Protein AF-0000000071421846 (afdb_homodimer)

Nearest PDB structures (foldseek):
  1iol-assembly1_A-2  TM=9.332E-01  e=6.536E-23  Homo sapiens
  6dtp-assembly1_B  TM=9.231E-01  e=8.249E-23  Homo sapiens
  1qyv-assembly1_A  TM=9.366E-01  e=1.658E-22  Homo sapiens
  1fdu-assembly1_B  TM=9.411E-01  e=8.458E-22  Homo sapiens
  1fdv-assembly2_D  TM=9.377E-01  e=9.502E-22  Homo sapiens

Solvent-accessible surface area (backbone atoms only — not comparable to full-atom values): 28570 Å² total; per-residue (Å²): 73,77,62,64,83,58,39,55,63,53,51,62,70,42,49,84,35,52,79,69,85,36,81,88,58,69,35,40,60,78,34,68,64,40,44,48,54,46,45,64,70,36,76,89,53,66,64,62,64,46,76,48,67,68,66,67,80,54,62,48,59,69,58,58,51,54,68,67,59,51,51,50,42,34,38,40,41,32,47,14,50,49,49,52,45,58,66,46,46,62,60,22,45,73,67,46,37,31,34,41,34,37,58,55,25,46,37,27,79,40,44,38,76,40,24,26,67,39,12,9,32,26,9,19,42,47,18,29,50,51,6,42,41,44,58,32,49,75,30,48,25,47,55,30,37,37,20,41,55,53,50,62,44,72,66,50,51,50,47,49,54,51,48,72,68,52,71,55,81,64,44,56,69,65,60,43,44,45,46,63,70,43,47,50,54,50,51,52,49,46,41,72,58,68,34,37,50,60,65,58,56,50,51,53,50,51,52,45,70,70,38,93,76,53,54,36,34,42,64,74,43,70,83,52,47,61,62,57,48,41,48,55,73,29,80,33,44,48,56,49,45,51,50,50,38,40,38,70,74,69,24,63,66,52,38,53,50,50,49,48,50,48,35,52,48,48,52,48,58,61,54,61,79,104,72,77,62,64,84,56,40,56,62,51,50,61,70,42,49,83,35,52,80,70,83,36,78,88,59,69,36,38,60,79,33,68,66,41,44,50,53,46,45,64,70,37,76,90,53,66,65,63,65,46,76,49,68,68,66,67,80,53,63,49,60,68,60,57,52,53,68,66,59,51,49,50,42,33,38,40,40,30,47,14,51,50,49,52,46,58,65,45,45,62,59,22,45,72,67,45,36,31,36,42,35,37,58,56,26,46,37,27,79,40,44,39,75,40,23,27,66,39,13,9,32,26,10,19,42,48,18,28,50,52,7,42,42,44,58,32,50,74,30,47,25,47,53,29,38,35,21,40,56,54,48,63,43,71,67,50,52,51,47,49,54,51,48,71,66,51,72,54,82,65,44,55,70,66,60,43,44,44,45,62,69,43,47,50,55,50,52,52,50,46,42,72,58,66,33,38,49,62,64,58,53,51,52,52,50,52,51,45,68,70,39,93,76,54,53,36,34,42,65,73,44,71,83,52,49,62,62,56,48,41,49,56,72,29,80,34,42,49,57,47,44,52,51,50,37,40,40,71,72,68,23,60,66,54,38,54,50,49,48,49,50,48,36,51,48,47,53,48,57,61,54,61,79,103

InterPro domains:
  IPR002347 Short-chain dehydrogenase/reductase SDR [PF00106] (7-162)
  IPR002347 Short-chain dehydrogenase/reductase SDR [PR00080] (45-56)
  IPR002347 Short-chain dehydrogenase/reductase SDR [PR00080] (98-106)
  IPR002347 Short-chain dehydrogenase/reductase SDR [PR00080] (118-137)
  IPR002347 Short-chain dehydrogenase/reductase SDR [PR00081] (45-56)
  IPR002347 Short-chain dehydrogenase/reductase SDR [PR00081] (92-108)
  IPR002347 Short-chain dehydrogenase/reductase SDR [PR00081] (118-137)
  IPR002347 Short-chain dehydrogenase/reductase SDR [PR00081] (139-156)
  IPR020904 Short-chain dehydrogenase/reductase, conserved site [PS00061] (105-133)
  IPR036291 NAD(P)-binding domain superfamily [SSF51735] (2-224)

pLDDT: mean 88.19, std 12.03, range [30.23, 98.81]

Sequence (548 aa):
MRDLDRREALEKAAGESLNRSLEIRQLDATCEDSIRECVDSLSDRRVDVLVNNAGVGMIGPLECQSVSDMQDLFNTNFFGLVRLVKELLPDMKQRQSGHIVVMSSVMGIQGLLFNDVYAASKFAVEGFCESLAVQAMKFNVKMTLVEPGPVVTEFEKKVYEEAEKMDLSETDEETARIFRQIYLPYSRKIFNSIGQTPEDVAEQTLQLIGSKNPPFRHQTNRLYMPLTAMKHADPTGQLPIDAFYKMIFQHDRMFNATLSILRILHRRMGQGTAMRDLDRREALEKAAGESLNRSLEIRQLDATCEDSIRECVDSLSDRRVDVLVNNAGVGMIGPLECQSVSDMQDLFNTNFFGLVRLVKELLPDMKQRQSGHIVVMSSVMGIQGLLFNDVYAASKFAVEGFCESLAVQAMKFNVKMTLVEPGPVVTEFEKKVYEEAEKMDLSETDEETARIFRQIYLPYSRKIFNSIGQTPEDVAEQTLQLIGSKNPPFRHQTNRLYMPLTAMKHADPTGQLPIDAFYKMIFQHDRMFNATLSILRILHRRMGQGTA

Structure (mmCIF, N/CA/C/O backbone):
data_AF-0000000071421846-model_v1
#
loop_
_entity.id
_entity.type
_entity.pdbx_description
1 polymer 'Retinol dehydrogenase 8-like isoform X2'
#
loop_
_atom_site.group_PDB
_atom_site.id
_atom_site.type_symbol
_atom_site.label_atom_id
_atom_site.label_alt_id
_atom_site.label_comp_id
_atom_site.label_asym_id
_atom_site.label_entity_id
_atom_site.label_seq_id
_atom_site.pdbx_PDB_ins_code
_atom_site.Cartn_x
_atom_site.Cartn_y
_atom_site.Cartn_z
_atom_site.occupancy
_atom_site.B_iso_or_equiv
_atom_site.auth_seq_id
_atom_site.auth_comp_id
_atom_site.auth_asym_id
_atom_site.auth_atom_id
_atom_site.pdbx_PDB_model_num
ATOM 1 N N . MET A 1 1 ? -18.984 16.359 -2.678 1 60.25 1 MET A N 1
ATOM 2 C CA . MET A 1 1 ? -19.594 15.125 -3.17 1 60.25 1 MET A CA 1
ATOM 3 C C . MET A 1 1 ? -19.547 15.07 -4.691 1 60.25 1 MET A C 1
ATOM 5 O O . MET A 1 1 ? -19.812 16.062 -5.363 1 60.25 1 MET A O 1
ATOM 9 N N . ARG A 1 2 ? -19.141 13.938 -5.238 1 53.59 2 ARG A N 1
ATOM 10 C CA . ARG A 1 2 ? -19.047 13.812 -6.691 1 53.59 2 ARG A CA 1
ATOM 11 C C . ARG A 1 2 ? -20.422 13.773 -7.336 1 53.59 2 ARG A C 1
ATOM 13 O O . ARG A 1 2 ? -20.641 14.398 -8.375 1 53.59 2 ARG A O 1
ATOM 20 N N . ASP A 1 3 ? -21.344 12.875 -6.621 1 57.91 3 ASP A N 1
ATOM 21 C CA . ASP A 1 3 ? -22.688 12.695 -7.16 1 57.91 3 ASP A CA 1
ATOM 22 C C . ASP A 1 3 ? -23.703 13.508 -6.363 1 57.91 3 ASP A C 1
ATOM 24 O O . ASP A 1 3 ? -24.172 13.07 -5.309 1 57.91 3 ASP A O 1
ATOM 28 N N . LEU A 1 4 ? -24.047 14.586 -6.926 1 59.44 4 LEU A N 1
ATOM 29 C CA . LEU A 1 4 ? -24.953 15.508 -6.246 1 59.44 4 LEU A CA 1
ATOM 30 C C . LEU A 1 4 ? -26.359 14.945 -6.211 1 59.44 4 LEU A C 1
ATOM 32 O O . LEU A 1 4 ? -27.203 15.414 -5.43 1 59.44 4 LEU A O 1
ATOM 36 N N . ASP A 1 5 ? -26.531 13.898 -7.004 1 58.97 5 ASP A N 1
ATOM 37 C CA . ASP A 1 5 ? -27.875 13.32 -7.004 1 58.97 5 ASP A CA 1
ATOM 38 C C . ASP A 1 5 ? -28.188 12.688 -5.656 1 58.97 5 ASP A C 1
ATOM 40 O O . ASP A 1 5 ? -29.359 12.555 -5.289 1 58.97 5 ASP A O 1
ATOM 44 N N . ARG A 1 6 ? -27.141 12.414 -4.957 1 65.38 6 ARG A N 1
ATOM 45 C CA . ARG A 1 6 ? -27.344 11.805 -3.646 1 65.38 6 ARG A CA 1
ATOM 46 C C . ARG A 1 6 ? -27.453 12.875 -2.559 1 65.38 6 ARG A C 1
ATOM 48 O O . ARG A 1 6 ? -27.531 12.547 -1.373 1 65.38 6 ARG A O 1
ATOM 55 N N . ARG A 1 7 ? -27.5 14.031 -3.008 1 75.38 7 ARG A N 1
ATOM 56 C CA . ARG A 1 7 ? -27.469 15.148 -2.068 1 75.38 7 ARG A CA 1
ATOM 57 C C . ARG A 1 7 ? -28.766 15.227 -1.275 1 75.38 7 ARG A C 1
ATOM 59 O O . ARG A 1 7 ? -28.797 15.734 -0.151 1 75.38 7 ARG A O 1
ATOM 66 N N . GLU A 1 8 ? -29.703 14.727 -1.899 1 77.31 8 GLU A N 1
ATOM 67 C CA . GLU A 1 8 ? -31.031 14.875 -1.291 1 77.31 8 GLU A CA 1
ATOM 68 C C . GLU A 1 8 ? -31.078 14.18 0.067 1 77.31 8 GLU A C 1
ATOM 70 O O . GLU A 1 8 ? -31.609 14.742 1.034 1 77.31 8 GLU A O 1
ATOM 75 N N . ALA A 1 9 ? -30.531 13.023 0.014 1 80.5 9 ALA A N 1
ATOM 76 C CA . ALA A 1 9 ? -30.547 12.281 1.271 1 80.5 9 ALA A CA 1
ATOM 77 C C . ALA A 1 9 ? -29.781 13.023 2.359 1 80.5 9 ALA A C 1
ATOM 79 O O . ALA A 1 9 ? -30.219 13.07 3.514 1 80.5 9 ALA A O 1
ATOM 80 N N . LEU A 1 10 ? -28.719 13.586 1.984 1 83.25 10 LEU A N 1
ATOM 81 C CA . LEU A 1 10 ? -27.906 14.336 2.936 1 83.25 10 LEU A CA 1
ATOM 82 C C . LEU A 1 10 ? -28.609 15.617 3.363 1 83.25 10 LEU A C 1
ATOM 84 O O . LEU A 1 10 ? -28.562 16 4.531 1 83.25 10 LEU A O 1
ATOM 88 N N . GLU A 1 11 ? -29.219 16.203 2.432 1 85.88 11 GLU A N 1
ATOM 89 C CA . GLU A 1 11 ? -29.953 17.438 2.738 1 85.88 11 GLU A CA 1
ATOM 90 C C . GLU A 1 11 ? -31.078 17.172 3.721 1 85.88 11 GLU A C 1
ATOM 92 O O . GLU A 1 11 ? -31.312 17.953 4.641 1 85.88 11 GLU A O 1
ATOM 97 N N . LYS A 1 12 ? -31.734 16.078 3.449 1 86.31 12 LYS A N 1
ATOM 98 C CA . LYS A 1 12 ? -32.812 15.695 4.336 1 86.31 12 LYS A CA 1
ATOM 99 C C . LYS A 1 12 ? -32.312 15.398 5.742 1 86.31 12 LYS A C 1
ATOM 101 O O . LYS A 1 12 ? -32.938 15.797 6.73 1 86.31 12 LYS A O 1
ATOM 106 N N . ALA A 1 13 ? -31.203 14.719 5.766 1 84.31 13 ALA A N 1
ATOM 107 C CA . ALA A 1 13 ? -30.625 14.344 7.055 1 84.31 13 ALA A CA 1
ATOM 108 C C . ALA A 1 13 ? -30.094 15.578 7.797 1 84.31 13 ALA A C 1
ATOM 110 O O . ALA A 1 13 ? -30.172 15.641 9.023 1 84.31 13 ALA A O 1
ATOM 111 N N . ALA A 1 14 ? -29.594 16.5 7.074 1 86.06 14 ALA A N 1
ATOM 112 C CA . ALA A 1 14 ? -29.031 17.719 7.656 1 86.06 14 ALA A CA 1
ATOM 113 C C . ALA A 1 14 ? -30.125 18.594 8.258 1 86.06 14 ALA A C 1
ATOM 115 O O . ALA A 1 14 ? -29.922 19.234 9.297 1 86.06 14 ALA A O 1
ATOM 116 N N . GLY A 1 15 ? -31.234 18.625 7.602 1 88.69 15 GLY A N 1
ATOM 117 C CA . GLY A 1 15 ? -32.344 19.406 8.094 1 88.69 15 GLY A CA 1
ATOM 118 C C . GLY A 1 15 ? -32 20.859 8.32 1 88.69 15 GLY A C 1
ATOM 119 O O . GLY A 1 15 ? -31.516 21.531 7.414 1 88.69 15 GLY A O 1
ATOM 120 N N . GLU A 1 16 ? 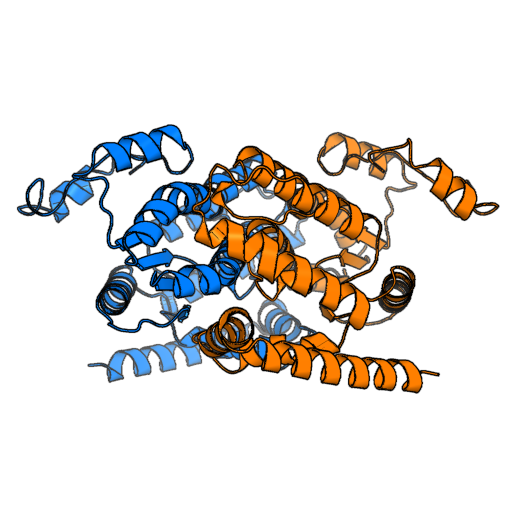-32.125 21.188 9.586 1 89.31 16 GLU A N 1
ATOM 121 C CA . GLU A 1 16 ? -32 22.594 9.945 1 89.31 16 GLU A CA 1
ATOM 122 C C . GLU A 1 16 ? -30.531 23.031 9.938 1 89.31 16 GLU A C 1
ATOM 124 O O . GLU A 1 16 ? -30.234 24.234 9.914 1 89.31 16 GLU A O 1
ATOM 129 N N . SER A 1 17 ? -29.719 22.062 9.867 1 89.44 17 SER A N 1
ATOM 130 C CA . SER A 1 17 ? -28.297 22.391 9.906 1 89.44 17 SER A CA 1
ATOM 131 C C . SER A 1 17 ? -27.781 22.828 8.539 1 89.44 17 SER A C 1
ATOM 133 O O . SER A 1 17 ? -26.703 23.406 8.43 1 89.44 17 SER A O 1
ATOM 135 N N . LEU A 1 18 ? -28.641 22.688 7.555 1 89.06 18 LEU A N 1
ATOM 136 C CA . LEU A 1 18 ? -28.219 23.031 6.199 1 89.06 18 LEU A CA 1
ATOM 137 C C . LEU A 1 18 ? -28.078 24.531 6.039 1 89.06 18 LEU A C 1
ATOM 139 O O . LEU A 1 18 ? -28.938 25.297 6.48 1 89.06 18 LEU A O 1
ATOM 143 N N . ASN A 1 19 ? -26.906 24.859 5.5 1 85.19 19 ASN A N 1
ATOM 144 C CA . ASN A 1 19 ? -26.562 26.25 5.238 1 85.19 19 ASN A CA 1
ATOM 145 C C . ASN A 1 19 ? -26.406 27.031 6.531 1 85.19 19 ASN A C 1
ATOM 147 O O . ASN A 1 19 ? -26.484 28.266 6.523 1 85.19 19 ASN A O 1
ATOM 151 N N . ARG A 1 20 ? -26.344 26.406 7.625 1 89.62 20 ARG A N 1
ATOM 152 C CA . ARG A 1 20 ? -25.984 27 8.914 1 89.62 20 ARG A CA 1
ATOM 153 C C . ARG A 1 20 ? -24.672 26.453 9.422 1 89.62 20 ARG A C 1
ATOM 155 O O . ARG A 1 20 ? -23.609 27.047 9.203 1 89.62 20 ARG A O 1
ATOM 162 N N . SER A 1 21 ? -24.812 25.172 9.844 1 88.88 21 SER A N 1
ATOM 163 C CA . SER A 1 21 ? -23.594 24.531 10.328 1 88.88 21 SER A CA 1
ATOM 164 C C . SER A 1 21 ? -23.078 23.5 9.336 1 88.88 21 SER A C 1
ATOM 166 O O . SER A 1 21 ? -21.984 22.938 9.516 1 88.88 21 SER A O 1
ATOM 168 N N . LEU A 1 22 ? -23.844 23.297 8.297 1 88.69 22 LEU A N 1
ATOM 169 C CA . LEU A 1 22 ? -23.469 22.344 7.266 1 88.69 22 LEU A CA 1
ATOM 170 C C . LEU A 1 22 ? -23.641 22.953 5.875 1 88.69 22 LEU A C 1
ATOM 172 O O . LEU A 1 22 ? -24.672 23.547 5.57 1 88.69 22 LEU A O 1
ATOM 176 N N . GLU A 1 23 ? -22.578 22.812 5.094 1 87.81 23 GLU A N 1
ATOM 177 C CA . GLU A 1 23 ? -22.625 23.234 3.693 1 87.81 23 GLU A CA 1
ATOM 178 C C . GLU A 1 23 ? -22.219 22.078 2.768 1 87.81 23 GLU A C 1
ATOM 180 O O . GLU A 1 23 ? -21.312 21.312 3.072 1 87.81 23 GLU A O 1
ATOM 185 N N . ILE A 1 24 ? -22.922 21.969 1.729 1 86.25 24 ILE A N 1
ATOM 186 C CA . ILE A 1 24 ? -22.625 20.969 0.717 1 86.25 24 ILE A CA 1
ATOM 187 C C . ILE A 1 24 ? -21.969 21.625 -0.495 1 86.25 24 ILE A C 1
ATOM 189 O O . ILE A 1 24 ? -22.5 22.594 -1.044 1 86.25 24 ILE A O 1
ATOM 193 N N . ARG A 1 25 ? -20.844 21.094 -0.843 1 86.44 25 ARG A N 1
ATOM 194 C CA . ARG A 1 25 ? -20.125 21.641 -1.987 1 86.44 25 ARG A CA 1
ATOM 195 C C . ARG A 1 25 ? -19.703 20.531 -2.941 1 86.44 25 ARG A C 1
ATOM 197 O O . ARG A 1 25 ? -19.453 19.391 -2.516 1 86.44 25 ARG A O 1
ATOM 204 N N . GLN A 1 26 ? -19.609 20.922 -4.125 1 85 26 GLN A N 1
ATOM 205 C CA . GLN A 1 26 ? -19.141 19.969 -5.129 1 85 26 GLN A CA 1
ATOM 206 C C . GLN A 1 26 ? -17.625 19.828 -5.086 1 85 26 GLN A C 1
ATOM 208 O O . GLN A 1 26 ? -16.906 20.812 -4.941 1 85 26 GLN A O 1
ATOM 213 N N . LEU A 1 27 ? -17.172 18.625 -5.02 1 89.44 27 LEU A N 1
ATOM 214 C CA . LEU A 1 27 ? -15.742 18.328 -5.027 1 89.44 27 LEU A CA 1
ATOM 215 C C . LEU A 1 27 ? -15.469 17 -5.695 1 89.44 27 LEU A C 1
ATOM 217 O O . LEU A 1 27 ? -16.078 15.984 -5.352 1 89.44 27 LEU A O 1
ATOM 221 N N . ASP A 1 28 ? -14.672 17.062 -6.742 1 89.31 28 ASP A N 1
ATOM 222 C CA . ASP A 1 28 ? -14.164 15.859 -7.383 1 89.31 28 ASP A CA 1
ATOM 223 C C . ASP A 1 28 ? -12.734 15.555 -6.934 1 89.31 28 ASP A C 1
ATOM 225 O O . ASP A 1 28 ? -11.797 16.234 -7.352 1 89.31 28 ASP A O 1
ATOM 229 N N . ALA A 1 29 ? -12.602 14.492 -6.145 1 88.81 29 ALA A N 1
ATOM 230 C CA . ALA A 1 29 ? -11.312 14.148 -5.547 1 88.81 29 ALA A CA 1
ATOM 231 C C . ALA A 1 29 ? -10.312 13.711 -6.613 1 88.81 29 ALA A C 1
ATOM 233 O O . ALA A 1 29 ? -9.109 13.633 -6.352 1 88.81 29 ALA A O 1
ATOM 234 N N . THR A 1 30 ? -10.75 13.469 -7.836 1 89.56 30 THR A N 1
ATOM 235 C CA . THR A 1 30 ? -9.859 13.047 -8.906 1 89.56 30 THR A CA 1
ATOM 236 C C . THR A 1 30 ? -9.383 14.242 -9.727 1 89.56 30 THR A C 1
ATOM 238 O O . THR A 1 30 ? -8.68 14.07 -10.727 1 89.56 30 THR A O 1
ATOM 241 N N . CYS A 1 31 ? -9.789 15.43 -9.289 1 91.94 31 CYS A N 1
ATOM 242 C CA . CYS A 1 31 ? -9.461 16.641 -10.039 1 91.94 31 CYS A CA 1
ATOM 243 C C . CYS A 1 31 ? -8.852 17.688 -9.125 1 91.94 31 CYS A C 1
ATOM 245 O O . CYS A 1 31 ? -9.547 18.266 -8.281 1 91.94 31 CYS A O 1
ATOM 247 N N . GLU A 1 32 ? -7.613 18.062 -9.352 1 94.81 32 GLU A N 1
ATOM 248 C CA . GLU A 1 32 ? -6.906 19.016 -8.508 1 94.81 32 GLU A CA 1
ATOM 249 C C . GLU A 1 32 ? -7.578 20.391 -8.555 1 94.81 32 GLU A C 1
ATOM 251 O O . GLU A 1 32 ? -7.684 21.062 -7.527 1 94.81 32 GLU A O 1
ATOM 256 N N . ASP A 1 33 ? -8.008 20.75 -9.742 1 95.56 33 ASP A N 1
ATOM 257 C CA . ASP A 1 33 ? -8.664 22.047 -9.891 1 95.56 33 ASP A CA 1
ATOM 258 C C . ASP A 1 33 ? -9.953 22.109 -9.078 1 95.56 33 ASP A C 1
ATOM 260 O O . ASP A 1 33 ? -10.25 23.125 -8.445 1 95.56 33 ASP A O 1
ATOM 264 N N . SER A 1 34 ? -10.695 21.031 -9.164 1 94.69 34 SER A N 1
ATOM 265 C CA . SER A 1 34 ? -11.93 20.953 -8.391 1 94.69 34 SER A CA 1
ATOM 266 C C . SER A 1 34 ? -11.656 21.094 -6.895 1 94.69 34 SER A C 1
ATOM 268 O O . SER A 1 34 ? -12.375 21.812 -6.191 1 94.69 34 SER A O 1
ATOM 270 N N . ILE A 1 35 ? -10.617 20.531 -6.387 1 95.12 35 ILE A N 1
ATOM 271 C CA . ILE A 1 35 ? -10.234 20.578 -4.98 1 95.12 35 ILE A CA 1
ATOM 272 C C . ILE A 1 35 ? -9.812 22 -4.617 1 95.12 35 ILE A C 1
ATOM 274 O O . ILE A 1 35 ? -10.281 22.562 -3.619 1 95.12 35 ILE A O 1
ATOM 278 N N . ARG A 1 36 ? -9.008 22.562 -5.449 1 95.5 36 ARG A N 1
ATOM 279 C CA . ARG A 1 36 ? -8.523 23.922 -5.207 1 95.5 36 ARG A CA 1
ATOM 280 C C . ARG A 1 36 ? -9.672 24.922 -5.168 1 95.5 36 ARG A C 1
ATOM 282 O O . ARG A 1 36 ? -9.734 25.781 -4.281 1 95.5 36 ARG A O 1
ATOM 289 N N . GLU A 1 37 ? -10.531 24.781 -6.121 1 95.31 37 GLU A N 1
ATOM 290 C CA . GLU A 1 37 ? -11.688 25.672 -6.176 1 95.31 37 GLU A CA 1
ATOM 291 C C . GLU A 1 37 ? -12.539 25.547 -4.918 1 95.31 37 GLU A C 1
ATOM 293 O O . GLU A 1 37 ? -13 26.547 -4.375 1 95.31 37 GLU A O 1
ATOM 298 N N . CYS A 1 38 ? -12.742 24.344 -4.488 1 94.44 38 CYS A N 1
ATOM 299 C CA . CYS A 1 38 ? -13.523 24.109 -3.281 1 94.44 38 CYS A CA 1
ATOM 300 C C . CYS A 1 38 ? -12.836 24.703 -2.059 1 94.44 38 CYS A C 1
ATOM 302 O O . CYS A 1 38 ? -13.469 25.422 -1.278 1 94.44 38 CYS A O 1
ATOM 304 N N . VAL A 1 39 ? -11.539 24.5 -1.889 1 94.81 39 VAL A N 1
ATOM 305 C CA . VAL A 1 39 ? -10.789 24.969 -0.73 1 94.81 39 VAL A CA 1
ATOM 306 C C . VAL A 1 39 ? -10.719 26.5 -0.751 1 94.81 39 VAL A C 1
ATOM 308 O O . VAL A 1 39 ? -10.852 27.141 0.289 1 94.81 39 VAL A O 1
ATOM 311 N N . ASP A 1 40 ? -10.57 27.047 -1.956 1 95.06 40 ASP A N 1
ATOM 312 C CA . ASP A 1 40 ? -10.484 28.484 -2.109 1 95.06 40 ASP A CA 1
ATOM 313 C C . ASP A 1 40 ? -11.82 29.156 -1.78 1 95.06 40 ASP A C 1
ATOM 315 O O . ASP A 1 40 ? -11.859 30.344 -1.46 1 95.06 40 ASP A O 1
ATOM 319 N N . SER A 1 41 ? -12.828 28.438 -1.925 1 92.81 41 SER A N 1
ATOM 320 C CA . SER A 1 41 ? -14.148 29 -1.666 1 92.81 41 SER A CA 1
ATOM 321 C C . SER A 1 41 ? -14.43 29.094 -0.169 1 92.81 41 SER A C 1
ATOM 323 O O . SER A 1 41 ? -15.367 29.766 0.253 1 92.81 41 SER A O 1
ATOM 325 N N . LEU A 1 42 ? -13.617 28.438 0.644 1 91.31 42 LEU A N 1
ATOM 326 C CA . LEU A 1 42 ? -13.781 28.484 2.092 1 91.31 42 LEU A CA 1
ATOM 327 C C . LEU A 1 42 ? -13.234 29.781 2.67 1 91.31 42 LEU A C 1
ATOM 329 O O . LEU A 1 42 ? -12.289 30.359 2.123 1 91.31 42 LEU A O 1
ATOM 333 N N . SER A 1 43 ? -13.82 30.234 3.742 1 87.94 43 SER A N 1
ATOM 334 C CA . SER A 1 43 ? -13.328 31.422 4.422 1 87.94 43 SER A CA 1
ATOM 335 C C . SER A 1 43 ? -11.883 31.234 4.883 1 87.94 43 SER A C 1
ATOM 337 O O . SER A 1 43 ? -11.586 30.328 5.664 1 87.94 43 SER A O 1
ATOM 339 N N . ASP A 1 44 ? -10.961 32.031 4.434 1 89.75 44 ASP A N 1
ATOM 340 C CA . ASP A 1 44 ? -9.547 32.031 4.789 1 89.75 44 ASP A CA 1
ATOM 341 C C . ASP A 1 44 ? -8.875 30.719 4.445 1 89.75 44 ASP A C 1
ATOM 343 O O . ASP A 1 44 ? -7.867 30.344 5.055 1 89.75 44 ASP A O 1
ATOM 347 N N . ARG A 1 45 ? -9.625 29.891 3.605 1 91 45 ARG A N 1
ATOM 348 C CA . ARG A 1 45 ? -9.109 28.578 3.232 1 91 45 ARG A CA 1
ATOM 349 C C . ARG A 1 45 ? -8.852 27.719 4.465 1 91 45 ARG A C 1
ATOM 351 O O . ARG A 1 45 ? -7.895 26.938 4.496 1 91 45 ARG A O 1
ATOM 358 N N . ARG A 1 46 ? -9.547 28 5.418 1 93.31 46 ARG A N 1
ATOM 359 C CA . ARG A 1 46 ? -9.219 27.328 6.68 1 93.31 46 ARG A CA 1
ATOM 360 C C . ARG A 1 46 ? -9.938 26 6.797 1 93.31 46 ARG A C 1
ATOM 362 O O . ARG A 1 46 ? -11.164 25.938 6.711 1 93.31 46 ARG A O 1
ATOM 369 N N . VAL A 1 47 ? -9.195 24.938 6.949 1 96.38 47 VAL A N 1
ATOM 370 C CA . VAL A 1 47 ? -9.672 23.594 7.242 1 96.38 47 VAL A CA 1
ATOM 371 C C . VAL A 1 47 ? -8.961 23.047 8.484 1 96.38 47 VAL A C 1
ATOM 373 O O . VAL A 1 47 ? -7.758 22.781 8.445 1 96.38 47 VAL A O 1
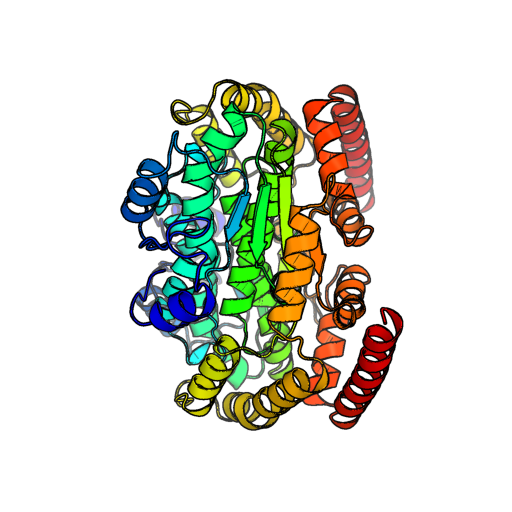ATOM 376 N N . ASP A 1 48 ? -9.68 22.891 9.531 1 97.06 48 ASP A N 1
ATOM 377 C CA . ASP A 1 48 ? -9.094 22.422 10.781 1 97.06 48 ASP A CA 1
ATOM 378 C C . ASP A 1 48 ? -9.008 20.891 10.812 1 97.06 48 ASP A C 1
ATOM 380 O O . ASP A 1 48 ? -8.117 20.328 11.453 1 97.06 48 ASP A O 1
ATOM 384 N N . VAL A 1 49 ? -10.039 20.281 10.18 1 98.12 49 VAL A N 1
ATOM 385 C CA . VAL A 1 49 ? -10.094 18.828 10.133 1 98.12 49 VAL A CA 1
ATOM 386 C C . VAL A 1 49 ? -10.445 18.359 8.727 1 98.12 49 VAL A C 1
ATOM 388 O O . VAL A 1 49 ? -11.438 18.812 8.148 1 98.12 49 VAL A O 1
ATOM 391 N N . LEU A 1 50 ? -9.641 17.562 8.156 1 98 50 LEU A N 1
ATOM 392 C CA . LEU A 1 50 ? -9.961 16.859 6.922 1 98 50 LEU A CA 1
ATOM 393 C C . LEU A 1 50 ? -10.32 15.398 7.203 1 98 50 LEU A C 1
ATOM 395 O O . LEU A 1 50 ? -9.539 14.672 7.82 1 98 50 LEU A O 1
ATOM 399 N N . VAL A 1 51 ? -11.492 15.008 6.891 1 97.88 51 VAL A N 1
ATOM 400 C CA . VAL A 1 51 ? -11.859 13.594 6.902 1 97.88 51 VAL A CA 1
ATOM 401 C C . VAL A 1 51 ? -11.953 13.07 5.469 1 97.88 51 VAL A C 1
ATOM 403 O O . VAL A 1 51 ? -12.906 13.383 4.754 1 97.88 51 VAL A O 1
ATOM 406 N N . ASN A 1 52 ? -10.945 12.383 5.074 1 96.5 52 ASN A N 1
ATOM 407 C CA . ASN A 1 52 ? -10.969 11.75 3.76 1 96.5 52 ASN A CA 1
ATOM 408 C C . ASN A 1 52 ? -11.648 10.391 3.801 1 96.5 52 ASN A C 1
ATOM 410 O O . ASN A 1 52 ? -11.094 9.43 4.344 1 96.5 52 ASN A O 1
ATOM 414 N N . ASN A 1 53 ? -12.766 10.289 3.197 1 92.5 53 ASN A N 1
ATOM 415 C CA . ASN A 1 53 ? -13.562 9.062 3.252 1 92.5 53 ASN A CA 1
ATOM 416 C C . ASN A 1 53 ? -13.867 8.531 1.854 1 92.5 53 ASN A C 1
ATOM 418 O O . ASN A 1 53 ? -14.523 7.504 1.709 1 92.5 53 ASN A O 1
ATOM 422 N N . ALA A 1 54 ? -13.383 9.195 0.839 1 88.06 54 ALA A N 1
ATOM 423 C CA . ALA A 1 54 ? -13.648 8.75 -0.527 1 88.06 54 ALA A CA 1
ATOM 424 C C . ALA A 1 54 ? -12.984 7.406 -0.802 1 88.06 54 ALA A C 1
ATOM 426 O O . ALA A 1 54 ? -11.859 7.156 -0.357 1 88.06 54 ALA A O 1
ATOM 427 N N . GLY A 1 55 ? -13.742 6.516 -1.431 1 90 55 GLY A N 1
ATOM 428 C CA . GLY A 1 55 ? -13.203 5.211 -1.781 1 90 55 GLY A CA 1
ATOM 429 C C . GLY A 1 55 ? -14.18 4.355 -2.562 1 90 55 GLY A C 1
ATOM 430 O O . GLY A 1 55 ? -15.391 4.566 -2.498 1 90 55 GLY A O 1
ATOM 431 N N . VAL A 1 56 ? -13.617 3.484 -3.309 1 92.56 56 VAL A N 1
ATOM 432 C CA . VAL A 1 56 ? -14.406 2.494 -4.039 1 92.56 56 VAL A CA 1
ATOM 433 C C . VAL A 1 56 ? -13.82 1.102 -3.812 1 92.56 56 VAL A C 1
ATOM 435 O O . VAL A 1 56 ? -12.641 0.963 -3.486 1 92.56 56 VAL A O 1
ATOM 438 N N . GLY A 1 57 ? -14.727 0.161 -3.881 1 93.38 57 GLY A N 1
ATOM 439 C CA . GLY A 1 57 ? -14.312 -1.222 -3.705 1 93.38 57 GLY A CA 1
ATOM 440 C C . GLY A 1 57 ? -14.109 -1.953 -5.016 1 93.38 57 GLY A C 1
ATOM 441 O O . GLY A 1 57 ? -14.477 -1.451 -6.078 1 93.38 57 GLY A O 1
ATOM 442 N N . MET A 1 58 ? -13.477 -3.053 -4.949 1 94.75 58 MET A N 1
ATOM 443 C CA . MET A 1 58 ? -13.266 -3.965 -6.07 1 94.75 58 MET A CA 1
ATOM 444 C C . MET A 1 58 ? -13.008 -5.383 -5.574 1 94.75 58 MET A C 1
ATOM 446 O O . MET A 1 58 ? -12.031 -5.629 -4.863 1 94.75 58 MET A O 1
ATOM 450 N N . ILE A 1 59 ? -13.906 -6.277 -5.891 1 95.94 59 ILE A N 1
ATOM 451 C CA . ILE A 1 59 ? -13.734 -7.668 -5.484 1 95.94 59 ILE A CA 1
ATOM 452 C C . ILE A 1 59 ? -13.812 -8.578 -6.707 1 95.94 59 ILE A C 1
ATOM 454 O O . ILE A 1 59 ? -14.57 -8.297 -7.645 1 95.94 59 ILE A O 1
ATOM 458 N N . GLY A 1 60 ? -13.039 -9.617 -6.727 1 96.56 60 GLY A N 1
ATOM 459 C CA . GLY A 1 60 ? -13.094 -10.609 -7.789 1 96.56 60 GLY A CA 1
ATOM 460 C C . GLY A 1 60 ? -11.719 -11.07 -8.242 1 96.56 60 GLY A C 1
ATOM 461 O O . GLY A 1 60 ? -10.703 -10.492 -7.848 1 96.56 60 GLY A O 1
ATOM 462 N N . PRO A 1 61 ? -11.727 -12.094 -9.016 1 97.5 61 PRO A N 1
ATOM 463 C CA . PRO A 1 61 ? -10.445 -12.586 -9.523 1 97.5 61 PRO A CA 1
ATOM 464 C C . PRO A 1 61 ? -9.664 -11.523 -10.289 1 97.5 61 PRO A C 1
ATOM 466 O O . PRO A 1 61 ? -10.25 -10.734 -11.031 1 97.5 61 PRO A O 1
ATOM 469 N N . LEU A 1 62 ? -8.414 -11.484 -10.062 1 97.69 62 LEU A N 1
ATOM 470 C CA . LEU A 1 62 ? -7.516 -10.523 -10.688 1 97.69 62 LEU A CA 1
ATOM 471 C C . LEU A 1 62 ? -7.66 -10.555 -12.203 1 97.69 62 LEU A C 1
ATOM 473 O O . LEU A 1 62 ? -7.676 -9.5 -12.852 1 97.69 62 LEU A O 1
ATOM 477 N N . GLU A 1 63 ? -7.855 -11.711 -12.742 1 96.88 63 GLU A N 1
ATOM 478 C CA . GLU A 1 63 ? -7.93 -11.93 -14.18 1 96.88 63 GLU A CA 1
ATOM 479 C C . GLU A 1 63 ? -9.141 -11.234 -14.781 1 96.88 63 GLU A C 1
ATOM 481 O O . GLU A 1 63 ? -9.148 -10.906 -15.969 1 96.88 63 GLU A O 1
ATOM 486 N N . CYS A 1 64 ? -10.102 -11.023 -13.992 1 96.81 64 CYS A N 1
ATOM 487 C CA . CYS A 1 64 ? -11.375 -10.508 -14.492 1 96.81 64 CYS A CA 1
ATOM 488 C C . CYS A 1 64 ? -11.445 -9 -14.336 1 96.81 64 CYS A C 1
ATOM 490 O O . CYS A 1 64 ? -12.461 -8.383 -14.664 1 96.81 64 CYS A O 1
ATOM 492 N N . GLN A 1 65 ? -10.414 -8.398 -13.82 1 96.12 65 GLN A N 1
ATOM 493 C CA . GLN A 1 65 ? -10.359 -6.953 -13.633 1 96.12 65 GLN A CA 1
ATOM 494 C C . GLN A 1 65 ? -9.43 -6.297 -14.648 1 96.12 65 GLN A C 1
ATOM 496 O O . GLN A 1 65 ? -8.336 -6.801 -14.914 1 96.12 65 GLN A O 1
ATOM 501 N N . SER A 1 66 ? -9.875 -5.262 -15.273 1 96.12 66 SER A N 1
ATOM 502 C CA . SER A 1 66 ? -9.008 -4.555 -16.203 1 96.12 66 SER A CA 1
ATOM 503 C C . SER A 1 66 ? -8.031 -3.641 -15.469 1 96.12 66 SER A C 1
ATOM 505 O O . SER A 1 66 ? -8.344 -3.127 -14.398 1 96.12 66 SER A O 1
ATOM 507 N N . VAL A 1 67 ? -6.93 -3.398 -16.094 1 97.19 67 VAL A N 1
ATOM 508 C CA . VAL A 1 67 ? -5.934 -2.514 -15.5 1 97.19 67 VAL A CA 1
ATOM 509 C C . VAL A 1 67 ? -6.492 -1.096 -15.406 1 97.19 67 VAL A C 1
ATOM 511 O O . VAL A 1 67 ? -6.23 -0.383 -14.43 1 97.19 67 VAL A O 1
ATOM 514 N N . SER A 1 68 ? -7.234 -0.747 -16.391 1 97.25 68 SER A N 1
ATOM 515 C CA . SER A 1 68 ? -7.859 0.571 -16.375 1 97.25 68 SER A CA 1
ATOM 516 C C . SER A 1 68 ? -8.781 0.731 -15.172 1 97.25 68 SER A C 1
ATOM 518 O O . SER A 1 68 ? -8.766 1.769 -14.5 1 97.25 68 SER A O 1
ATOM 520 N N . ASP A 1 69 ? -9.594 -0.276 -14.867 1 96.88 69 ASP A N 1
ATOM 521 C CA . ASP A 1 69 ? -10.461 -0.232 -13.695 1 96.88 69 ASP A CA 1
ATOM 522 C C . ASP A 1 69 ? -9.648 -0.143 -12.406 1 96.88 69 ASP A C 1
ATOM 524 O O . ASP A 1 69 ? -10.039 0.551 -11.469 1 96.88 69 ASP A O 1
ATOM 528 N N . MET A 1 70 ? -8.594 -0.843 -12.383 1 98.38 70 MET A N 1
ATOM 529 C CA . MET A 1 70 ? -7.707 -0.81 -11.219 1 98.38 70 MET A CA 1
ATOM 530 C C . MET A 1 70 ? -7.129 0.587 -11.016 1 98.38 70 MET A C 1
ATOM 532 O O . MET A 1 70 ? -7.066 1.078 -9.883 1 98.38 70 MET A O 1
ATOM 536 N N . GLN A 1 71 ? -6.684 1.145 -12.094 1 98.06 71 GLN A N 1
ATOM 537 C CA . GLN A 1 71 ? -6.129 2.492 -12.039 1 98.06 71 GLN A CA 1
ATOM 538 C C . GLN A 1 71 ? -7.184 3.502 -11.586 1 98.06 71 GLN A C 1
ATOM 540 O O . GLN A 1 71 ? -6.875 4.441 -10.852 1 98.06 71 GLN A O 1
ATOM 545 N N . ASP A 1 72 ? -8.383 3.289 -12.062 1 97.12 72 ASP A N 1
ATOM 546 C CA . ASP A 1 72 ? -9.477 4.152 -11.617 1 97.12 72 ASP A CA 1
ATOM 547 C C . ASP A 1 72 ? -9.695 4.035 -10.117 1 97.12 72 ASP A C 1
ATOM 549 O O . ASP A 1 72 ? -9.945 5.035 -9.438 1 97.12 72 ASP A O 1
ATOM 553 N N . LEU A 1 73 ? -9.688 2.859 -9.617 1 97.38 73 LEU A N 1
ATOM 554 C CA . LEU A 1 73 ? -9.812 2.643 -8.18 1 97.38 73 LEU A CA 1
ATOM 555 C C . LEU A 1 73 ? -8.719 3.387 -7.422 1 97.38 73 LEU A C 1
ATOM 557 O O . LEU A 1 73 ? -9 4.094 -6.457 1 97.38 73 LEU A O 1
ATOM 561 N N . PHE A 1 74 ? -7.457 3.312 -7.879 1 98.62 74 PHE A N 1
ATOM 562 C CA . PHE A 1 74 ? -6.344 3.992 -7.23 1 98.62 74 PHE A CA 1
ATOM 563 C C . PHE A 1 74 ? -6.5 5.504 -7.32 1 98.62 74 PHE A C 1
ATOM 565 O O . PHE A 1 74 ? -6.109 6.23 -6.406 1 98.62 74 PHE A O 1
ATOM 572 N N . ASN A 1 75 ? -7.02 5.914 -8.453 1 97.81 75 ASN A N 1
ATOM 573 C CA . ASN A 1 75 ? -7.223 7.348 -8.656 1 97.81 75 ASN A CA 1
ATOM 574 C C . ASN A 1 75 ? -8.156 7.934 -7.602 1 97.81 75 ASN A C 1
ATOM 576 O O . ASN A 1 75 ? -8.008 9.094 -7.211 1 97.81 75 ASN A O 1
ATOM 580 N N . THR A 1 76 ? -9.039 7.145 -7.156 1 96.38 76 THR A N 1
ATOM 581 C CA . THR A 1 76 ? -9.977 7.57 -6.129 1 96.38 76 THR A CA 1
ATOM 582 C C . THR A 1 76 ? -9.422 7.293 -4.738 1 96.38 76 THR A C 1
ATOM 584 O O . THR A 1 76 ? -9.273 8.211 -3.928 1 96.38 76 THR A O 1
ATOM 587 N N . ASN A 1 77 ? -9.078 6.039 -4.488 1 97.75 77 ASN A N 1
ATOM 588 C CA . ASN A 1 77 ? -8.75 5.582 -3.143 1 97.75 77 ASN A CA 1
ATOM 589 C C . ASN A 1 77 ? -7.438 6.188 -2.652 1 97.75 77 ASN A C 1
ATOM 591 O O . ASN A 1 77 ? -7.297 6.496 -1.467 1 97.75 77 ASN A O 1
ATOM 595 N N . PHE A 1 78 ? -6.484 6.309 -3.549 1 98.69 78 PHE A N 1
ATOM 596 C CA . PHE A 1 78 ? -5.156 6.723 -3.117 1 98.69 78 PHE A CA 1
ATOM 597 C C . PHE A 1 78 ? -4.844 8.133 -3.598 1 98.69 78 PHE A C 1
ATOM 599 O O . PHE A 1 78 ? -4.574 9.023 -2.789 1 98.69 78 PHE A O 1
ATOM 606 N N . PHE A 1 79 ? -4.949 8.375 -4.887 1 98.62 79 PHE A N 1
ATOM 607 C CA . PHE A 1 79 ? -4.539 9.664 -5.422 1 98.62 79 PHE A CA 1
ATOM 608 C C . PHE A 1 79 ? -5.523 10.758 -5.023 1 98.62 79 PHE A C 1
ATOM 610 O O . PHE A 1 79 ? -5.164 11.93 -4.969 1 98.62 79 PHE A O 1
ATOM 617 N N . GLY A 1 80 ? -6.781 10.367 -4.797 1 97.62 80 GLY A N 1
ATOM 618 C CA . GLY A 1 80 ? -7.703 11.328 -4.211 1 97.62 80 GLY A CA 1
ATOM 619 C C . GLY A 1 80 ? -7.219 11.883 -2.883 1 97.62 80 GLY A C 1
ATOM 620 O O . GLY A 1 80 ? -7.262 13.094 -2.658 1 97.62 80 GLY A O 1
ATOM 621 N N . LEU A 1 81 ? -6.742 10.992 -2.023 1 98.06 81 LEU A N 1
ATOM 622 C CA . LEU A 1 81 ? -6.168 11.398 -0.745 1 98.06 81 LEU A CA 1
ATOM 623 C C . LEU A 1 81 ? -4.945 12.281 -0.954 1 98.06 81 LEU A C 1
ATOM 625 O O . LEU A 1 81 ? -4.809 13.32 -0.302 1 98.06 81 LEU A O 1
ATOM 629 N N . VAL A 1 82 ? -4.094 11.883 -1.843 1 98.44 82 VAL A N 1
ATOM 630 C CA . VAL A 1 82 ? -2.852 12.602 -2.104 1 98.44 82 VAL A CA 1
ATOM 631 C C . VAL A 1 82 ? -3.16 14.039 -2.518 1 98.44 82 VAL A C 1
ATOM 633 O O . VAL A 1 82 ? -2.549 14.984 -2.012 1 98.44 82 VAL A O 1
ATOM 636 N N . ARG A 1 83 ? -4.074 14.172 -3.432 1 98 83 ARG A N 1
ATOM 637 C CA . ARG A 1 83 ? -4.434 15.492 -3.926 1 98 83 ARG A CA 1
ATOM 638 C C . ARG A 1 83 ? -4.961 16.375 -2.799 1 98 83 ARG A C 1
ATOM 640 O O . ARG A 1 83 ? -4.602 17.547 -2.701 1 98 83 ARG A O 1
ATOM 647 N N . LEU A 1 84 ? -5.793 15.828 -1.954 1 97.56 84 LEU A N 1
ATOM 648 C CA . LEU A 1 84 ? -6.379 16.578 -0.851 1 97.56 84 LEU A CA 1
ATOM 649 C C . LEU A 1 84 ? -5.305 17.016 0.142 1 97.56 84 LEU A C 1
ATOM 651 O O . LEU A 1 84 ? -5.277 18.172 0.567 1 97.56 84 LEU A O 1
ATOM 655 N N . VAL A 1 85 ? -4.434 16.109 0.482 1 98.06 85 VAL A N 1
ATOM 656 C CA . VAL A 1 85 ? -3.383 16.391 1.454 1 98.06 85 VAL A CA 1
ATOM 657 C C . VAL A 1 85 ? -2.416 17.422 0.88 1 98.06 85 VAL A C 1
ATOM 659 O O . VAL A 1 85 ? -2.012 18.359 1.576 1 98.06 85 VAL A O 1
ATOM 662 N N . LYS A 1 86 ? -2.059 17.25 -0.377 1 97.25 86 LYS A N 1
ATOM 663 C CA . LYS A 1 86 ? -1.17 18.203 -1.036 1 97.25 86 LYS A CA 1
ATOM 664 C C . LYS A 1 86 ? -1.744 19.609 -0.99 1 97.25 86 LYS A C 1
ATOM 666 O O . LYS A 1 86 ? -1.001 20.578 -0.851 1 97.25 86 LYS A O 1
ATOM 671 N N . GLU A 1 87 ? -3 19.688 -1.124 1 96.75 87 GLU A N 1
ATOM 672 C CA . GLU A 1 87 ? -3.668 20.984 -1.163 1 96.75 87 GLU A CA 1
ATOM 673 C C . GLU A 1 87 ? -3.734 21.609 0.226 1 96.75 87 GLU A C 1
ATOM 675 O O . GLU A 1 87 ? -3.561 22.828 0.373 1 96.75 87 GLU A O 1
ATOM 680 N N . LEU A 1 88 ? -3.934 20.828 1.276 1 97.44 88 LEU A N 1
ATOM 681 C CA . LEU A 1 88 ? -4.312 21.375 2.576 1 97.44 88 LEU A CA 1
ATOM 682 C C . LEU A 1 88 ? -3.111 21.422 3.516 1 97.44 88 LEU A C 1
ATOM 684 O O . LEU A 1 88 ? -3.062 22.266 4.418 1 97.44 88 LEU A O 1
ATOM 688 N N . LEU A 1 89 ? -2.145 20.547 3.295 1 97.38 89 LEU A N 1
ATOM 689 C CA . LEU A 1 89 ? -1.047 20.359 4.238 1 97.38 89 LEU A CA 1
ATOM 690 C C . LEU A 1 89 ? -0.248 21.656 4.398 1 97.38 89 LEU A C 1
ATOM 692 O O . LEU A 1 89 ? 0.081 22.047 5.52 1 97.38 89 LEU A O 1
ATOM 696 N N . PRO A 1 90 ? 0.042 22.391 3.295 1 96.94 90 PRO A N 1
ATOM 697 C CA . PRO A 1 90 ? 0.804 23.625 3.449 1 96.94 90 PRO A CA 1
ATOM 698 C C . PRO A 1 90 ? 0.119 24.625 4.375 1 96.94 90 PRO A C 1
ATOM 700 O O . PRO A 1 90 ? 0.778 25.25 5.219 1 96.94 90 PRO A O 1
ATOM 703 N N . ASP A 1 91 ? -1.168 24.781 4.242 1 97.25 91 ASP A N 1
ATOM 704 C CA . ASP A 1 91 ? -1.915 25.703 5.098 1 97.25 91 ASP A CA 1
ATOM 705 C C . ASP A 1 91 ? -1.891 25.234 6.551 1 97.25 91 ASP A C 1
ATOM 707 O O . A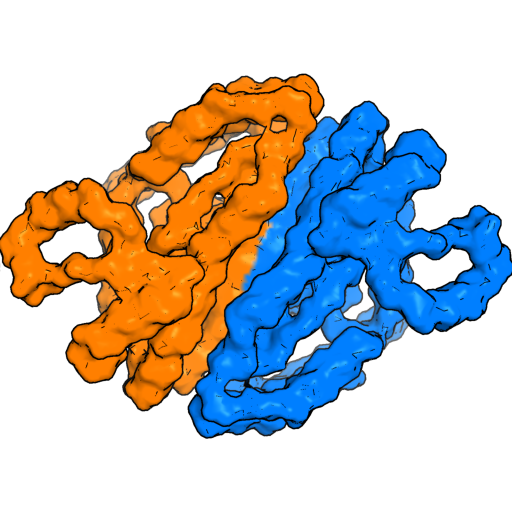SP A 1 91 ? -1.751 26.047 7.465 1 97.25 91 ASP A O 1
ATOM 711 N N . MET A 1 92 ? -2.018 23.953 6.758 1 97.94 92 MET A N 1
ATOM 712 C CA . MET A 1 92 ? -1.998 23.406 8.109 1 97.94 92 MET A CA 1
ATOM 713 C C . MET A 1 92 ? -0.625 23.578 8.75 1 97.94 92 MET A C 1
ATOM 715 O O . MET A 1 92 ? -0.525 23.906 9.93 1 97.94 92 MET A O 1
ATOM 719 N N . LYS A 1 93 ? 0.399 23.344 7.965 1 97.56 93 LYS A N 1
ATOM 720 C CA . LYS A 1 93 ? 1.758 23.547 8.461 1 97.56 93 LYS A CA 1
ATOM 721 C C . LYS A 1 93 ? 1.983 25 8.883 1 97.56 93 LYS A C 1
ATOM 723 O O . LYS A 1 93 ? 2.561 25.266 9.938 1 97.56 93 LYS A O 1
ATOM 728 N N . GLN A 1 94 ? 1.532 25.875 8.055 1 96.69 94 GLN A N 1
ATOM 729 C CA . GLN A 1 94 ? 1.698 27.297 8.328 1 96.69 94 GLN A CA 1
ATOM 730 C C . GLN A 1 94 ? 1.013 27.688 9.633 1 96.69 94 GLN A C 1
ATOM 732 O O . GLN A 1 94 ? 1.574 28.438 10.438 1 96.69 94 GLN A O 1
ATOM 737 N N . ARG A 1 95 ? -0.119 27.172 9.891 1 96.69 95 ARG A N 1
ATOM 738 C CA . ARG A 1 95 ? -0.897 27.516 11.07 1 96.69 95 ARG A CA 1
ATOM 739 C C . ARG A 1 95 ? -0.462 26.688 12.273 1 96.69 95 ARG A C 1
ATOM 741 O O . ARG A 1 95 ? -0.823 26.984 13.414 1 96.69 95 ARG A O 1
ATOM 748 N N . GLN A 1 96 ? 0.308 25.656 12.016 1 97.56 96 GLN A N 1
ATOM 749 C CA . GLN A 1 96 ? 0.745 24.719 13.055 1 97.56 96 GLN A CA 1
ATOM 750 C C . GLN A 1 96 ? -0.448 24.094 13.773 1 97.56 96 GLN A C 1
ATOM 752 O O . GLN A 1 96 ? -0.496 24.078 15 1 97.56 96 GLN A O 1
ATOM 757 N N . SER A 1 97 ? -1.387 23.766 12.969 1 97.5 97 SER A N 1
ATOM 758 C CA . SER A 1 97 ? -2.609 23.141 13.469 1 97.5 97 SER A CA 1
ATOM 759 C C . SER A 1 97 ? -3.371 22.438 12.352 1 97.5 97 SER A C 1
ATOM 761 O O . SER A 1 97 ? -3.4 22.922 11.219 1 97.5 97 SER A O 1
ATOM 763 N N . GLY A 1 98 ? -3.941 21.328 12.648 1 97.75 98 GLY A N 1
ATOM 764 C CA . GLY A 1 98 ? -4.727 20.547 11.703 1 97.75 98 GLY A CA 1
ATOM 765 C C . GLY A 1 98 ? -4.809 19.078 12.078 1 97.75 98 GLY A C 1
ATOM 766 O O . GLY A 1 98 ? -3.971 18.562 12.82 1 97.75 98 GLY A O 1
ATOM 767 N N . HIS A 1 99 ? -5.867 18.5 11.68 1 98.62 99 HIS A N 1
ATOM 768 C CA . HIS A 1 99 ? -6.066 17.062 11.891 1 98.62 99 HIS A CA 1
ATOM 769 C C . HIS A 1 99 ? -6.547 16.375 10.609 1 98.62 99 HIS A C 1
ATOM 771 O O . HIS A 1 99 ? -7.637 16.672 10.117 1 98.62 99 HIS A O 1
ATOM 777 N N . ILE A 1 100 ? -5.707 15.57 10.047 1 98.62 100 ILE A N 1
ATOM 778 C CA . ILE A 1 100 ? -6.059 14.789 8.867 1 98.62 100 ILE A CA 1
ATOM 779 C C . ILE A 1 100 ? -6.496 13.391 9.281 1 98.62 100 ILE A C 1
ATOM 781 O O . ILE A 1 100 ? -5.695 12.609 9.797 1 98.62 100 ILE A O 1
ATOM 785 N N . VAL A 1 101 ? -7.746 13.102 9.109 1 98.69 101 VAL A N 1
ATOM 786 C CA . VAL A 1 101 ? -8.328 11.789 9.391 1 98.69 101 VAL A CA 1
ATOM 787 C C . VAL A 1 101 ? -8.586 11.047 8.078 1 98.69 101 VAL A C 1
ATOM 789 O O . VAL A 1 101 ? -9.297 11.555 7.207 1 98.69 101 VAL A O 1
ATOM 792 N N . VAL A 1 102 ? -8.008 9.891 7.938 1 98.44 102 VAL A N 1
ATOM 793 C CA . VAL A 1 102 ? -8.109 9.133 6.695 1 98.44 102 VAL A CA 1
ATOM 794 C C . VAL A 1 102 ? -8.82 7.805 6.961 1 98.44 102 VAL A C 1
ATOM 796 O O . VAL A 1 102 ? -8.398 7.031 7.824 1 98.44 102 VAL A O 1
ATOM 799 N N . MET A 1 103 ? -9.852 7.539 6.195 1 97.19 103 MET A N 1
ATOM 800 C CA . MET A 1 103 ? -10.531 6.25 6.262 1 97.19 103 MET A CA 1
ATOM 801 C C . MET A 1 103 ? -9.773 5.195 5.465 1 97.19 103 MET A C 1
ATOM 803 O O . MET A 1 103 ? -9.906 5.125 4.238 1 97.19 103 MET A O 1
ATOM 807 N N . SER A 1 104 ? -9.023 4.445 6.113 1 96.75 104 SER A N 1
ATOM 808 C CA . SER A 1 104 ? -8.359 3.293 5.516 1 96.75 104 SER A CA 1
ATOM 809 C C . SER A 1 104 ? -9.234 2.047 5.594 1 96.75 104 SER A C 1
ATOM 811 O O . SER A 1 104 ? -10.398 2.074 5.191 1 96.75 104 SER A O 1
ATOM 813 N N . SER A 1 105 ? -8.734 0.935 6.055 1 94.31 105 SER A N 1
ATOM 814 C CA . SER A 1 105 ? -9.406 -0.354 6.184 1 94.31 105 SER A CA 1
ATOM 815 C C . SER A 1 105 ? -8.508 -1.375 6.879 1 94.31 105 SER A C 1
ATOM 817 O O . SER A 1 105 ? -7.289 -1.217 6.906 1 94.31 105 SER A O 1
ATOM 819 N N . VAL A 1 106 ? -9.148 -2.355 7.5 1 91.12 106 VAL A N 1
ATOM 820 C CA . VAL A 1 106 ? -8.359 -3.494 7.949 1 91.12 106 VAL A CA 1
ATOM 821 C C . VAL A 1 106 ? -7.621 -4.113 6.762 1 91.12 106 VAL A C 1
ATOM 823 O O . VAL A 1 106 ? -6.539 -4.684 6.922 1 91.12 106 VAL A O 1
ATOM 826 N N . MET A 1 107 ? -8.133 -3.828 5.598 1 93.25 107 MET A N 1
ATOM 827 C CA . MET A 1 107 ? -7.516 -4.352 4.383 1 93.25 107 MET A CA 1
ATOM 828 C C . MET A 1 107 ? -6.336 -3.482 3.959 1 93.25 107 MET A C 1
ATOM 830 O O . MET A 1 107 ? -5.668 -3.775 2.965 1 93.25 107 MET A O 1
ATOM 834 N N . GLY A 1 108 ? -6.078 -2.447 4.695 1 94.62 108 GLY A N 1
ATOM 835 C CA . GLY A 1 108 ? -4.855 -1.675 4.531 1 94.62 108 GLY A CA 1
ATOM 836 C C . GLY A 1 108 ? -3.682 -2.244 5.305 1 94.62 108 GLY A C 1
ATOM 837 O O . GLY A 1 108 ? -2.537 -1.84 5.094 1 94.62 108 GLY A O 1
ATOM 838 N N . ILE A 1 109 ? -3.988 -3.201 6.133 1 90.5 109 ILE A N 1
ATOM 839 C CA . ILE A 1 109 ? -2.934 -3.773 6.965 1 90.5 109 ILE A CA 1
ATOM 840 C C . ILE A 1 109 ? -2.912 -5.293 6.793 1 90.5 109 ILE A C 1
ATOM 842 O O . ILE A 1 109 ? -1.963 -5.957 7.219 1 90.5 109 ILE A O 1
ATOM 846 N N . GLN A 1 110 ? -3.982 -5.793 6.156 1 89.75 110 GLN A N 1
ATOM 847 C CA . GLN A 1 110 ? -4.07 -7.223 5.895 1 89.75 110 GLN A CA 1
ATOM 848 C C . GLN A 1 110 ? -4.664 -7.496 4.516 1 89.75 110 GLN A C 1
ATOM 850 O O . GLN A 1 110 ? -5.777 -7.062 4.219 1 89.75 110 GLN A O 1
ATOM 855 N N . GLY A 1 111 ? -3.924 -8.273 3.748 1 91.75 111 GLY A N 1
ATOM 856 C CA . GLY A 1 111 ? -4.465 -8.688 2.463 1 91.75 111 GLY A CA 1
ATOM 857 C C . GLY A 1 111 ? -5.57 -9.719 2.588 1 91.75 111 GLY A C 1
ATOM 858 O O . GLY A 1 111 ? -5.609 -10.484 3.557 1 91.75 111 GLY A O 1
ATOM 859 N N . LEU A 1 112 ? -6.449 -9.758 1.617 1 92.06 112 LEU A N 1
ATOM 860 C CA . LEU A 1 112 ? -7.551 -10.711 1.594 1 92.06 112 LEU A CA 1
ATOM 861 C C . LEU A 1 112 ? -7.793 -11.227 0.18 1 92.06 112 LEU A C 1
ATOM 863 O O . LEU A 1 112 ? -7.84 -10.445 -0.772 1 92.06 112 LEU A O 1
ATOM 867 N N . LEU A 1 113 ? -8.031 -12.508 0.127 1 93.69 113 LEU A N 1
ATOM 868 C CA . LEU A 1 113 ? -8.305 -13.18 -1.137 1 93.69 113 LEU A CA 1
ATOM 869 C C . LEU A 1 113 ? -9.414 -12.469 -1.902 1 93.69 113 LEU A C 1
ATOM 871 O O . LEU A 1 113 ? -10.461 -12.133 -1.33 1 93.69 113 LEU A O 1
ATOM 875 N N . PHE A 1 114 ? -9.203 -12.125 -3.244 1 96.56 114 PHE A N 1
ATOM 876 C CA . PHE A 1 114 ? -10.125 -11.539 -4.207 1 96.56 114 PHE A CA 1
ATOM 877 C C . PHE A 1 114 ? -10.328 -10.055 -3.934 1 96.56 114 PHE A C 1
ATOM 879 O O . PHE A 1 114 ? -11.227 -9.43 -4.5 1 96.56 114 PHE A O 1
ATOM 886 N N . ASN A 1 115 ? -9.555 -9.5 -2.992 1 96.56 115 ASN A N 1
ATOM 887 C CA . ASN A 1 115 ? -9.5 -8.062 -2.738 1 96.56 115 ASN A CA 1
ATOM 888 C C . ASN A 1 115 ? -8.125 -7.484 -3.047 1 96.56 115 ASN A C 1
ATOM 890 O O . ASN A 1 115 ? -7.668 -6.562 -2.369 1 96.56 115 ASN A O 1
ATOM 894 N N . ASP A 1 116 ? -7.488 -8.023 -4.016 1 97.88 116 ASP A N 1
ATOM 895 C CA . ASP A 1 116 ? -6.07 -7.781 -4.262 1 97.88 116 ASP A CA 1
ATOM 896 C C . ASP A 1 116 ? -5.805 -6.305 -4.535 1 97.88 116 ASP A C 1
ATOM 898 O O . ASP A 1 116 ? -4.953 -5.688 -3.891 1 97.88 116 ASP A O 1
ATOM 902 N N . VAL A 1 117 ? -6.602 -5.738 -5.453 1 98.31 117 VAL A N 1
ATOM 903 C CA . VAL A 1 117 ? -6.355 -4.367 -5.891 1 98.31 117 VAL A CA 1
ATOM 904 C C . VAL A 1 117 ? -6.879 -3.391 -4.84 1 98.31 117 VAL A C 1
ATOM 906 O O . VAL A 1 117 ? -6.246 -2.367 -4.566 1 98.31 117 VAL A O 1
ATOM 909 N N . TYR A 1 118 ? -8 -3.705 -4.266 1 97.81 118 TYR A N 1
ATOM 910 C CA . TYR A 1 118 ? -8.539 -2.863 -3.203 1 97.81 118 TYR A CA 1
ATOM 911 C C . TYR A 1 118 ? -7.578 -2.799 -2.021 1 97.81 118 TYR A C 1
ATOM 913 O O . TYR A 1 118 ? -7.238 -1.713 -1.547 1 97.81 118 TYR A O 1
ATOM 921 N N . ALA A 1 119 ? -7.156 -3.969 -1.552 1 97.81 119 ALA A N 1
ATOM 922 C CA . ALA A 1 119 ? -6.203 -4.02 -0.447 1 97.81 119 ALA A CA 1
ATOM 923 C C . ALA A 1 119 ? -4.938 -3.238 -0.78 1 97.81 119 ALA A C 1
ATOM 925 O O . ALA A 1 119 ? -4.434 -2.475 0.048 1 97.81 119 ALA A O 1
ATOM 926 N N . ALA A 1 120 ? -4.445 -3.441 -1.959 1 98.75 120 ALA A N 1
ATOM 927 C CA . ALA A 1 120 ? -3.254 -2.717 -2.391 1 98.75 120 ALA A CA 1
ATOM 928 C C . ALA A 1 120 ? -3.449 -1.209 -2.256 1 98.75 120 ALA A C 1
ATOM 930 O O . ALA A 1 120 ? -2.555 -0.499 -1.791 1 98.75 120 ALA A O 1
ATOM 931 N N . SER A 1 121 ? -4.574 -0.7 -2.67 1 98.81 121 SER A N 1
ATOM 932 C CA . SER A 1 121 ? -4.848 0.731 -2.598 1 98.81 121 SER A CA 1
ATOM 933 C C . SER A 1 121 ? -4.863 1.221 -1.154 1 98.81 121 SER A C 1
ATOM 935 O O . SER A 1 121 ? -4.387 2.318 -0.86 1 98.81 121 SER A O 1
ATOM 937 N N . LYS A 1 122 ? -5.422 0.433 -0.307 1 98.5 122 LYS A N 1
ATOM 938 C CA . LYS A 1 122 ? -5.492 0.823 1.099 1 98.5 122 LYS A CA 1
ATOM 939 C C . LYS A 1 122 ? -4.133 0.672 1.78 1 98.5 122 LYS A C 1
ATOM 941 O O . LYS A 1 122 ? -3.795 1.446 2.678 1 98.5 122 LYS A O 1
ATOM 946 N N . PHE A 1 123 ? -3.336 -0.318 1.332 1 98.38 123 PHE A N 1
ATOM 947 C CA . PHE A 1 123 ? -1.945 -0.376 1.765 1 98.38 123 PHE A CA 1
ATOM 948 C C . PHE A 1 123 ? -1.198 0.888 1.357 1 98.38 123 PHE A C 1
ATOM 950 O O . PHE A 1 123 ? -0.407 1.426 2.135 1 98.38 123 PHE A O 1
ATOM 957 N N . ALA A 1 124 ? -1.439 1.296 0.164 1 98.81 124 ALA A N 1
ATOM 958 C CA . ALA A 1 124 ? -0.801 2.52 -0.314 1 98.81 124 ALA A CA 1
ATOM 959 C C . ALA A 1 124 ? -1.155 3.707 0.575 1 98.81 124 ALA A C 1
ATOM 961 O O . ALA A 1 124 ? -0.29 4.52 0.913 1 98.81 124 ALA A O 1
ATOM 962 N N . VAL A 1 125 ? -2.404 3.793 0.971 1 98.75 125 VAL A N 1
ATOM 963 C CA . VAL A 1 125 ? -2.879 4.844 1.863 1 98.75 125 VAL A CA 1
ATOM 964 C C . VAL A 1 125 ? -2.121 4.785 3.188 1 98.75 125 VAL A C 1
ATOM 966 O O . VAL A 1 125 ? -1.657 5.809 3.693 1 98.75 125 VAL A O 1
ATOM 969 N N . GLU A 1 126 ? -1.971 3.607 3.719 1 97.56 126 GLU A N 1
ATOM 970 C CA . GLU A 1 126 ? -1.26 3.402 4.977 1 97.56 126 GLU A CA 1
ATOM 971 C C . GLU A 1 126 ? 0.194 3.854 4.871 1 97.56 126 GLU A C 1
ATOM 973 O O . GLU A 1 126 ? 0.693 4.57 5.742 1 97.56 126 GLU A O 1
ATOM 978 N N . GLY A 1 127 ? 0.865 3.393 3.818 1 97.75 127 GLY A N 1
ATOM 979 C CA . GLY A 1 127 ? 2.258 3.762 3.623 1 97.75 127 GLY A CA 1
ATOM 980 C C . GLY A 1 127 ? 2.461 5.254 3.445 1 97.75 127 GLY A C 1
ATOM 981 O O . GLY A 1 127 ? 3.406 5.828 3.99 1 97.75 127 GLY A O 1
ATOM 982 N N . PHE A 1 128 ? 1.547 5.895 2.742 1 98.69 128 PHE A N 1
ATOM 983 C CA . PHE A 1 128 ? 1.582 7.328 2.486 1 98.69 128 PHE A CA 1
ATOM 984 C C . PHE A 1 128 ? 1.467 8.109 3.789 1 98.69 128 PHE A C 1
ATOM 986 O O . PHE A 1 128 ? 2.295 8.984 4.07 1 98.69 128 PHE A O 1
ATOM 993 N N . CYS A 1 129 ? 0.502 7.766 4.582 1 98.31 129 CYS A N 1
ATOM 994 C CA . CYS A 1 129 ? 0.237 8.484 5.824 1 98.31 129 CYS A CA 1
ATOM 995 C C . CYS A 1 129 ? 1.342 8.234 6.844 1 98.31 129 CYS A C 1
ATOM 997 O O . CYS A 1 129 ? 1.768 9.156 7.543 1 98.31 129 CYS A O 1
ATOM 999 N N . GLU A 1 130 ? 1.802 7 6.906 1 95.88 130 GLU A N 1
ATOM 1000 C CA . GLU A 1 130 ? 2.887 6.68 7.828 1 95.88 130 GLU A CA 1
ATOM 1001 C C . GLU A 1 130 ? 4.145 7.477 7.5 1 95.88 130 GLU A C 1
ATOM 1003 O O . GLU A 1 130 ? 4.855 7.922 8.406 1 95.88 130 GLU A O 1
ATOM 1008 N N . SER A 1 131 ? 4.418 7.66 6.238 1 96.69 131 SER A N 1
ATOM 1009 C CA . SER A 1 131 ? 5.602 8.398 5.809 1 96.69 131 SER A CA 1
ATOM 1010 C C . SER A 1 131 ? 5.473 9.883 6.113 1 96.69 131 SER A C 1
ATOM 1012 O O . SER A 1 131 ? 6.469 10.555 6.398 1 96.69 131 SER A O 1
ATOM 1014 N N . LEU A 1 132 ? 4.266 10.359 6.117 1 97.5 132 LEU A N 1
ATOM 1015 C CA . LEU A 1 132 ? 4.027 11.789 6.309 1 97.5 132 LEU A CA 1
ATOM 1016 C C . LEU A 1 132 ? 3.896 12.125 7.793 1 97.5 132 LEU A C 1
ATOM 1018 O O . LEU A 1 132 ? 3.977 13.289 8.18 1 97.5 132 LEU A O 1
ATOM 1022 N N . ALA A 1 133 ? 3.674 11.109 8.609 1 96.38 133 ALA A N 1
ATOM 1023 C CA . ALA A 1 133 ? 3.279 11.289 10 1 96.38 133 ALA A CA 1
ATOM 1024 C C . ALA A 1 133 ? 4.328 12.094 10.766 1 96.38 133 ALA A C 1
ATOM 1026 O O . ALA A 1 133 ? 3.99 12.992 11.539 1 96.38 133 ALA A O 1
ATOM 1027 N N . VAL A 1 134 ? 5.586 11.805 10.516 1 93.25 134 VAL A N 1
ATOM 1028 C CA . VAL A 1 134 ? 6.668 12.445 11.258 1 93.25 134 VAL A CA 1
ATOM 1029 C C . VAL A 1 134 ? 6.734 13.93 10.891 1 93.25 134 VAL A C 1
ATOM 1031 O O . VAL A 1 134 ? 6.902 14.781 11.766 1 93.25 134 VAL A O 1
ATOM 1034 N N . GLN A 1 135 ? 6.648 14.211 9.648 1 94.75 135 GLN A N 1
ATOM 1035 C CA . GLN A 1 135 ? 6.621 15.602 9.211 1 94.75 135 GLN A CA 1
ATOM 1036 C C . GLN A 1 135 ? 5.402 16.328 9.773 1 94.75 135 GLN A C 1
ATOM 1038 O O . GLN A 1 135 ? 5.512 17.469 10.227 1 94.75 135 GLN A O 1
ATOM 1043 N N . ALA A 1 136 ? 4.246 15.68 9.672 1 96.56 136 ALA A N 1
ATOM 1044 C CA . ALA A 1 136 ? 3.033 16.281 10.211 1 96.56 136 ALA A CA 1
ATOM 1045 C C . ALA A 1 136 ? 3.203 16.641 11.68 1 96.56 136 ALA A C 1
ATOM 1047 O O . ALA A 1 136 ? 2.842 17.75 12.109 1 96.56 136 ALA A O 1
ATOM 1048 N N . MET A 1 137 ? 3.779 15.758 12.367 1 95.25 137 MET A N 1
ATOM 1049 C CA . MET A 1 137 ? 4.02 15.961 13.789 1 95.25 137 MET A CA 1
ATOM 1050 C C . MET A 1 137 ? 4.922 17.172 14.023 1 95.25 137 MET A C 1
ATOM 1052 O O . MET A 1 137 ? 4.699 17.953 14.953 1 95.25 137 MET A O 1
ATOM 1056 N N . LYS A 1 138 ? 5.922 17.312 13.227 1 95.38 138 LYS A N 1
ATOM 1057 C CA . LYS A 1 138 ? 6.852 18.438 13.32 1 95.38 138 LYS A CA 1
ATOM 1058 C C . LYS A 1 138 ? 6.117 19.781 13.211 1 95.38 138 LYS A C 1
ATOM 1060 O O . LYS A 1 138 ? 6.508 20.766 13.844 1 95.38 138 LYS A O 1
ATOM 1065 N N . PHE A 1 139 ? 5.059 19.781 12.492 1 97.44 139 PHE A N 1
ATOM 1066 C CA . PHE A 1 139 ? 4.34 21.031 12.242 1 97.44 139 PHE A CA 1
ATOM 1067 C C . PHE A 1 139 ? 3.029 21.062 13.016 1 97.44 139 PHE A C 1
ATOM 1069 O O . PHE A 1 139 ? 2.111 21.812 12.664 1 97.44 139 PHE A O 1
ATOM 1076 N N . ASN A 1 140 ? 2.912 20.188 13.992 1 97.12 140 ASN A N 1
ATOM 1077 C CA . ASN A 1 140 ? 1.758 20.141 14.883 1 97.12 140 ASN A CA 1
ATOM 1078 C C . ASN A 1 140 ? 0.469 19.859 14.117 1 97.12 140 ASN A C 1
ATOM 1080 O O . ASN A 1 140 ? -0.568 20.469 14.391 1 97.12 140 ASN A O 1
ATOM 1084 N N . VAL A 1 141 ? 0.594 19.094 13.086 1 97.88 141 VAL A N 1
ATOM 1085 C CA . VAL A 1 141 ? -0.55 18.547 12.352 1 97.88 141 VAL A CA 1
ATOM 1086 C C . VAL A 1 141 ? -0.77 17.094 12.742 1 97.88 141 VAL A C 1
ATOM 1088 O O . VAL A 1 141 ? 0.169 16.297 12.734 1 97.88 141 VAL A O 1
ATOM 1091 N N . LYS A 1 142 ? -1.967 16.75 13.148 1 97.56 142 LYS A N 1
ATOM 1092 C CA . LYS A 1 142 ? -2.299 15.375 13.539 1 97.56 142 LYS A CA 1
ATOM 1093 C C . LYS A 1 142 ? -2.721 14.547 12.328 1 97.56 142 LYS A C 1
ATOM 1095 O O . LYS A 1 142 ? -3.316 15.07 11.383 1 97.56 142 LYS A O 1
ATOM 1100 N N . MET A 1 143 ? -2.357 13.328 12.367 1 97.56 143 MET A N 1
ATOM 1101 C CA . MET A 1 143 ? -2.771 12.367 11.352 1 97.56 143 MET A CA 1
ATOM 1102 C C . MET A 1 143 ? -3.316 11.094 12 1 97.56 143 MET A C 1
ATOM 1104 O O . MET A 1 143 ? -2.68 10.523 12.883 1 97.56 143 MET A O 1
ATOM 1108 N N . THR A 1 144 ? -4.527 10.711 11.602 1 98.12 144 THR A N 1
ATOM 1109 C CA . THR A 1 144 ? -5.156 9.516 12.148 1 98.12 144 THR A CA 1
ATOM 1110 C C . THR A 1 144 ? -5.68 8.625 11.031 1 98.12 144 THR A C 1
ATOM 1112 O O . THR A 1 144 ? -6.402 9.086 10.148 1 98.12 144 THR A O 1
ATOM 1115 N N . LEU A 1 145 ? -5.234 7.41 11.078 1 97.88 145 LEU A N 1
ATOM 1116 C CA . LEU A 1 145 ? -5.785 6.375 10.203 1 97.88 145 LEU A CA 1
ATOM 1117 C C . LEU A 1 145 ? -6.902 5.613 10.906 1 97.88 145 LEU A C 1
ATOM 1119 O O . LEU A 1 145 ? -6.684 5.004 11.953 1 97.88 145 LEU A O 1
ATOM 1123 N N . VAL A 1 146 ? -8.078 5.684 10.359 1 97.25 146 VAL A N 1
ATOM 1124 C CA . VAL A 1 146 ? -9.188 4.852 10.82 1 97.25 146 VAL A CA 1
ATOM 1125 C C . VAL A 1 146 ? -9.258 3.574 9.992 1 97.25 146 VAL A C 1
ATOM 1127 O O . VAL A 1 146 ? -9.305 3.631 8.758 1 97.25 146 VAL A O 1
ATOM 1130 N N . GLU A 1 147 ? -9.242 2.479 10.617 1 95.12 147 GLU A N 1
ATOM 1131 C CA . GLU A 1 147 ? -9.18 1.184 9.945 1 95.12 147 GLU A CA 1
ATOM 1132 C C . GLU A 1 147 ? -10.414 0.336 10.266 1 95.12 147 GLU A C 1
ATOM 1134 O O . GLU A 1 147 ? -10.344 -0.575 11.094 1 95.12 147 GLU A O 1
ATOM 1139 N N . PRO A 1 148 ? -11.438 0.581 9.523 1 93.19 148 PRO A N 1
ATOM 1140 C CA . PRO A 1 148 ? -12.656 -0.197 9.766 1 93.19 148 PRO A CA 1
ATOM 1141 C C . PRO A 1 148 ? -12.555 -1.628 9.242 1 93.19 148 PRO A C 1
ATOM 1143 O O . PRO A 1 148 ? -11.883 -1.877 8.242 1 93.19 148 PRO A O 1
ATOM 1146 N N . GLY A 1 149 ? -13.172 -2.555 9.945 1 88.75 149 GLY A N 1
ATOM 1147 C CA . GLY A 1 149 ? -13.484 -3.85 9.367 1 88.75 149 GLY A CA 1
ATOM 1148 C C . GLY A 1 149 ? -14.734 -3.828 8.5 1 88.75 149 GLY A C 1
ATOM 1149 O O . GLY A 1 149 ? -15.047 -2.807 7.883 1 88.75 149 GLY A O 1
ATOM 1150 N N . PRO A 1 150 ? -15.414 -4.926 8.406 1 86.31 150 PRO A N 1
ATOM 1151 C CA . PRO A 1 150 ? -16.656 -4.941 7.633 1 86.31 150 PRO A CA 1
ATOM 1152 C C . PRO A 1 150 ? -17.703 -3.973 8.18 1 86.31 150 PRO A C 1
ATOM 1154 O O . PRO A 1 150 ? -18 -3.984 9.383 1 86.31 150 PRO A O 1
ATOM 1157 N N . VAL A 1 151 ? -18.109 -3.125 7.324 1 89 151 VAL A N 1
ATOM 1158 C CA . VAL A 1 151 ? -19.156 -2.178 7.668 1 89 151 VAL A CA 1
ATOM 1159 C C . VAL A 1 151 ? -20.359 -2.383 6.746 1 89 151 VAL A C 1
ATOM 1161 O O . VAL A 1 151 ? -20.203 -2.426 5.52 1 89 151 VAL A O 1
ATOM 1164 N N . VAL A 1 152 ? -21.5 -2.564 7.379 1 84.75 152 VAL A N 1
ATOM 1165 C CA . VAL A 1 152 ? -22.719 -2.76 6.598 1 84.75 152 VAL A CA 1
ATOM 1166 C C . VAL A 1 152 ? -23.188 -1.424 6.027 1 84.75 152 VAL A C 1
ATOM 1168 O O . VAL A 1 152 ? -23.797 -0.624 6.734 1 84.75 152 VAL A O 1
ATOM 1171 N N . THR A 1 153 ? -22.875 -1.224 4.777 1 83.19 153 THR A N 1
ATOM 1172 C CA . THR A 1 153 ? -23.188 0.026 4.094 1 83.19 153 THR A CA 1
ATOM 1173 C C . THR A 1 153 ? -23.672 -0.243 2.674 1 83.19 153 THR A C 1
ATOM 1175 O O . THR A 1 153 ? -23.672 -1.388 2.217 1 83.19 153 THR A O 1
ATOM 1178 N N . GLU A 1 154 ? -24.156 0.808 2.088 1 77 154 GLU A N 1
ATOM 1179 C CA . GLU A 1 154 ? -24.484 0.735 0.667 1 77 154 GLU A CA 1
ATOM 1180 C C . GLU A 1 154 ? -23.25 0.427 -0.167 1 77 154 GLU A C 1
ATOM 1182 O O . GLU A 1 154 ? -23.344 -0.176 -1.237 1 77 154 GLU A O 1
ATOM 1187 N N . PHE A 1 155 ? -22.156 0.822 0.333 1 74.94 155 PHE A N 1
ATOM 1188 C CA . PHE A 1 155 ? -20.875 0.527 -0.307 1 74.94 155 PHE A CA 1
ATOM 1189 C C . PHE A 1 155 ? -20.688 -0.975 -0.485 1 74.94 155 PHE A C 1
ATOM 1191 O O . PHE A 1 155 ? -20.422 -1.446 -1.591 1 74.94 155 PHE A O 1
ATOM 1198 N N . GLU A 1 156 ? -20.812 -1.643 0.549 1 78.81 156 GLU A N 1
ATOM 1199 C CA . GLU A 1 156 ? -20.641 -3.094 0.542 1 78.81 156 GLU A CA 1
ATOM 1200 C C . GLU A 1 156 ? -21.688 -3.764 -0.346 1 78.81 156 GLU A C 1
ATOM 1202 O O . GLU A 1 156 ? -21.359 -4.684 -1.104 1 78.81 156 GLU A O 1
ATOM 1207 N N . LYS A 1 157 ? -22.906 -3.283 -0.189 1 79.5 157 LYS A N 1
ATOM 1208 C CA . LYS A 1 157 ? -23.984 -3.857 -0.983 1 79.5 157 LYS A CA 1
ATOM 1209 C C . LYS A 1 157 ? -23.703 -3.723 -2.477 1 79.5 157 LYS A C 1
ATOM 1211 O O . LYS A 1 157 ? -23.875 -4.68 -3.236 1 79.5 157 LYS A O 1
ATOM 1216 N N . LYS A 1 158 ? -23.203 -2.615 -2.846 1 82.56 158 LYS A N 1
ATOM 1217 C CA . LYS A 1 158 ? -22.906 -2.35 -4.25 1 82.56 158 LYS A CA 1
ATOM 1218 C C . LYS A 1 158 ? -21.797 -3.25 -4.758 1 82.56 158 LYS A C 1
ATOM 1220 O O . LYS A 1 158 ? -21.875 -3.803 -5.855 1 82.56 158 LYS A O 1
ATOM 1225 N N . VAL A 1 159 ? -20.797 -3.424 -4 1 85.19 159 VAL A N 1
ATOM 1226 C CA . VAL A 1 159 ? -19.641 -4.215 -4.391 1 85.19 159 VAL A CA 1
ATOM 1227 C C . VAL A 1 159 ? -20.047 -5.68 -4.562 1 85.19 159 VAL A C 1
ATOM 1229 O O . VAL A 1 159 ? -19.609 -6.344 -5.504 1 85.19 159 VAL A O 1
ATOM 1232 N N . TYR A 1 160 ? -20.953 -6.137 -3.748 1 85.88 160 TYR A N 1
ATOM 1233 C CA . TYR A 1 160 ? -21.344 -7.539 -3.793 1 85.88 160 TYR A CA 1
ATOM 1234 C C . TYR A 1 160 ? -22.328 -7.789 -4.926 1 85.88 160 TYR A C 1
ATOM 1236 O O . TYR A 1 160 ? -22.312 -8.859 -5.543 1 85.88 160 TYR A O 1
ATOM 1244 N N . GLU A 1 161 ? -23.156 -6.773 -5.145 1 86.44 161 GLU A N 1
ATOM 1245 C CA . GLU A 1 161 ? -24.047 -6.895 -6.293 1 86.44 161 GLU A CA 1
ATOM 1246 C C . GLU A 1 161 ? -23.25 -6.992 -7.598 1 86.44 161 GLU A C 1
ATOM 1248 O O . GLU A 1 161 ? -23.594 -7.793 -8.469 1 86.44 161 GLU A O 1
ATOM 1253 N N . GLU A 1 162 ? -22.281 -6.195 -7.664 1 87.94 162 GLU A N 1
ATOM 1254 C CA . GLU A 1 162 ? -21.422 -6.23 -8.836 1 87.94 162 GLU A CA 1
ATOM 1255 C C . GLU A 1 162 ? -20.672 -7.559 -8.938 1 87.94 162 GLU A C 1
ATOM 1257 O O . GLU A 1 162 ? -20.516 -8.117 -10.023 1 87.94 162 GLU A O 1
ATOM 1262 N N . ALA A 1 163 ? -20.25 -8.023 -7.809 1 89.44 163 ALA A N 1
ATOM 1263 C CA . ALA A 1 163 ? -19.516 -9.281 -7.754 1 89.44 163 ALA A CA 1
ATOM 1264 C C . ALA A 1 163 ? -20.391 -10.453 -8.188 1 89.44 163 ALA A C 1
ATOM 1266 O O . ALA A 1 163 ? -19.922 -11.367 -8.867 1 89.44 163 ALA A O 1
ATOM 1267 N N . GLU A 1 164 ? -21.594 -10.398 -7.812 1 90.06 164 GLU A N 1
ATOM 1268 C CA . GLU A 1 164 ? -22.516 -11.477 -8.141 1 90.06 164 GLU A CA 1
ATOM 1269 C C . GLU A 1 164 ? -22.781 -11.539 -9.648 1 90.06 164 GLU A C 1
ATOM 1271 O O . GLU A 1 164 ? -23.016 -12.617 -10.195 1 90.06 164 GLU A O 1
ATOM 1276 N N . LYS A 1 165 ? -22.703 -10.43 -10.281 1 92.69 165 LYS A N 1
ATOM 1277 C CA . LYS A 1 165 ? -23.016 -10.344 -11.703 1 92.69 165 LYS A CA 1
ATOM 1278 C C . LYS A 1 165 ? -21.734 -10.375 -12.547 1 92.69 165 LYS A C 1
ATOM 1280 O O . LYS A 1 165 ? -21.797 -10.266 -13.773 1 92.69 165 LYS A O 1
ATOM 1285 N N . MET A 1 166 ? -20.688 -10.602 -11.922 1 94.12 166 MET A N 1
ATOM 1286 C CA . MET A 1 166 ? -19.391 -10.492 -12.602 1 94.12 166 MET A CA 1
ATOM 1287 C C . MET A 1 166 ? -19.219 -11.617 -13.617 1 94.12 166 MET A C 1
ATOM 1289 O O . MET A 1 166 ? -19.578 -12.766 -13.344 1 94.12 166 MET A O 1
ATOM 1293 N N . ASP A 1 167 ? -18.75 -11.188 -14.805 1 95.56 167 ASP A N 1
ATOM 1294 C CA . ASP A 1 167 ? -18.359 -12.172 -15.805 1 95.56 167 ASP A CA 1
ATOM 1295 C C . ASP A 1 167 ? -17.031 -12.828 -15.43 1 95.56 167 ASP A C 1
ATOM 1297 O O . ASP A 1 167 ? -15.992 -12.164 -15.391 1 95.56 167 ASP A O 1
ATOM 1301 N N . LEU A 1 168 ? -17.016 -14.117 -15.172 1 96.62 168 LEU A N 1
ATOM 1302 C CA . LEU A 1 168 ? -15.82 -14.82 -14.703 1 96.62 168 LEU A CA 1
ATOM 1303 C C . LEU A 1 168 ? -15.188 -15.625 -15.836 1 96.62 168 LEU A C 1
ATOM 1305 O O . LEU A 1 168 ? -14.414 -16.547 -15.578 1 96.62 168 LEU A O 1
ATOM 1309 N N . SER A 1 169 ? -15.461 -15.273 -17.094 1 95.69 169 SER A N 1
ATOM 1310 C CA . SER A 1 169 ? -15.016 -16.047 -18.234 1 95.69 169 SER A CA 1
ATOM 1311 C C . SER A 1 169 ? -13.508 -15.945 -18.422 1 95.69 169 SER A C 1
ATOM 1313 O O . SER A 1 169 ? -12.898 -16.766 -19.109 1 95.69 169 SER A O 1
ATOM 1315 N N . GLU A 1 170 ? -12.906 -14.969 -17.781 1 95.19 170 GLU A N 1
ATOM 1316 C CA . GLU A 1 170 ? -11.484 -14.727 -18 1 95.19 170 GLU A CA 1
ATOM 1317 C C . GLU A 1 170 ? -10.633 -15.477 -16.984 1 95.19 170 GLU A C 1
ATOM 1319 O O . GLU A 1 170 ? -9.406 -15.477 -17.062 1 95.19 170 GLU A O 1
ATOM 1324 N N . THR A 1 171 ? -11.266 -16.062 -16 1 97 171 THR A N 1
ATOM 1325 C CA . THR A 1 171 ? -10.508 -16.844 -15.016 1 97 171 THR A CA 1
ATOM 1326 C C . THR A 1 171 ? -10.789 -18.344 -15.18 1 97 171 THR A C 1
ATOM 1328 O O . THR A 1 171 ? -11.711 -18.719 -15.906 1 97 171 THR A O 1
ATOM 1331 N N . ASP A 1 172 ? -9.938 -19.172 -14.656 1 97.19 172 ASP A N 1
ATOM 1332 C CA . ASP A 1 172 ? -10.133 -20.609 -14.734 1 97.19 172 ASP A CA 1
ATOM 1333 C C . ASP A 1 172 ? -11.32 -21.062 -13.875 1 97.19 172 ASP A C 1
ATOM 1335 O O . ASP A 1 172 ? -11.719 -20.344 -12.953 1 97.19 172 ASP A O 1
ATOM 1339 N N . GLU A 1 173 ? -11.828 -22.203 -14.094 1 96.94 173 GLU A N 1
ATOM 1340 C CA . GLU A 1 173 ? -13.039 -22.734 -13.469 1 96.94 173 GLU A CA 1
ATOM 1341 C C . GLU A 1 173 ? -12.875 -22.844 -11.961 1 96.94 173 GLU A C 1
ATOM 1343 O O . GLU A 1 173 ? -13.805 -22.578 -11.203 1 96.94 173 GLU A O 1
ATOM 1348 N N . GLU A 1 174 ? -11.742 -23.266 -11.562 1 96.25 174 GLU A N 1
ATOM 1349 C CA . GLU A 1 174 ? -11.508 -23.438 -10.133 1 96.25 174 GLU A CA 1
ATOM 1350 C C . GLU A 1 174 ? -11.531 -22.109 -9.398 1 96.25 174 GLU A C 1
ATOM 1352 O O . GLU A 1 174 ? -12.117 -22 -8.32 1 96.25 174 GLU A O 1
ATOM 1357 N N . THR A 1 175 ? -10.883 -21.125 -9.93 1 97.19 175 THR A N 1
ATOM 1358 C CA . THR A 1 175 ? -10.898 -19.781 -9.344 1 97.19 175 THR A CA 1
ATOM 1359 C C . THR A 1 175 ? -12.32 -19.234 -9.305 1 97.19 175 THR A C 1
ATOM 1361 O O . THR A 1 175 ? -12.734 -18.641 -8.305 1 97.19 175 THR A O 1
ATOM 1364 N N . ALA A 1 176 ? -13.023 -19.438 -10.398 1 97.31 176 ALA A N 1
ATOM 1365 C CA . ALA A 1 176 ? -14.414 -19 -10.445 1 97.31 176 ALA A CA 1
ATOM 1366 C C . ALA A 1 176 ? -15.242 -19.688 -9.367 1 97.31 176 ALA A C 1
ATOM 1368 O O . ALA A 1 176 ? -16.078 -19.062 -8.719 1 97.31 176 ALA A O 1
ATOM 1369 N N . ARG A 1 177 ? -15.016 -20.938 -9.18 1 95.62 177 ARG A N 1
ATOM 1370 C CA . ARG A 1 177 ? -15.727 -21.703 -8.164 1 95.62 177 ARG A CA 1
ATOM 1371 C C . ARG A 1 177 ? -15.398 -21.188 -6.766 1 95.62 177 ARG A C 1
ATOM 1373 O O . ARG A 1 177 ? -16.297 -20.984 -5.945 1 95.62 177 ARG A O 1
ATOM 1380 N N . ILE A 1 178 ? -14.133 -20.984 -6.508 1 94.25 178 ILE A N 1
ATOM 1381 C CA . ILE A 1 178 ? -13.711 -20.5 -5.199 1 94.25 178 ILE A CA 1
ATOM 1382 C C . ILE A 1 178 ? -14.359 -19.141 -4.922 1 94.25 178 ILE A C 1
ATOM 1384 O O . ILE A 1 178 ? -14.836 -18.891 -3.812 1 94.25 178 ILE A O 1
ATOM 1388 N N . PHE A 1 179 ? -14.406 -18.344 -5.965 1 95.75 179 PHE A N 1
ATOM 1389 C CA . PHE A 1 179 ? -14.969 -17 -5.816 1 95.75 179 PHE A CA 1
ATOM 1390 C C . PHE A 1 179 ? -16.453 -17.062 -5.508 1 95.75 179 PHE A C 1
ATOM 1392 O O . PHE A 1 179 ? -16.922 -16.453 -4.547 1 95.75 179 PHE A O 1
ATOM 1399 N N . ARG A 1 180 ? -17.172 -17.844 -6.219 1 94.69 180 ARG A N 1
ATOM 1400 C CA . ARG A 1 180 ? -18.641 -17.875 -6.152 1 94.69 180 ARG A CA 1
ATOM 1401 C C . ARG A 1 180 ? -19.109 -18.719 -4.977 1 94.69 180 ARG A C 1
ATOM 1403 O O . ARG A 1 180 ? -20.078 -18.375 -4.305 1 94.69 180 ARG A O 1
ATOM 1410 N N . GLN A 1 181 ? -18.422 -19.766 -4.723 1 92 181 GLN A N 1
ATOM 1411 C CA . GLN A 1 181 ? -18.984 -20.75 -3.805 1 92 181 GLN A CA 1
ATOM 1412 C C . GLN A 1 181 ? -18.328 -20.656 -2.43 1 92 181 GLN A C 1
ATOM 1414 O O . GLN A 1 181 ? -18.844 -21.188 -1.447 1 92 181 GLN A O 1
ATOM 1419 N N . ILE A 1 182 ? -17.25 -20.031 -2.408 1 90.5 182 ILE A N 1
ATOM 1420 C CA . ILE A 1 182 ? -16.547 -19.984 -1.126 1 90.5 182 ILE A CA 1
ATOM 1421 C C . ILE A 1 182 ? -16.438 -18.531 -0.653 1 90.5 182 ILE A C 1
ATOM 1423 O O . ILE A 1 182 ? -17.031 -18.156 0.361 1 90.5 182 ILE A O 1
ATOM 1427 N N . TYR A 1 183 ? -15.82 -17.719 -1.449 1 92.25 183 TYR A N 1
ATOM 1428 C CA . TYR A 1 183 ? -15.523 -16.359 -1.013 1 92.25 183 TYR A CA 1
ATOM 1429 C C . TYR A 1 183 ? -16.812 -15.578 -0.771 1 92.25 183 TYR A C 1
ATOM 1431 O O . TYR A 1 183 ? -16.984 -14.969 0.287 1 92.25 183 TYR A O 1
ATOM 1439 N N . LEU A 1 184 ? -17.688 -15.555 -1.753 1 91.69 184 LEU A N 1
ATOM 1440 C CA . LEU A 1 184 ? -18.875 -14.703 -1.677 1 91.69 184 LEU A CA 1
ATOM 1441 C C . LEU A 1 184 ? -19.766 -15.109 -0.507 1 91.69 184 LEU A C 1
ATOM 1443 O O . LEU A 1 184 ? -20.156 -14.266 0.303 1 91.69 184 LEU A O 1
ATOM 1447 N N . PRO A 1 185 ? -20.016 -16.422 -0.325 1 87.69 185 PRO A N 1
ATOM 1448 C CA . PRO A 1 185 ? -20.812 -16.812 0.834 1 87.69 185 PRO A CA 1
ATOM 1449 C C . PRO A 1 185 ? -20.125 -16.5 2.162 1 87.69 185 PRO A C 1
ATOM 1451 O O . PRO A 1 185 ? -20.797 -16.062 3.111 1 87.69 185 PRO A O 1
ATOM 1454 N N . TYR A 1 186 ? -18.844 -16.719 2.193 1 83.44 186 TYR A N 1
ATOM 1455 C CA . TYR A 1 186 ? -18.094 -16.422 3.408 1 83.44 186 TYR A CA 1
ATOM 1456 C C . TYR A 1 186 ? -18.141 -14.945 3.742 1 83.44 186 TYR A C 1
ATOM 1458 O O . TYR A 1 186 ? -18.297 -14.562 4.906 1 83.44 186 TYR A O 1
ATOM 1466 N N . SER A 1 187 ? -17.906 -14.164 2.781 1 85.38 187 SER A N 1
ATOM 1467 C CA . SER A 1 187 ? -17.891 -12.719 2.971 1 85.38 187 SER A CA 1
ATOM 1468 C C . SER A 1 187 ? -19.25 -12.219 3.467 1 85.38 187 SER A C 1
ATOM 1470 O O . SER A 1 187 ? -19.312 -11.352 4.336 1 85.38 187 SER A O 1
ATOM 1472 N N . ARG A 1 188 ? -20.266 -12.758 2.918 1 84.25 188 ARG A N 1
ATOM 1473 C CA . ARG A 1 188 ? -21.609 -12.391 3.352 1 84.25 188 ARG A CA 1
ATOM 1474 C C . ARG A 1 188 ? -21.828 -12.758 4.816 1 84.25 188 ARG A C 1
ATOM 1476 O O . ARG A 1 188 ? -22.438 -11.984 5.566 1 84.25 188 ARG A O 1
ATOM 1483 N N . LYS A 1 189 ? -21.344 -13.883 5.172 1 83.25 189 LYS A N 1
ATOM 1484 C CA . LYS A 1 189 ? -21.484 -14.336 6.555 1 83.25 189 LYS A CA 1
ATOM 1485 C C . LYS A 1 189 ? -20.719 -13.422 7.508 1 83.25 189 LYS A C 1
ATOM 1487 O O . LYS A 1 189 ? -21.188 -13.117 8.602 1 83.25 189 LYS A O 1
ATOM 1492 N N . ILE A 1 190 ? -19.562 -13.031 7.074 1 81.75 190 ILE A N 1
ATOM 1493 C CA . ILE A 1 190 ? -18.719 -12.164 7.891 1 81.75 190 ILE A CA 1
ATOM 1494 C C . ILE A 1 190 ? -19.422 -10.828 8.109 1 81.75 190 ILE A C 1
ATOM 1496 O O . ILE A 1 190 ? -19.516 -10.336 9.234 1 81.75 190 ILE A O 1
ATOM 1500 N N . PHE A 1 191 ? -19.922 -10.266 7.113 1 82.38 191 PHE A N 1
ATOM 1501 C CA . PHE A 1 191 ? -20.594 -8.969 7.207 1 82.38 191 PHE A CA 1
ATOM 1502 C C . PHE A 1 191 ? -21.844 -9.07 8.07 1 82.38 191 PHE A C 1
ATOM 1504 O O . PHE A 1 191 ? -22.141 -8.156 8.852 1 82.38 191 PHE A O 1
ATOM 1511 N N . ASN A 1 192 ? -22.5 -10.172 7.941 1 80.25 192 ASN A N 1
ATOM 1512 C CA . ASN A 1 192 ? -23.719 -10.352 8.711 1 80.25 192 ASN A CA 1
ATOM 1513 C C . ASN A 1 192 ? -23.422 -10.609 10.188 1 80.25 192 ASN A C 1
ATOM 1515 O O . ASN A 1 192 ? -24.203 -10.219 11.055 1 80.25 192 ASN A O 1
ATOM 1519 N N . SER A 1 193 ? -22.312 -11.211 10.422 1 78.62 193 SER A N 1
ATOM 1520 C CA . SER A 1 193 ? -22.016 -11.648 11.781 1 78.62 193 SER A CA 1
ATOM 1521 C C . SER A 1 193 ? -21.25 -10.57 12.555 1 78.62 193 SER A C 1
ATOM 1523 O O . SER A 1 193 ? -21.578 -10.289 13.711 1 78.62 193 SER A O 1
ATOM 1525 N N . ILE A 1 194 ? -20.266 -10.008 11.922 1 78.56 194 ILE A N 1
ATOM 1526 C CA . ILE A 1 194 ? -19.375 -9.156 12.711 1 78.56 194 ILE A CA 1
ATOM 1527 C C . ILE A 1 194 ? -19.25 -7.789 12.039 1 78.56 194 ILE A C 1
ATOM 1529 O O . ILE A 1 194 ? -18.359 -7.004 12.383 1 78.56 194 ILE A O 1
ATOM 1533 N N . GLY A 1 195 ? -20.109 -7.512 11.156 1 84.06 195 GLY A N 1
ATOM 1534 C CA . GLY A 1 195 ? -20.109 -6.203 10.516 1 84.06 195 GLY A CA 1
ATOM 1535 C C . GLY A 1 195 ? -20.562 -5.09 11.445 1 84.06 195 GLY A C 1
ATOM 1536 O O . GLY A 1 195 ? -21.484 -5.281 12.25 1 84.06 195 GLY A O 1
ATOM 1537 N N . GLN A 1 196 ? -19.844 -3.949 11.312 1 88.25 196 GLN A N 1
ATOM 1538 C CA . GLN A 1 196 ? -20.234 -2.76 12.062 1 88.25 196 GLN A CA 1
ATOM 1539 C C . GLN A 1 196 ? -21.203 -1.9 11.266 1 88.25 196 GLN A C 1
ATOM 1541 O O . GLN A 1 196 ? -21.328 -2.043 10.047 1 88.25 196 GLN A O 1
ATOM 1546 N N . THR A 1 197 ? -21.922 -1.065 12.016 1 89.56 197 THR A N 1
ATOM 1547 C CA . THR A 1 197 ? -22.781 -0.103 11.328 1 89.56 197 THR A CA 1
ATOM 1548 C C . THR A 1 197 ? -22 1.155 10.969 1 89.56 197 THR A C 1
ATOM 1550 O O . THR A 1 197 ? -20.969 1.453 11.578 1 89.56 197 THR A O 1
ATOM 1553 N N . PRO A 1 198 ? -22.453 1.875 9.961 1 90.94 198 PRO A N 1
ATOM 1554 C CA . PRO A 1 198 ? -21.797 3.148 9.648 1 90.94 198 PRO A CA 1
ATOM 1555 C C . PRO A 1 198 ? -21.844 4.129 10.82 1 90.94 198 PRO A C 1
ATOM 1557 O O . PRO A 1 198 ? -20.906 4.918 11 1 90.94 198 PRO A O 1
ATOM 1560 N N . GLU A 1 199 ? -22.844 4.07 11.617 1 92.31 199 GLU A N 1
ATOM 1561 C CA . GLU A 1 199 ? -22.969 4.941 12.773 1 92.31 199 GLU A CA 1
ATOM 1562 C C . GLU A 1 199 ? -21.891 4.648 13.812 1 92.31 199 GLU A C 1
ATOM 1564 O O . GLU A 1 199 ? -21.344 5.57 14.414 1 92.31 199 GLU A O 1
ATOM 1569 N N . ASP A 1 200 ? -21.625 3.373 13.922 1 91.44 200 ASP A N 1
ATOM 1570 C CA . ASP A 1 200 ? -20.562 2.982 14.852 1 91.44 200 ASP A CA 1
ATOM 1571 C C . ASP A 1 200 ? -19.219 3.574 14.43 1 91.44 200 ASP A C 1
ATOM 1573 O O . ASP A 1 200 ? -18.484 4.105 15.266 1 91.44 200 ASP A O 1
ATOM 1577 N N . VAL A 1 201 ? -18.938 3.486 13.219 1 93.75 201 VAL A N 1
ATOM 1578 C CA . VAL A 1 201 ? -17.672 3.992 12.688 1 93.75 201 VAL A CA 1
ATOM 1579 C C . VAL A 1 201 ? -17.641 5.516 12.789 1 93.75 201 VAL A C 1
ATOM 1581 O O . VAL A 1 201 ? -16.625 6.098 13.156 1 93.75 201 VAL A O 1
ATOM 1584 N N . ALA A 1 202 ? -18.781 6.172 12.516 1 94.62 202 ALA A N 1
ATOM 1585 C CA . ALA A 1 202 ? -18.875 7.625 12.586 1 94.62 202 ALA A CA 1
ATOM 1586 C C . ALA A 1 202 ? -18.656 8.117 14.016 1 94.62 202 ALA A C 1
ATOM 1588 O O . ALA A 1 202 ? -17.969 9.125 14.234 1 94.62 202 ALA A O 1
ATOM 1589 N N . GLU A 1 203 ? -19.188 7.441 14.945 1 96.31 203 GLU A N 1
ATOM 1590 C CA . GLU A 1 203 ? -19.062 7.82 16.344 1 96.31 203 GLU A CA 1
ATOM 1591 C C . GLU A 1 203 ? -17.609 7.711 16.812 1 96.31 203 GLU A C 1
ATOM 1593 O O . GLU A 1 203 ? -17.109 8.602 17.5 1 96.31 203 GLU A O 1
ATOM 1598 N N . GLN A 1 204 ? -17.016 6.625 16.453 1 96 204 GLN A N 1
ATOM 1599 C CA . GLN A 1 204 ? -15.625 6.465 16.828 1 96 204 GLN A CA 1
ATOM 1600 C C . GLN A 1 204 ? -14.75 7.527 16.156 1 96 204 GLN A C 1
ATOM 1602 O O . GLN A 1 204 ? -13.828 8.062 16.781 1 96 204 GLN A O 1
ATOM 1607 N N . THR A 1 205 ? -15.031 7.824 14.961 1 97.31 205 THR A N 1
ATOM 1608 C CA . THR A 1 205 ? -14.289 8.852 14.242 1 97.31 205 THR A CA 1
ATOM 1609 C C . THR A 1 205 ? -14.461 10.211 14.906 1 97.31 205 THR A C 1
ATOM 1611 O O . THR A 1 205 ? -13.5 10.977 15.023 1 97.31 205 THR A O 1
ATOM 1614 N N . LEU A 1 206 ? -15.695 10.531 15.359 1 97.56 206 LEU A N 1
ATOM 1615 C CA . LEU A 1 206 ? -15.961 11.773 16.062 1 97.56 206 LEU A CA 1
ATOM 1616 C C . LEU A 1 206 ? -15.141 11.859 17.344 1 97.56 206 LEU A C 1
ATOM 1618 O O . LEU A 1 206 ? -14.602 12.914 17.688 1 97.56 206 LEU A O 1
ATOM 1622 N N . GLN A 1 207 ? -15.039 10.734 18 1 97.88 207 GLN A N 1
ATOM 1623 C CA . GLN A 1 207 ? -14.258 10.695 19.234 1 97.88 207 GLN A CA 1
ATOM 1624 C C . GLN A 1 207 ? -12.781 10.977 18.953 1 97.88 207 GLN A C 1
ATOM 1626 O O . GLN A 1 207 ? -12.125 11.672 19.719 1 97.88 207 GLN A O 1
ATOM 1631 N N . LEU A 1 208 ? -12.312 10.445 17.875 1 97.31 208 LEU A N 1
ATOM 1632 C CA . LEU A 1 208 ? -10.922 10.664 17.484 1 97.31 208 LEU A CA 1
ATOM 1633 C C . LEU A 1 208 ? -10.68 12.133 17.141 1 97.31 208 LEU A C 1
ATOM 1635 O O . LEU A 1 208 ? -9.656 12.703 17.531 1 97.31 208 LEU A O 1
ATOM 1639 N N . ILE A 1 209 ? -11.609 12.719 16.484 1 97.5 209 ILE A N 1
ATOM 1640 C CA . ILE A 1 209 ? -11.508 14.125 16.094 1 97.5 209 ILE A CA 1
ATOM 1641 C C . ILE A 1 209 ? -11.484 15.008 17.328 1 97.5 209 ILE A C 1
ATOM 1643 O O . ILE A 1 209 ? -10.742 15.992 17.391 1 97.5 209 ILE A O 1
ATOM 1647 N N . GLY A 1 210 ? -12.211 14.641 18.328 1 96.88 210 GLY A N 1
ATOM 1648 C CA . GLY A 1 210 ? -12.312 15.43 19.531 1 96.88 210 GLY A CA 1
ATOM 1649 C C . GLY A 1 210 ? -11.195 15.156 20.531 1 96.88 210 GLY A C 1
ATOM 1650 O O . GLY A 1 210 ? -11.039 15.883 21.516 1 96.88 210 GLY A O 1
ATOM 1651 N N . SER A 1 211 ? -10.484 14.172 20.266 1 96.19 211 SER A N 1
ATOM 1652 C CA . SER A 1 211 ? -9.406 13.781 21.172 1 96.19 211 SER A CA 1
ATOM 1653 C C . SER A 1 211 ? -8.242 14.758 21.094 1 96.19 211 SER A C 1
ATOM 1655 O O . SER A 1 211 ? -7.887 15.234 20.016 1 96.19 211 SER A O 1
ATOM 1657 N N . LYS A 1 212 ? -7.637 15.094 22.219 1 94.62 212 LYS A N 1
ATOM 1658 C CA . LYS A 1 212 ? -6.469 15.969 22.281 1 94.62 212 LYS A CA 1
ATOM 1659 C C . LYS A 1 212 ? -5.242 15.297 21.672 1 94.62 212 LYS A C 1
ATOM 1661 O O . LYS A 1 212 ? -4.434 15.945 21 1 94.62 212 LYS A O 1
ATOM 1666 N N . ASN A 1 213 ? -5.16 14.023 21.906 1 94.25 213 ASN A N 1
ATOM 1667 C CA . ASN A 1 213 ? -4.039 13.242 21.406 1 94.25 213 ASN A CA 1
ATOM 1668 C C . ASN A 1 213 ? -4.512 11.945 20.75 1 94.25 213 ASN A C 1
ATOM 1670 O O . ASN A 1 213 ? -4.305 10.859 21.312 1 94.25 213 ASN A O 1
ATOM 1674 N N . PRO A 1 214 ? -5.066 12.047 19.578 1 96.25 214 PRO A N 1
ATOM 1675 C CA . PRO A 1 214 ? -5.547 10.836 18.906 1 96.25 214 PRO A CA 1
ATOM 1676 C C . PRO A 1 214 ? -4.414 9.906 18.484 1 96.25 214 PRO A C 1
ATOM 1678 O O . PRO A 1 214 ? -3.299 10.359 18.219 1 96.25 214 PRO A O 1
ATOM 1681 N N . PRO A 1 215 ? -4.719 8.625 18.5 1 95.31 215 PRO A N 1
ATOM 1682 C CA . PRO A 1 215 ? -3.723 7.688 17.969 1 95.31 215 PRO A CA 1
ATOM 1683 C C . PRO A 1 215 ? -3.508 7.836 16.469 1 95.31 215 PRO A C 1
ATOM 1685 O O . PRO A 1 215 ? -4.352 8.414 15.773 1 95.31 215 PRO A O 1
ATOM 1688 N N . PHE A 1 216 ? -2.385 7.383 16.016 1 96.38 216 PHE A N 1
ATOM 1689 C CA . PHE A 1 216 ? -2.125 7.395 14.578 1 96.38 216 PHE A CA 1
ATOM 1690 C C . PHE A 1 216 ? -3.006 6.379 13.859 1 96.38 216 PHE A C 1
ATOM 1692 O O . PHE A 1 216 ? -3.535 6.66 12.781 1 96.38 216 PHE A O 1
ATOM 1699 N N . ARG A 1 217 ? -3.139 5.203 14.438 1 94.81 217 ARG A N 1
ATOM 1700 C CA . ARG A 1 217 ? -3.986 4.148 13.891 1 94.81 217 ARG A CA 1
ATOM 1701 C C . ARG A 1 217 ? -5.086 3.768 14.875 1 94.81 217 ARG A C 1
ATOM 1703 O O . ARG A 1 217 ? -4.848 3.689 16.078 1 94.81 217 ARG A O 1
ATOM 1710 N N . HIS A 1 218 ? -6.262 3.562 14.297 1 94.25 218 HIS A N 1
ATOM 1711 C CA . HIS A 1 218 ? -7.41 3.148 15.094 1 94.25 218 HIS A CA 1
ATOM 1712 C C . HIS A 1 218 ? -8.258 2.125 14.352 1 94.25 218 HIS A C 1
ATOM 1714 O O . HIS A 1 218 ? -8.93 2.463 13.375 1 94.25 218 HIS A O 1
ATOM 1720 N N . GLN A 1 219 ? -8.211 0.883 14.805 1 91.75 219 GLN A N 1
ATOM 1721 C CA . GLN A 1 219 ? -9.109 -0.142 14.281 1 91.75 219 GLN A CA 1
ATOM 1722 C C . GLN A 1 219 ? -10.477 -0.068 14.953 1 91.75 219 GLN A C 1
ATOM 1724 O O . GLN A 1 219 ? -10.578 -0.134 16.172 1 91.75 219 GLN A O 1
ATOM 1729 N N . THR A 1 220 ? -11.477 0.029 14.148 1 91.5 220 THR A N 1
ATOM 1730 C CA . THR A 1 220 ? -12.797 0.258 14.727 1 91.5 220 THR A CA 1
ATOM 1731 C C . THR A 1 220 ? -13.43 -1.058 15.164 1 91.5 220 THR A C 1
ATOM 1733 O O . THR A 1 220 ? -14.414 -1.061 15.906 1 91.5 220 THR A O 1
ATOM 1736 N N . ASN A 1 221 ? -12.953 -2.154 14.594 1 85.69 221 ASN A N 1
ATOM 1737 C CA . ASN A 1 221 ? -13.383 -3.492 14.977 1 85.69 221 ASN A CA 1
ATOM 1738 C C . ASN A 1 221 ? -12.258 -4.281 15.633 1 85.69 221 ASN A C 1
ATOM 1740 O O . ASN A 1 221 ? -11.328 -4.734 14.961 1 85.69 221 ASN A O 1
ATOM 1744 N N . ARG A 1 222 ? -12.305 -4.574 16.844 1 78.19 222 ARG A N 1
ATOM 1745 C CA . ARG A 1 222 ? -11.242 -5.195 17.641 1 78.19 222 ARG A CA 1
ATOM 1746 C C . ARG A 1 222 ? -11.086 -6.668 17.281 1 78.19 222 ARG A C 1
ATOM 1748 O O . ARG A 1 222 ? -10.07 -7.289 17.609 1 78.19 222 ARG A O 1
ATOM 1755 N N . LEU A 1 223 ? -12.086 -7.203 16.594 1 74.31 223 LEU A N 1
ATOM 1756 C CA . LEU A 1 223 ? -12.078 -8.625 16.297 1 74.31 223 LEU A CA 1
ATOM 1757 C C . LEU A 1 223 ? -10.969 -8.961 15.297 1 74.31 223 LEU A C 1
ATOM 1759 O O . LEU A 1 223 ? -10.57 -10.125 15.164 1 74.31 223 LEU A O 1
ATOM 1763 N N . TYR A 1 224 ? -10.422 -7.969 14.727 1 74.5 224 TYR A N 1
ATOM 1764 C CA . TYR A 1 224 ? -9.414 -8.219 13.703 1 74.5 224 TYR A CA 1
ATOM 1765 C C . TYR A 1 224 ? -8.008 -8.07 14.273 1 74.5 224 TYR A C 1
ATOM 1767 O O . TYR A 1 224 ? -7.023 -8.367 13.594 1 74.5 224 TYR A O 1
ATOM 1775 N N . MET A 1 225 ? -7.922 -7.793 15.531 1 73.19 225 MET A N 1
ATOM 1776 C CA . MET A 1 225 ? -6.629 -7.527 16.141 1 73.19 225 MET A CA 1
ATOM 1777 C C . MET A 1 225 ? -5.773 -8.789 16.188 1 73.19 225 MET A C 1
ATOM 1779 O O . MET A 1 225 ? -4.566 -8.734 15.945 1 73.19 225 MET A O 1
ATOM 1783 N N . PRO A 1 226 ? -6.41 -9.93 16.344 1 69.44 226 PRO A N 1
ATOM 1784 C CA . PRO A 1 226 ? -5.574 -11.133 16.359 1 69.44 226 PRO A CA 1
ATOM 1785 C C . PRO A 1 226 ? -4.938 -11.422 15.008 1 69.44 226 PRO A C 1
ATOM 1787 O O . PRO A 1 226 ? -3.814 -11.93 14.945 1 69.44 226 PRO A O 1
ATOM 1790 N N . LEU A 1 227 ? -5.66 -11.102 14.016 1 69.38 227 LEU A N 1
ATOM 1791 C CA . LEU A 1 227 ? -5.117 -11.32 12.68 1 69.38 227 LEU A CA 1
ATOM 1792 C C . LEU A 1 227 ? -3.912 -10.422 12.438 1 69.38 227 LEU A C 1
ATOM 1794 O O . LEU A 1 227 ? -2.9 -10.867 11.891 1 69.38 227 LEU A O 1
ATOM 1798 N N . THR A 1 228 ? -4.004 -9.25 12.938 1 71.56 228 THR A N 1
ATOM 1799 C CA . THR A 1 228 ? -2.898 -8.312 12.789 1 71.56 228 THR A CA 1
ATOM 1800 C C . THR A 1 228 ? -1.725 -8.711 13.68 1 71.56 228 THR A C 1
ATOM 1802 O O . THR A 1 228 ? -0.565 -8.578 13.281 1 71.56 228 THR A O 1
ATOM 1805 N N . ALA A 1 229 ? -2.096 -9.32 14.773 1 70.12 229 ALA A N 1
ATOM 1806 C CA . ALA A 1 229 ? -1.057 -9.781 15.695 1 70.12 229 ALA A CA 1
ATOM 1807 C C . ALA A 1 229 ? -0.284 -10.953 15.109 1 70.12 229 ALA A C 1
ATOM 1809 O O . ALA A 1 229 ? 0.928 -11.07 15.305 1 70.12 229 ALA A O 1
ATOM 1810 N N . MET A 1 230 ? -0.945 -11.781 14.367 1 73.5 230 MET A N 1
ATOM 1811 C CA . MET A 1 230 ? -0.307 -12.938 13.742 1 73.5 230 MET A CA 1
ATOM 1812 C C . MET A 1 230 ? 0.733 -12.5 12.719 1 73.5 230 MET A C 1
ATOM 1814 O O . MET A 1 230 ? 1.786 -13.125 12.586 1 73.5 230 MET A O 1
ATOM 1818 N N . LYS A 1 231 ? 0.465 -11.469 12.016 1 75.62 231 LYS A N 1
ATOM 1819 C CA . LYS A 1 231 ? 1.409 -10.93 11.039 1 75.62 231 LYS A CA 1
ATOM 1820 C C . LYS A 1 231 ? 2.695 -10.461 11.719 1 75.62 231 LYS A C 1
ATOM 1822 O O . LYS A 1 231 ? 3.787 -10.625 11.172 1 75.62 231 LYS A O 1
ATOM 1827 N N . HIS A 1 232 ? 2.486 -10.125 12.914 1 69.06 232 HIS A N 1
ATOM 1828 C CA . HIS A 1 232 ? 3.617 -9.609 13.68 1 69.06 232 HIS A CA 1
ATOM 1829 C C . HIS A 1 232 ? 4.441 -10.742 14.281 1 69.06 232 HIS A C 1
ATOM 1831 O O . HIS A 1 232 ? 5.648 -10.602 14.484 1 69.06 232 HIS A O 1
ATOM 1837 N N . ALA A 1 233 ? 3.793 -11.789 14.477 1 71.94 233 ALA A N 1
ATOM 1838 C CA . ALA A 1 233 ? 4.434 -12.906 15.164 1 71.94 233 ALA A CA 1
ATOM 1839 C C . ALA A 1 233 ? 5.379 -13.656 14.234 1 71.94 233 ALA A C 1
ATOM 1841 O O . ALA A 1 233 ? 6.316 -14.312 14.688 1 71.94 233 ALA A O 1
ATOM 1842 N N . ASP A 1 234 ? 5.191 -13.578 12.961 1 77.69 234 ASP A N 1
ATOM 1843 C CA . ASP A 1 234 ? 6.016 -14.281 11.984 1 77.69 234 ASP A CA 1
ATOM 1844 C C . ASP A 1 234 ? 6.484 -13.344 10.875 1 77.69 234 ASP A C 1
ATOM 1846 O O . ASP A 1 234 ? 5.781 -13.148 9.883 1 77.69 234 ASP A O 1
ATOM 1850 N N . PRO A 1 235 ? 7.734 -12.898 11.023 1 75.69 235 PRO A N 1
ATOM 1851 C CA . PRO A 1 235 ? 8.234 -11.945 10.039 1 75.69 235 PRO A CA 1
ATOM 1852 C C . PRO A 1 235 ? 8.312 -12.539 8.633 1 75.69 235 PRO A C 1
ATOM 1854 O O . PRO A 1 235 ? 8.398 -11.797 7.648 1 75.69 235 PRO A O 1
ATOM 1857 N N . THR A 1 236 ? 8.242 -13.812 8.516 1 82.88 236 THR A N 1
ATOM 1858 C CA . THR A 1 236 ? 8.297 -14.445 7.199 1 82.88 236 THR A CA 1
ATOM 1859 C C . THR A 1 236 ? 6.941 -14.375 6.508 1 82.88 236 THR A C 1
ATOM 1861 O O . THR A 1 236 ? 6.844 -14.594 5.297 1 82.88 236 THR A O 1
ATOM 1864 N N . GLY A 1 237 ? 5.906 -14.117 7.312 1 83.69 237 GLY A N 1
ATOM 1865 C CA . GLY A 1 237 ? 4.57 -13.984 6.762 1 83.69 237 GLY A CA 1
ATOM 1866 C C . GLY A 1 237 ? 3.906 -15.32 6.469 1 83.69 237 GLY A C 1
ATOM 1867 O O . GLY A 1 237 ? 2.756 -15.359 6.031 1 83.69 237 GLY A O 1
ATOM 1868 N N . GLN A 1 238 ? 4.547 -16.406 6.781 1 87.25 238 GLN A N 1
ATOM 1869 C CA . GLN A 1 238 ? 4.023 -17.719 6.43 1 87.25 238 GLN A CA 1
ATOM 1870 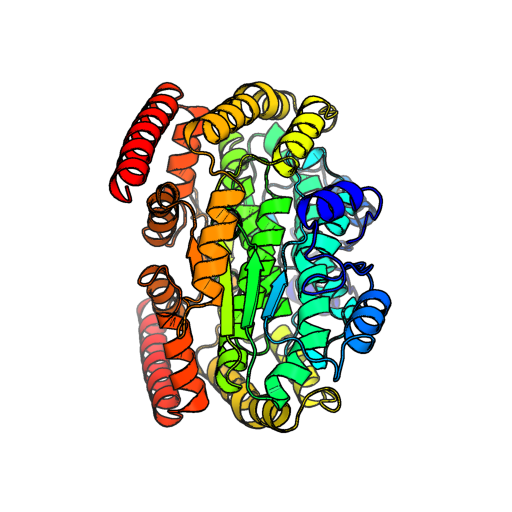C C . GLN A 1 238 ? 2.859 -18.109 7.336 1 87.25 238 GLN A C 1
ATOM 1872 O O . GLN A 1 238 ? 1.886 -18.703 6.879 1 87.25 238 GLN A O 1
ATOM 1877 N N . LEU A 1 239 ? 2.928 -17.688 8.516 1 84.06 239 LEU A N 1
ATOM 1878 C CA . LEU A 1 239 ? 1.94 -18.109 9.5 1 84.06 239 LEU A CA 1
ATOM 1879 C C . LEU A 1 239 ? 0.552 -17.594 9.141 1 84.06 239 LEU A C 1
ATOM 1881 O O . LEU A 1 239 ? -0.394 -18.375 9.023 1 84.06 239 LEU A O 1
ATOM 1885 N N . PRO A 1 240 ? 0.414 -16.359 8.906 1 83.62 240 PRO A N 1
ATOM 1886 C CA . PRO A 1 240 ? -0.925 -15.891 8.539 1 83.62 240 PRO A CA 1
ATOM 1887 C C . PRO A 1 240 ? -1.411 -16.469 7.211 1 83.62 240 PRO A C 1
ATOM 1889 O O . PRO A 1 240 ? -2.594 -16.797 7.074 1 83.62 240 PRO A O 1
ATOM 1892 N N . ILE A 1 241 ? -0.551 -16.625 6.277 1 87.06 241 ILE A N 1
ATOM 1893 C CA . ILE A 1 241 ? -0.934 -17.156 4.973 1 87.06 241 ILE A CA 1
ATOM 1894 C C . ILE A 1 241 ? -1.408 -18.594 5.121 1 87.06 241 ILE A C 1
ATOM 1896 O O . ILE A 1 241 ? -2.443 -18.969 4.57 1 87.06 241 ILE A O 1
ATOM 1900 N N . ASP A 1 242 ? -0.666 -19.344 5.895 1 87.12 242 ASP A N 1
ATOM 1901 C CA . ASP A 1 242 ? -1.036 -20.734 6.145 1 87.12 242 ASP A CA 1
ATOM 1902 C C . ASP A 1 242 ? -2.367 -20.828 6.891 1 87.12 242 ASP A C 1
ATOM 1904 O O . ASP A 1 242 ? -3.199 -21.672 6.586 1 87.12 242 ASP A O 1
ATOM 1908 N N . ALA A 1 243 ? -2.504 -19.953 7.844 1 83.06 243 ALA A N 1
ATOM 1909 C CA . ALA A 1 243 ? -3.736 -19.938 8.625 1 83.06 243 ALA A CA 1
ATOM 1910 C C . ALA A 1 243 ? -4.941 -19.625 7.742 1 83.06 243 ALA A C 1
ATOM 1912 O O . ALA A 1 243 ? -5.969 -20.297 7.816 1 83.06 243 ALA A O 1
ATOM 1913 N N . PHE A 1 244 ? -4.789 -18.703 6.922 1 83.5 244 PHE A N 1
ATOM 1914 C CA . PHE A 1 244 ? -5.883 -18.312 6.047 1 83.5 244 PHE A CA 1
ATOM 1915 C C . PHE A 1 244 ? -6.164 -19.391 5.008 1 83.5 244 PHE A C 1
ATOM 1917 O O . PHE A 1 244 ? -7.32 -19.641 4.668 1 83.5 244 PHE A O 1
ATOM 1924 N N . TYR A 1 245 ? -5.121 -19.953 4.527 1 87.69 245 TYR A N 1
ATOM 1925 C CA . TYR A 1 245 ? -5.281 -21.047 3.578 1 87.69 245 TYR A CA 1
ATOM 1926 C C . TYR A 1 245 ? -6.094 -22.188 4.188 1 87.69 245 TYR A C 1
ATOM 1928 O O . TYR A 1 245 ? -7.043 -22.688 3.574 1 87.69 245 TYR A O 1
ATOM 1936 N N . LYS A 1 246 ? -5.734 -22.531 5.363 1 84.44 246 LYS A N 1
ATOM 1937 C CA . LYS A 1 246 ? -6.422 -23.625 6.055 1 84.44 246 LYS A CA 1
ATOM 1938 C C . LYS A 1 246 ? -7.875 -23.25 6.344 1 84.44 246 LYS A C 1
ATOM 1940 O O . LYS A 1 246 ? -8.773 -24.078 6.176 1 84.44 246 LYS A O 1
ATOM 1945 N N . MET A 1 247 ? -8.094 -22.062 6.711 1 79 247 MET A N 1
ATOM 1946 C CA . MET A 1 247 ? -9.43 -21.578 7.035 1 79 247 MET A CA 1
ATOM 1947 C C . MET A 1 247 ? -10.328 -21.594 5.797 1 79 247 MET A C 1
ATOM 1949 O O . MET A 1 247 ? -11.5 -21.938 5.879 1 79 247 MET A O 1
ATOM 1953 N N . ILE A 1 248 ? -9.766 -21.312 4.707 1 81.12 248 ILE A N 1
ATOM 1954 C CA . ILE A 1 248 ? -10.555 -21.125 3.492 1 81.12 248 ILE A CA 1
ATOM 1955 C C . ILE A 1 248 ? -10.727 -22.453 2.773 1 81.12 248 ILE A C 1
ATOM 1957 O O . ILE A 1 248 ? -11.812 -22.766 2.281 1 81.12 248 ILE A O 1
ATOM 1961 N N . PHE A 1 249 ? -9.695 -23.266 2.736 1 84.38 249 PHE A N 1
ATOM 1962 C CA . PHE A 1 249 ? -9.734 -24.391 1.81 1 84.38 249 PHE A CA 1
ATOM 1963 C C . PHE A 1 249 ? -9.789 -25.719 2.564 1 84.38 249 PHE A C 1
ATOM 1965 O O . PHE A 1 249 ? -10.094 -26.766 1.979 1 84.38 249 PHE A O 1
ATOM 1972 N N . GLN A 1 250 ? -9.5 -25.781 3.727 1 77.75 250 GLN A N 1
ATOM 1973 C CA . GLN A 1 250 ? -9.438 -27.078 4.383 1 77.75 250 GLN A CA 1
ATOM 1974 C C . GLN A 1 250 ? -10.516 -27.203 5.457 1 77.75 250 GLN A C 1
ATOM 1976 O O . GLN A 1 250 ? -10.984 -28.312 5.754 1 77.75 250 GLN A O 1
ATOM 1981 N N . HIS A 1 251 ? -10.781 -26.219 6.004 1 66.94 251 HIS A N 1
ATOM 1982 C CA . HIS A 1 251 ? -11.586 -26.406 7.207 1 66.94 251 HIS A CA 1
ATOM 1983 C C . HIS A 1 251 ? -12.789 -25.469 7.223 1 66.94 251 HIS A C 1
ATOM 1985 O O . HIS A 1 251 ? -12.805 -24.484 7.961 1 66.94 251 HIS A O 1
ATOM 1991 N N . ASP A 1 252 ? -13.672 -25.844 6.504 1 66.19 252 ASP A N 1
ATOM 1992 C CA . ASP A 1 252 ? -14.922 -25.078 6.539 1 66.19 252 ASP A CA 1
ATOM 1993 C C . ASP A 1 252 ? -15.477 -25 7.957 1 66.19 252 ASP A C 1
ATOM 1995 O O . ASP A 1 252 ? -15.969 -23.953 8.383 1 66.19 252 ASP A O 1
ATOM 1999 N N . ARG A 1 253 ? -15.328 -26.125 8.562 1 63.94 253 ARG A N 1
ATOM 2000 C CA . ARG A 1 253 ? -15.828 -26.203 9.93 1 63.94 253 ARG A CA 1
ATOM 2001 C C . ARG A 1 253 ? -15.086 -25.25 10.852 1 63.94 253 ARG A C 1
ATOM 2003 O O . ARG A 1 253 ? -15.695 -24.594 11.703 1 63.94 253 ARG A O 1
ATOM 2010 N N . MET A 1 254 ? -13.875 -25.156 10.586 1 63.62 254 MET A N 1
ATOM 2011 C CA . MET A 1 254 ? -13.062 -24.266 11.398 1 63.62 254 MET A CA 1
ATOM 2012 C C . MET A 1 254 ? -13.445 -22.797 11.164 1 63.62 254 MET A C 1
ATOM 2014 O O . MET A 1 254 ? -13.516 -22.016 12.109 1 63.62 254 MET A O 1
ATOM 2018 N N . PHE A 1 255 ? -13.727 -22.5 10.016 1 68 255 PHE A N 1
ATOM 2019 C CA . PHE A 1 255 ? -14.148 -21.141 9.703 1 68 255 PHE A CA 1
ATOM 2020 C C . PHE A 1 255 ? -15.445 -20.781 10.43 1 68 255 PHE A C 1
ATOM 2022 O O . PHE A 1 255 ? -15.547 -19.734 11.055 1 68 255 PHE A O 1
ATOM 2029 N N . ASN A 1 256 ? -16.312 -21.719 10.359 1 72.06 256 ASN A N 1
ATOM 2030 C CA . ASN A 1 256 ? -17.594 -21.469 11 1 72.06 256 ASN A CA 1
ATOM 2031 C C . ASN A 1 256 ? -17.453 -21.391 12.516 1 72.06 256 ASN A C 1
ATOM 2033 O O . ASN A 1 256 ? -18.141 -20.594 13.164 1 72.06 256 ASN A O 1
ATOM 2037 N N . ALA A 1 257 ? -16.531 -22.203 12.961 1 70.25 257 ALA A N 1
ATOM 2038 C CA . ALA A 1 257 ? -16.281 -22.156 14.398 1 70.25 257 ALA A CA 1
ATOM 2039 C C . ALA A 1 257 ? -15.672 -20.812 14.805 1 70.25 257 ALA A C 1
ATOM 2041 O O . ALA A 1 257 ? -16.078 -20.219 15.805 1 70.25 257 ALA A O 1
ATOM 2042 N N . THR A 1 258 ? -14.773 -20.375 13.961 1 69.5 258 THR A N 1
ATOM 2043 C CA . THR A 1 258 ? -14.117 -19.094 14.227 1 69.5 258 THR A CA 1
ATOM 2044 C C . THR A 1 258 ? -15.117 -17.953 14.141 1 69.5 258 THR A C 1
ATOM 2046 O O . THR A 1 258 ? -15.133 -17.062 15 1 69.5 258 THR A O 1
ATOM 2049 N N . LEU A 1 259 ? -15.938 -18.062 13.258 1 71.69 259 LEU A N 1
ATOM 2050 C CA . LEU A 1 259 ? -16.953 -17.031 13.094 1 71.69 259 LEU A CA 1
ATOM 2051 C C . LEU A 1 259 ? -17.906 -17 14.289 1 71.69 259 LEU A C 1
ATOM 2053 O O . LEU A 1 259 ? -18.312 -15.938 14.742 1 71.69 259 LEU A O 1
ATOM 2057 N N . SER A 1 260 ? -18.156 -18.188 14.719 1 72.31 260 SER A N 1
ATOM 2058 C CA . SER A 1 260 ? -19.031 -18.297 15.875 1 72.31 260 SER A CA 1
ATOM 2059 C C . SER A 1 260 ? -18.406 -17.672 17.109 1 72.31 260 SER A C 1
ATOM 2061 O O . SER A 1 260 ? -19.062 -16.938 17.859 1 72.31 260 SER A O 1
ATOM 2063 N N . ILE A 1 261 ? -17.172 -17.938 17.234 1 69.44 261 ILE A N 1
ATOM 2064 C CA . ILE A 1 261 ? -16.438 -17.375 18.375 1 69.44 261 ILE A CA 1
ATOM 2065 C C . ILE A 1 261 ? -16.375 -15.859 18.25 1 69.44 261 ILE A C 1
ATOM 2067 O O . ILE A 1 261 ? -16.609 -15.141 19.234 1 69.44 261 ILE A O 1
ATOM 2071 N N . LEU A 1 262 ? -16.156 -15.445 17.062 1 70.44 262 LEU A N 1
ATOM 2072 C CA . LEU A 1 262 ? -16.062 -14.008 16.828 1 70.44 262 LEU A CA 1
ATOM 2073 C C . LEU A 1 262 ? -17.406 -13.328 17.078 1 70.44 262 LEU A C 1
ATOM 2075 O O . LEU A 1 262 ? -17.453 -12.234 17.625 1 70.44 262 LEU A O 1
ATOM 2079 N N . ARG A 1 263 ? -18.438 -14 16.766 1 72.44 263 ARG A N 1
ATOM 2080 C CA . ARG A 1 263 ? -19.781 -13.484 17 1 72.44 263 ARG A CA 1
ATOM 2081 C C . ARG A 1 263 ? -20.047 -13.352 18.5 1 72.44 263 ARG A C 1
ATOM 2083 O O . ARG A 1 263 ? -20.625 -12.352 18.938 1 72.44 263 ARG A O 1
ATOM 2090 N N . ILE A 1 264 ? -19.562 -14.312 19.141 1 73.06 264 ILE A N 1
ATOM 2091 C CA . ILE A 1 264 ? -19.766 -14.312 20.594 1 73.06 264 ILE A CA 1
ATOM 2092 C C . ILE A 1 264 ? -18.969 -13.188 21.219 1 73.06 264 ILE A C 1
ATOM 2094 O O . ILE A 1 264 ? -19.469 -12.453 22.078 1 73.06 264 ILE A O 1
ATOM 2098 N N . LEU A 1 265 ? -17.781 -13.094 20.734 1 67 265 LEU A N 1
ATOM 2099 C CA . LEU A 1 265 ? -16.922 -12.039 21.266 1 67 265 LEU A CA 1
ATOM 2100 C C . LEU A 1 265 ? -17.469 -10.664 20.906 1 67 265 LEU A C 1
ATOM 2102 O O . LEU A 1 265 ? -17.438 -9.742 21.734 1 67 265 LEU A O 1
ATOM 2106 N N . HIS A 1 266 ? -17.875 -10.586 19.781 1 69.56 266 HIS A N 1
ATOM 2107 C CA . HIS A 1 266 ? -18.453 -9.328 19.312 1 69.56 266 HIS A CA 1
ATOM 2108 C C . HIS A 1 266 ? -19.641 -8.914 20.156 1 69.56 266 HIS A C 1
ATOM 2110 O O . HIS A 1 266 ? -19.797 -7.742 20.5 1 69.56 266 HIS A O 1
ATOM 2116 N N . ARG A 1 267 ? -20.453 -9.828 20.406 1 67.19 267 ARG A N 1
ATOM 2117 C CA . ARG A 1 267 ? -21.641 -9.578 21.219 1 67.19 267 ARG A CA 1
ATOM 2118 C C . ARG A 1 267 ? -21.266 -9.172 22.641 1 67.19 267 ARG A C 1
ATOM 2120 O O . ARG A 1 267 ? -21.891 -8.289 23.234 1 67.19 267 ARG A O 1
ATOM 2127 N N . ARG A 1 268 ? -20.203 -9.734 23.047 1 61.62 268 ARG A N 1
ATOM 2128 C CA . ARG A 1 268 ? -19.766 -9.453 24.406 1 61.62 268 ARG A CA 1
ATOM 2129 C C . ARG A 1 268 ? -19.109 -8.078 24.484 1 61.62 268 ARG A C 1
ATOM 2131 O O . ARG A 1 268 ? -19.281 -7.367 25.484 1 61.62 268 ARG A O 1
ATOM 2138 N N . MET A 1 269 ? -18.281 -7.887 23.5 1 59.31 269 MET A N 1
ATOM 2139 C CA . MET A 1 269 ? -17.609 -6.59 23.484 1 59.31 269 MET A CA 1
ATOM 2140 C C . MET A 1 269 ? -18.609 -5.465 23.234 1 59.31 269 MET A C 1
ATOM 2142 O O . MET A 1 269 ? -18.422 -4.344 23.719 1 59.31 269 MET A O 1
ATOM 2146 N N . GLY A 1 270 ? -19.516 -5.664 22.406 1 55.62 270 GLY A N 1
ATOM 2147 C CA . GLY A 1 270 ? -20.594 -4.699 22.234 1 55.62 270 GLY A CA 1
ATOM 2148 C C . GLY A 1 270 ? -21.406 -4.484 23.484 1 55.62 270 GLY A C 1
ATOM 2149 O O . GLY A 1 270 ? -21.906 -3.385 23.734 1 55.62 270 GLY A O 1
ATOM 2150 N N . GLN A 1 271 ? -21.703 -5.555 24.25 1 49.16 271 GLN A N 1
ATOM 2151 C CA . GLN A 1 271 ? -22.469 -5.43 25.484 1 49.16 271 GLN A CA 1
ATOM 2152 C C . GLN A 1 271 ? -21.641 -4.762 26.578 1 49.16 271 GLN A C 1
ATOM 2154 O O . GLN A 1 271 ? -22.188 -4.219 27.531 1 49.16 271 GLN A O 1
ATOM 2159 N N . GLY A 1 272 ? -20.438 -4.809 26.594 1 37.56 272 GLY A N 1
ATOM 2160 C CA . GLY A 1 272 ? -19.703 -4.207 27.688 1 37.56 272 GLY A CA 1
ATOM 2161 C C . GLY A 1 272 ? -19.688 -2.691 27.641 1 37.56 272 GLY A C 1
ATOM 2162 O O . GLY A 1 272 ? -19.172 -2.037 28.547 1 37.56 272 GLY A O 1
ATOM 2163 N N . THR A 1 273 ? -19.562 -2.111 26.578 1 36.56 273 THR A N 1
ATOM 2164 C CA . THR A 1 273 ? -19.578 -0.654 26.641 1 36.56 273 THR A CA 1
ATOM 2165 C C . THR A 1 273 ? -21 -0.131 26.859 1 36.56 273 THR A C 1
ATOM 2167 O O . THR A 1 273 ? -21.234 1.076 26.781 1 36.56 273 THR A O 1
ATOM 2170 N N . ALA A 1 274 ? -22.078 -0.926 27.031 1 30.52 274 ALA A N 1
ATOM 2171 C CA . ALA A 1 274 ? -23.297 -0.358 27.609 1 30.52 274 ALA A CA 1
ATOM 2172 C C . ALA A 1 274 ? -23.203 -0.301 29.141 1 30.52 274 ALA A C 1
ATOM 2174 O O . ALA A 1 274 ? -22.719 -1.243 29.766 1 30.52 274 ALA A O 1
ATOM 2175 N N . MET B 1 1 ? 13.805 -5.359 -20.938 1 60.12 1 MET B N 1
ATOM 2176 C CA . MET B 1 1 ? 14.383 -4.082 -20.516 1 60.12 1 MET B CA 1
ATOM 2177 C C . MET B 1 1 ? 13.781 -2.932 -21.328 1 60.12 1 MET B C 1
ATOM 2179 O O . MET B 1 1 ? 13.609 -3.037 -22.531 1 60.12 1 MET B O 1
ATOM 2183 N N . ARG B 1 2 ? 13.422 -1.875 -20.656 1 53.97 2 ARG B N 1
ATOM 2184 C CA . ARG B 1 2 ? 12.805 -0.745 -21.344 1 53.97 2 ARG B CA 1
ATOM 2185 C C . ARG B 1 2 ? 13.82 -0.002 -22.188 1 53.97 2 ARG B C 1
ATOM 2187 O O . ARG B 1 2 ? 13.516 0.388 -23.328 1 53.97 2 ARG B O 1
ATOM 2194 N N . ASP B 1 3 ? 15.086 0.227 -21.469 1 57.94 3 ASP B N 1
ATOM 2195 C CA . ASP B 1 3 ? 16.141 0.978 -22.141 1 57.94 3 ASP B CA 1
ATOM 2196 C C . ASP B 1 3 ? 17.219 0.044 -22.672 1 57.94 3 ASP B C 1
ATOM 2198 O O . ASP B 1 3 ? 18.109 -0.374 -21.938 1 57.94 3 ASP B O 1
ATOM 2202 N N . LEU B 1 4 ? 17.125 -0.181 -23.922 1 59.81 4 LEU B N 1
ATOM 2203 C CA . LEU B 1 4 ? 18.047 -1.121 -24.562 1 59.81 4 LEU B CA 1
ATOM 2204 C C . LEU B 1 4 ? 19.453 -0.536 -24.641 1 59.81 4 LEU B C 1
ATOM 2206 O O . LEU B 1 4 ? 20.422 -1.268 -24.859 1 59.81 4 LEU B O 1
ATOM 2210 N N . ASP B 1 5 ? 19.5 0.767 -24.375 1 59.34 5 ASP B N 1
ATOM 2211 C CA . ASP B 1 5 ? 20.812 1.379 -24.438 1 59.34 5 ASP B CA 1
ATOM 2212 C C . ASP B 1 5 ? 21.719 0.838 -23.328 1 59.34 5 ASP B C 1
ATOM 2214 O O . ASP B 1 5 ? 22.953 0.854 -23.453 1 59.34 5 ASP B O 1
ATOM 2218 N N . ARG B 1 6 ? 21.078 0.308 -22.344 1 65.5 6 ARG B N 1
ATOM 2219 C CA . ARG B 1 6 ? 21.859 -0.246 -21.25 1 65.5 6 ARG B CA 1
ATOM 2220 C C . ARG B 1 6 ? 22.172 -1.717 -21.484 1 65.5 6 ARG B C 1
ATOM 2222 O O . ARG B 1 6 ? 22.766 -2.381 -20.625 1 65.5 6 ARG B O 1
ATOM 2229 N N . ARG B 1 7 ? 21.844 -2.121 -22.609 1 75.69 7 ARG B N 1
ATOM 2230 C CA . ARG B 1 7 ? 21.984 -3.537 -22.938 1 75.69 7 ARG B CA 1
ATOM 2231 C C . ARG B 1 7 ? 23.453 -3.939 -23.031 1 75.69 7 ARG B C 1
ATOM 2233 O O . ARG B 1 7 ? 23.797 -5.094 -22.797 1 75.69 7 ARG B O 1
ATOM 2240 N N . GLU B 1 8 ? 24.156 -2.977 -23.359 1 77.56 8 GLU B N 1
ATOM 2241 C CA . GLU B 1 8 ? 25.562 -3.281 -23.609 1 77.56 8 GLU B CA 1
ATOM 2242 C C . GLU B 1 8 ? 26.234 -3.818 -22.359 1 77.56 8 GLU B C 1
ATOM 2244 O O . GLU B 1 8 ? 26.984 -4.801 -22.422 1 77.56 8 GLU B O 1
ATOM 2249 N N . ALA B 1 9 ? 25.922 -3.123 -21.328 1 80.75 9 ALA B N 1
ATOM 2250 C CA . ALA B 1 9 ? 26.531 -3.561 -20.078 1 80.75 9 ALA B CA 1
ATOM 2251 C C . ALA B 1 9 ? 26.125 -4.984 -19.719 1 80.75 9 ALA B C 1
ATOM 2253 O O . ALA B 1 9 ? 26.938 -5.785 -19.266 1 80.75 9 ALA B O 1
ATOM 2254 N N . LEU B 1 10 ? 24.922 -5.262 -19.953 1 83.31 10 LEU B N 1
ATOM 2255 C CA . LEU B 1 10 ? 24.406 -6.594 -19.656 1 83.31 10 LEU B CA 1
ATOM 2256 C C . LEU B 1 10 ? 24.984 -7.621 -20.625 1 83.31 10 LEU B C 1
ATOM 2258 O O . LEU B 1 10 ? 25.312 -8.742 -20.234 1 83.31 10 LEU B O 1
ATOM 2262 N N . GLU B 1 11 ? 25.094 -7.215 -21.797 1 86.12 11 GLU B N 1
ATOM 2263 C CA . GLU B 1 11 ? 25.656 -8.117 -22.812 1 86.12 11 GLU B CA 1
ATOM 2264 C C . GLU B 1 11 ? 27.109 -8.461 -22.484 1 86.12 11 GLU B C 1
ATOM 2266 O O . GLU B 1 11 ? 27.516 -9.609 -22.625 1 86.12 11 GLU B O 1
ATOM 2271 N N . LYS B 1 12 ? 27.781 -7.434 -22.078 1 86.5 12 LYS B N 1
ATOM 2272 C CA . LYS B 1 12 ? 29.172 -7.641 -21.703 1 86.5 12 LYS B CA 1
ATOM 2273 C C . LYS B 1 12 ? 29.281 -8.57 -20.5 1 86.5 12 LYS B C 1
ATOM 2275 O O . LYS B 1 12 ? 30.156 -9.453 -20.469 1 86.5 12 LYS B O 1
ATOM 2280 N N . ALA B 1 13 ? 28.391 -8.336 -19.562 1 84.31 13 ALA B N 1
ATOM 2281 C CA . ALA B 1 13 ? 28.422 -9.148 -18.344 1 84.31 13 ALA B CA 1
ATOM 2282 C C . ALA B 1 13 ? 28.016 -10.594 -18.641 1 84.31 13 ALA B C 1
ATOM 2284 O O . ALA B 1 13 ? 28.531 -11.523 -18.031 1 84.31 13 ALA B O 1
ATOM 2285 N N . ALA B 1 14 ? 27.125 -10.758 -19.547 1 86.19 14 ALA B N 1
ATOM 2286 C CA . ALA B 1 14 ? 26.625 -12.086 -19.906 1 86.19 14 ALA B CA 1
ATOM 2287 C C . ALA B 1 14 ? 27.688 -12.898 -20.625 1 86.19 14 ALA B C 1
ATOM 2289 O O . ALA B 1 14 ? 27.781 -14.109 -20.438 1 86.19 14 ALA B O 1
ATOM 2290 N N . GLY B 1 15 ? 28.438 -12.227 -21.438 1 89 15 GLY B N 1
ATOM 2291 C CA . GLY B 1 15 ? 29.516 -12.898 -22.156 1 89 15 GLY B CA 1
ATOM 2292 C C . GLY B 1 15 ? 29.031 -14.07 -22.984 1 89 15 GLY B C 1
ATOM 2293 O O . GLY B 1 15 ? 28.109 -13.93 -23.797 1 89 15 GLY B O 1
ATOM 2294 N N . GLU B 1 16 ? 29.562 -15.203 -22.562 1 89.44 16 GLU B N 1
ATOM 2295 C CA . GLU B 1 16 ? 29.344 -16.406 -23.359 1 89.44 16 GLU B CA 1
ATOM 2296 C C . GLU B 1 16 ? 27.938 -16.953 -23.141 1 89.44 16 GLU B C 1
ATOM 2298 O O . GLU B 1 16 ? 27.453 -17.766 -23.922 1 89.44 16 GLU B O 1
ATOM 2303 N N . SER B 1 17 ? 27.328 -16.422 -22.141 1 89.44 17 SER B N 1
ATOM 2304 C CA . SER B 1 17 ? 26 -16.922 -21.828 1 89.44 17 SER B CA 1
ATOM 2305 C C . SER B 1 17 ? 24.938 -16.297 -22.734 1 89.44 17 SER B C 1
ATOM 2307 O O . SER B 1 17 ? 23.812 -16.797 -22.812 1 89.44 17 SER B O 1
ATOM 2309 N N . LEU B 1 18 ? 25.375 -15.312 -23.484 1 89.06 18 LEU B N 1
ATOM 2310 C CA . LEU B 1 18 ? 24.422 -14.617 -24.344 1 89.06 18 LEU B CA 1
ATOM 2311 C C . LEU B 1 18 ? 23.969 -15.508 -25.5 1 89.06 18 LEU B C 1
ATOM 2313 O O . LEU B 1 18 ? 24.781 -16.172 -26.141 1 89.06 18 LEU B O 1
ATOM 2317 N N . ASN B 1 19 ? 22.641 -15.523 -25.594 1 85.38 19 ASN B N 1
ATOM 2318 C CA . ASN B 1 19 ? 21.984 -16.297 -26.641 1 85.38 19 ASN B CA 1
ATOM 2319 C C . ASN B 1 19 ? 22.188 -17.797 -26.453 1 85.38 19 ASN B C 1
ATOM 2321 O O . ASN B 1 19 ? 22.031 -18.578 -27.391 1 85.38 19 ASN B O 1
ATOM 2325 N N . ARG B 1 20 ? 22.656 -18.219 -25.344 1 89.75 20 ARG B N 1
ATOM 2326 C CA . ARG B 1 20 ? 22.703 -19.609 -24.922 1 89.75 20 ARG B CA 1
ATOM 2327 C C . ARG B 1 20 ? 21.797 -19.859 -23.734 1 89.75 20 ARG B C 1
ATOM 2329 O O . ARG B 1 20 ? 20.641 -20.266 -23.906 1 89.75 20 ARG B O 1
ATOM 2336 N N . SER B 1 21 ? 22.312 -19.312 -22.609 1 88.75 21 SER B N 1
ATOM 2337 C CA . SER B 1 21 ? 21.5 -19.484 -21.406 1 88.75 21 SER B CA 1
ATOM 2338 C C . SER B 1 21 ? 20.828 -18.172 -21 1 88.75 21 SER B C 1
ATOM 2340 O O . SER B 1 21 ? 20.016 -18.125 -20.094 1 88.75 21 SER B O 1
ATOM 2342 N N . LEU B 1 22 ? 21.203 -17.141 -21.734 1 88.69 22 LEU B N 1
ATOM 2343 C CA . LEU B 1 22 ? 20.641 -15.812 -21.469 1 88.69 22 LEU B CA 1
ATOM 2344 C C . LEU B 1 22 ? 20.156 -15.156 -22.75 1 88.69 22 LEU B C 1
ATOM 2346 O O . LEU B 1 22 ? 20.875 -15.133 -23.75 1 88.69 22 LEU B O 1
ATOM 2350 N N . GLU B 1 23 ? 18.922 -14.672 -22.688 1 87.81 23 GLU B N 1
ATOM 2351 C CA . GLU B 1 23 ? 18.359 -13.898 -23.781 1 87.81 23 GLU B CA 1
ATOM 2352 C C . GLU B 1 23 ? 17.844 -12.539 -23.312 1 87.81 23 GLU B C 1
ATOM 2354 O O . GLU B 1 23 ? 17.266 -12.438 -22.234 1 87.81 23 GLU B O 1
ATOM 2359 N N . ILE B 1 24 ? 18.094 -11.586 -24.078 1 86.19 24 ILE B N 1
ATOM 2360 C CA . ILE B 1 24 ? 17.625 -10.234 -23.797 1 86.19 24 ILE B CA 1
ATOM 2361 C C . ILE B 1 24 ? 16.438 -9.891 -24.703 1 86.19 24 ILE B C 1
ATOM 2363 O O . ILE B 1 24 ? 16.531 -10.047 -25.938 1 86.19 24 ILE B O 1
ATOM 2367 N N . ARG B 1 25 ? 15.383 -9.484 -24.094 1 86.38 25 ARG B N 1
ATOM 2368 C CA . ARG B 1 25 ? 14.195 -9.125 -24.859 1 86.38 25 ARG B CA 1
ATOM 2369 C C . ARG B 1 25 ? 13.648 -7.773 -24.422 1 86.38 25 ARG B C 1
ATOM 2371 O O . ARG B 1 25 ? 13.797 -7.383 -23.25 1 86.38 25 ARG B O 1
ATOM 2378 N N . GLN B 1 26 ? 13.047 -7.164 -25.328 1 84.88 26 GLN B N 1
ATOM 2379 C CA . GLN B 1 26 ? 12.406 -5.891 -25.016 1 84.88 26 GLN B CA 1
ATOM 2380 C C . GLN B 1 26 ? 11.07 -6.102 -24.312 1 84.88 26 GLN B C 1
ATOM 2382 O O . GLN B 1 26 ? 10.297 -6.988 -24.688 1 84.88 26 GLN B O 1
ATOM 2387 N N . LEU B 1 27 ? 10.898 -5.457 -23.219 1 89.5 27 LEU B N 1
ATOM 2388 C CA . LEU B 1 27 ? 9.648 -5.52 -22.453 1 89.5 27 LEU B CA 1
ATOM 2389 C C . LEU B 1 27 ? 9.391 -4.199 -21.734 1 89.5 27 LEU B C 1
ATOM 2391 O O . LEU B 1 27 ? 10.258 -3.689 -21.031 1 89.5 27 LEU B O 1
ATOM 2395 N N . ASP B 1 28 ? 8.266 -3.604 -22.078 1 89.5 28 ASP B N 1
ATOM 2396 C CA . ASP B 1 28 ? 7.777 -2.436 -21.344 1 89.5 28 ASP B CA 1
ATOM 2397 C C . ASP B 1 28 ? 6.707 -2.828 -20.344 1 89.5 28 ASP B C 1
ATOM 2399 O O . ASP B 1 28 ? 5.57 -3.129 -20.719 1 89.5 28 ASP B O 1
ATOM 2403 N N . ALA B 1 29 ? 7.074 -2.746 -19.062 1 89.19 29 ALA B N 1
ATOM 2404 C CA . ALA B 1 29 ? 6.191 -3.197 -17.984 1 89.19 29 ALA B CA 1
ATOM 2405 C C . ALA B 1 29 ? 4.961 -2.305 -17.875 1 89.19 29 ALA B C 1
ATOM 2407 O O . ALA B 1 29 ? 3.982 -2.664 -17.219 1 89.19 29 ALA B O 1
ATOM 2408 N N . THR B 1 30 ? 4.941 -1.166 -18.547 1 89.88 30 THR B N 1
ATOM 2409 C CA . THR B 1 30 ? 3.799 -0.259 -18.484 1 89.88 30 THR B CA 1
ATOM 2410 C C . THR B 1 30 ? 2.846 -0.513 -19.656 1 89.88 30 THR B C 1
ATOM 2412 O O . THR B 1 30 ? 1.862 0.211 -19.828 1 89.88 30 THR B O 1
ATOM 2415 N N . CYS B 1 31 ? 3.168 -1.533 -20.438 1 92.25 31 CYS B N 1
ATOM 2416 C CA . CYS B 1 31 ? 2.369 -1.828 -21.625 1 92.25 31 CYS B CA 1
ATOM 2417 C C . CYS B 1 31 ? 1.973 -3.299 -21.672 1 92.25 31 CYS B C 1
ATOM 2419 O O . CYS B 1 31 ? 2.818 -4.168 -21.875 1 92.25 31 CYS B O 1
ATOM 2421 N N . GLU B 1 32 ? 0.688 -3.59 -21.594 1 95 32 GLU B N 1
ATOM 2422 C CA . GLU B 1 32 ? 0.193 -4.961 -21.562 1 95 32 GLU B CA 1
ATOM 2423 C C . GLU B 1 32 ? 0.539 -5.699 -22.859 1 95 32 GLU B C 1
ATOM 2425 O O . GLU B 1 32 ? 0.902 -6.879 -22.828 1 95 32 GLU B O 1
ATOM 2430 N N . ASP B 1 33 ? 0.415 -4.984 -23.953 1 95.75 33 ASP B N 1
ATOM 2431 C CA . ASP B 1 33 ? 0.722 -5.605 -25.234 1 95.75 33 ASP B CA 1
ATOM 2432 C C . ASP B 1 33 ? 2.191 -6.016 -25.312 1 95.75 33 ASP B C 1
ATOM 2434 O O . ASP B 1 33 ? 2.518 -7.09 -25.812 1 95.75 33 ASP B O 1
ATOM 2438 N N . SER B 1 34 ? 3.027 -5.113 -24.859 1 94.88 34 SER B N 1
ATOM 2439 C CA . SER B 1 34 ? 4.457 -5.41 -24.828 1 94.88 34 SER B CA 1
ATOM 2440 C C . SER B 1 34 ? 4.746 -6.656 -24 1 94.88 34 SER B C 1
ATOM 2442 O O . SER B 1 34 ? 5.535 -7.512 -24.406 1 94.88 34 SER B O 1
ATOM 2444 N N . ILE B 1 35 ? 4.102 -6.84 -22.891 1 95.31 35 ILE B N 1
ATOM 2445 C CA . ILE B 1 35 ? 4.273 -7.98 -22 1 95.31 35 ILE B CA 1
ATOM 2446 C C . ILE B 1 35 ? 3.773 -9.25 -22.688 1 95.31 35 ILE B C 1
ATOM 2448 O O . ILE B 1 35 ? 4.473 -10.266 -22.719 1 95.31 35 ILE B O 1
ATOM 2452 N N . ARG B 1 36 ? 2.621 -9.156 -23.266 1 95.62 36 ARG B N 1
ATOM 2453 C CA . ARG B 1 36 ? 2.031 -10.305 -23.938 1 95.62 36 ARG B CA 1
ATOM 2454 C C . ARG B 1 36 ? 2.916 -10.773 -25.094 1 95.62 36 ARG B C 1
ATOM 2456 O O . ARG B 1 36 ? 3.15 -11.977 -25.25 1 95.62 36 ARG B O 1
ATOM 2463 N N . GLU B 1 37 ? 3.355 -9.82 -25.859 1 95.38 37 GLU B N 1
ATOM 2464 C CA . GLU B 1 37 ? 4.219 -10.156 -26.984 1 95.38 37 GLU B CA 1
ATOM 2465 C C . GLU B 1 37 ? 5.496 -10.852 -26.516 1 95.38 37 GLU B C 1
ATOM 2467 O O . GLU B 1 37 ? 5.938 -11.828 -27.125 1 95.38 37 GLU B O 1
ATOM 2472 N N . CYS B 1 38 ? 6.059 -10.352 -25.453 1 94.5 38 CYS B N 1
ATOM 2473 C CA . CYS B 1 38 ? 7.27 -10.945 -24.906 1 94.5 38 CYS B CA 1
ATOM 2474 C C . CYS B 1 38 ? 7.004 -12.359 -24.406 1 94.5 38 CYS B C 1
ATOM 2476 O O . CYS B 1 38 ? 7.742 -13.289 -24.734 1 94.5 38 CYS B O 1
ATOM 2478 N N . VAL B 1 39 ? 5.93 -12.594 -23.672 1 94.94 39 VAL B N 1
ATOM 2479 C CA . VAL B 1 39 ? 5.602 -13.891 -23.094 1 94.94 39 VAL B CA 1
ATOM 2480 C C . VAL B 1 39 ? 5.254 -14.875 -24.188 1 94.94 39 VAL B C 1
ATOM 2482 O O . VAL B 1 39 ? 5.656 -16.047 -24.141 1 94.94 39 VAL B O 1
ATOM 2485 N N . ASP B 1 40 ? 4.562 -14.359 -25.203 1 95.12 40 ASP B N 1
ATOM 2486 C CA . ASP B 1 40 ? 4.164 -15.211 -26.328 1 95.12 40 ASP B CA 1
ATOM 2487 C C . ASP B 1 40 ? 5.379 -15.648 -27.141 1 95.12 40 ASP B C 1
ATOM 2489 O O . ASP B 1 40 ? 5.32 -16.641 -27.859 1 95.12 40 ASP B O 1
ATOM 2493 N N . SER B 1 41 ? 6.367 -14.891 -27.078 1 92.81 41 SER B N 1
ATOM 2494 C CA . SER B 1 41 ? 7.566 -15.211 -27.844 1 92.81 41 SER B CA 1
ATOM 2495 C C . SER B 1 41 ? 8.367 -16.328 -27.188 1 92.81 41 SER B C 1
ATOM 2497 O O . SER B 1 41 ? 9.258 -16.906 -27.812 1 92.81 41 SER B O 1
ATOM 2499 N N . LEU B 1 42 ? 8.07 -16.656 -25.938 1 91.25 42 LEU B N 1
ATOM 2500 C CA . LEU B 1 42 ? 8.758 -17.719 -25.219 1 91.25 42 LEU B CA 1
ATOM 2501 C C . LEU B 1 42 ? 8.242 -19.094 -25.656 1 91.25 42 LEU B C 1
ATOM 2503 O O . LEU B 1 42 ? 7.074 -19.219 -26.031 1 91.25 42 LEU B O 1
ATOM 2507 N N . SER B 1 43 ? 9.094 -20.062 -25.609 1 88.06 43 SER B N 1
ATOM 2508 C CA . SER B 1 43 ? 8.68 -21.422 -25.922 1 88.06 43 SER B CA 1
ATOM 2509 C C . SER B 1 43 ? 7.578 -21.891 -24.969 1 88.06 43 SER B C 1
ATOM 2511 O O . SER B 1 43 ? 7.77 -21.938 -23.75 1 88.06 43 SER B O 1
ATOM 2513 N N . ASP B 1 44 ? 6.422 -22.25 -25.453 1 89.94 44 ASP B N 1
ATOM 2514 C CA . ASP B 1 44 ? 5.266 -22.766 -24.734 1 89.94 44 ASP B CA 1
ATOM 2515 C C . ASP B 1 44 ? 4.77 -21.766 -23.688 1 89.94 44 ASP B C 1
ATOM 2517 O O . ASP B 1 44 ? 4.16 -22.156 -22.703 1 89.94 44 ASP B O 1
ATOM 2521 N N . ARG B 1 45 ? 5.281 -20.469 -23.844 1 91.12 45 ARG B N 1
ATOM 2522 C CA . ARG B 1 45 ? 4.91 -19.438 -22.891 1 91.12 45 ARG B CA 1
ATOM 2523 C C . ARG B 1 45 ? 5.309 -19.828 -21.469 1 91.12 45 ARG B C 1
ATOM 2525 O O . ARG B 1 45 ? 4.605 -19.5 -20.516 1 91.12 45 ARG B O 1
ATOM 2532 N N . ARG B 1 46 ? 6.254 -20.594 -21.406 1 93.31 46 ARG B N 1
ATOM 2533 C CA . ARG B 1 46 ? 6.559 -21.141 -20.094 1 93.31 46 ARG B CA 1
ATOM 2534 C C . ARG B 1 46 ? 7.492 -20.234 -19.312 1 93.31 46 ARG B C 1
ATOM 2536 O O . ARG B 1 46 ? 8.586 -19.906 -19.781 1 93.31 46 ARG B O 1
ATOM 2543 N N . VAL B 1 47 ? 7.066 -19.781 -18.172 1 96.31 47 VAL B N 1
ATOM 2544 C CA . VAL B 1 47 ? 7.848 -19.031 -17.203 1 96.31 47 VAL B CA 1
ATOM 2545 C C . VAL B 1 47 ? 7.766 -19.719 -15.836 1 96.31 47 VAL B C 1
ATOM 2547 O O . VAL B 1 47 ? 6.707 -19.734 -15.203 1 96.31 47 VAL B O 1
ATOM 2550 N N . ASP B 1 48 ? 8.852 -20.281 -15.398 1 97.06 48 ASP B N 1
ATOM 2551 C CA . ASP B 1 48 ? 8.867 -21 -14.125 1 97.06 48 ASP B CA 1
ATOM 2552 C C . ASP B 1 48 ? 9.078 -20.047 -12.953 1 97.06 48 ASP B C 1
ATOM 2554 O O . ASP B 1 48 ? 8.609 -20.297 -11.844 1 97.06 48 ASP B O 1
ATOM 2558 N N . VAL B 1 49 ? 9.883 -18.984 -13.242 1 98.12 49 VAL B N 1
ATOM 2559 C CA . VAL B 1 49 ? 10.172 -18 -12.219 1 98.12 49 VAL B CA 1
ATOM 2560 C C . VAL B 1 49 ? 10.047 -16.594 -12.797 1 98.12 49 VAL B C 1
ATOM 2562 O O . VAL B 1 49 ? 10.641 -16.281 -13.828 1 98.12 49 VAL B O 1
ATOM 2565 N N . LEU B 1 50 ? 9.242 -15.797 -12.219 1 98 50 LEU B N 1
ATOM 2566 C CA . LEU B 1 50 ? 9.188 -14.367 -12.516 1 98 50 LEU B CA 1
ATOM 2567 C C . LEU B 1 50 ? 9.875 -13.562 -11.414 1 98 50 LEU B C 1
ATOM 2569 O O . LEU B 1 50 ? 9.531 -13.68 -10.242 1 98 50 LEU B O 1
ATOM 2573 N N . VAL B 1 51 ? 10.898 -12.867 -11.742 1 97.88 51 VAL B N 1
ATOM 2574 C CA . VAL B 1 51 ? 11.492 -11.898 -10.828 1 97.88 51 VAL B CA 1
ATOM 2575 C C . VAL B 1 51 ? 11.125 -10.484 -11.281 1 97.88 51 VAL B C 1
ATOM 2577 O O . VAL B 1 51 ? 11.672 -9.977 -12.266 1 97.88 51 VAL B O 1
ATOM 2580 N N . ASN B 1 52 ? 10.172 -9.922 -10.609 1 96.56 52 ASN B N 1
ATOM 2581 C CA . ASN B 1 52 ? 9.812 -8.539 -10.891 1 96.56 52 ASN B CA 1
ATOM 2582 C C . ASN B 1 52 ? 10.695 -7.559 -10.117 1 96.56 52 ASN B C 1
ATOM 2584 O O . ASN B 1 52 ? 10.562 -7.43 -8.898 1 96.56 52 ASN B O 1
ATOM 2588 N N . ASN B 1 53 ? 11.5 -6.852 -10.805 1 92.56 53 ASN B N 1
ATOM 2589 C CA . ASN B 1 53 ? 12.469 -5.957 -10.172 1 92.56 53 ASN B CA 1
ATOM 2590 C C . ASN B 1 53 ? 12.32 -4.523 -10.68 1 92.56 53 ASN B C 1
ATOM 2592 O O . ASN B 1 53 ? 13.055 -3.631 -10.258 1 92.56 53 ASN B O 1
ATOM 2596 N N . ALA B 1 54 ? 11.375 -4.289 -11.562 1 88.12 54 ALA B N 1
ATOM 2597 C CA . ALA B 1 54 ? 11.18 -2.945 -12.094 1 88.12 54 ALA B CA 1
ATOM 2598 C C . ALA B 1 54 ? 10.719 -1.983 -11 1 88.12 54 ALA B C 1
ATOM 2600 O O . ALA B 1 54 ? 9.906 -2.35 -10.148 1 88.12 54 ALA B O 1
ATOM 2601 N N . GLY B 1 55 ? 11.32 -0.811 -10.977 1 90.12 55 GLY B N 1
ATOM 2602 C CA . GLY B 1 55 ? 10.93 0.201 -10.008 1 90.12 55 GLY B CA 1
ATOM 2603 C C . GLY B 1 55 ? 11.68 1.512 -10.18 1 90.12 55 GLY B C 1
ATOM 2604 O O . GLY B 1 55 ? 12.766 1.541 -10.758 1 90.12 55 GLY B O 1
ATOM 2605 N N . VAL B 1 56 ? 11.039 2.535 -9.758 1 92.62 56 VAL B N 1
ATOM 2606 C CA . VAL B 1 56 ? 11.656 3.857 -9.734 1 92.62 56 VAL B CA 1
ATOM 2607 C C . VAL B 1 56 ? 11.461 4.492 -8.359 1 92.62 56 VAL B C 1
ATOM 2609 O O . VAL B 1 56 ? 10.539 4.137 -7.625 1 92.62 56 VAL B O 1
ATOM 2612 N N . GLY B 1 57 ? 12.43 5.312 -8.047 1 93.38 57 GLY B N 1
ATOM 2613 C CA . GLY B 1 57 ? 12.375 6.008 -6.77 1 93.38 57 GLY B CA 1
ATOM 2614 C C . GLY B 1 57 ? 11.812 7.414 -6.879 1 93.38 57 GLY B C 1
ATOM 2615 O O . GLY B 1 57 ? 11.641 7.934 -7.984 1 93.38 57 GLY B O 1
ATOM 2616 N N . MET B 1 58 ? 11.477 7.969 -5.785 1 94.75 58 MET B N 1
ATOM 2617 C CA . MET B 1 58 ? 11.016 9.352 -5.656 1 94.75 58 MET B CA 1
ATOM 2618 C C . MET B 1 58 ? 11.219 9.859 -4.234 1 94.75 58 MET B C 1
ATOM 2620 O O . MET B 1 58 ? 10.648 9.312 -3.287 1 94.75 58 MET B O 1
ATOM 2624 N N . ILE B 1 59 ? 12.07 10.836 -4.102 1 96 59 ILE B N 1
ATOM 2625 C CA . ILE B 1 59 ? 12.305 11.406 -2.781 1 96 59 ILE B CA 1
ATOM 2626 C C . ILE B 1 59 ? 12.078 12.922 -2.828 1 96 59 ILE B C 1
ATOM 2628 O O . ILE B 1 59 ? 12.352 13.562 -3.844 1 96 59 ILE B O 1
ATOM 2632 N N . GLY B 1 60 ? 11.555 13.477 -1.785 1 96.62 60 GLY B N 1
ATOM 2633 C CA . GLY B 1 60 ? 11.383 14.914 -1.668 1 96.62 60 GLY B CA 1
ATOM 2634 C C . GLY B 1 60 ? 10.047 15.305 -1.059 1 96.62 60 GLY B C 1
ATOM 2635 O O . GLY B 1 60 ? 9.172 14.461 -0.878 1 96.62 60 GLY B O 1
ATOM 2636 N N . PRO B 1 61 ? 9.945 16.531 -0.729 1 97.5 61 PRO B N 1
ATOM 2637 C CA . PRO B 1 61 ? 8.68 17 -0.163 1 97.5 61 PRO B CA 1
ATOM 2638 C C . PRO B 1 61 ? 7.488 16.734 -1.078 1 97.5 61 PRO B C 1
ATOM 2640 O O . PRO B 1 61 ? 7.598 16.875 -2.299 1 97.5 61 PRO B O 1
ATOM 2643 N N . LEU B 1 62 ? 6.434 16.328 -0.502 1 97.69 62 LEU B N 1
ATOM 2644 C CA . LEU B 1 62 ? 5.207 16 -1.221 1 97.69 62 LEU B CA 1
ATOM 2645 C C . LEU B 1 62 ? 4.77 17.156 -2.107 1 97.69 62 LEU B C 1
ATOM 2647 O O . LEU B 1 62 ? 4.348 16.953 -3.246 1 97.69 62 LEU B O 1
ATOM 2651 N N . GLU B 1 63 ? 4.953 18.344 -1.626 1 96.81 63 GLU B N 1
ATOM 2652 C CA . GLU B 1 63 ? 4.516 19.562 -2.295 1 96.81 63 GLU B CA 1
ATOM 2653 C C . GLU B 1 63 ? 5.262 19.766 -3.611 1 96.81 63 GLU B C 1
ATOM 2655 O O . GLU B 1 63 ? 4.754 20.422 -4.523 1 96.81 63 GLU B O 1
ATOM 2660 N N . CYS B 1 64 ? 6.387 19.219 -3.686 1 96.75 64 CYS B N 1
ATOM 2661 C CA . CYS B 1 64 ? 7.258 19.469 -4.824 1 96.75 64 CYS B CA 1
ATOM 2662 C C . CYS B 1 64 ? 7.113 18.391 -5.883 1 96.75 64 CYS B C 1
ATOM 2664 O O . CYS B 1 64 ? 7.793 18.422 -6.91 1 96.75 64 CYS B O 1
ATOM 2666 N N . GLN B 1 65 ? 6.258 17.438 -5.648 1 96.12 65 GLN B N 1
ATOM 2667 C CA . GLN B 1 65 ? 6.02 16.344 -6.586 1 96.12 65 GLN B CA 1
ATOM 2668 C C . GLN B 1 65 ? 4.672 16.5 -7.285 1 96.12 65 GLN B C 1
ATOM 2670 O O . GLN B 1 65 ? 3.672 16.828 -6.645 1 96.12 65 GLN B O 1
ATOM 2675 N N . SER B 1 66 ? 4.668 16.375 -8.57 1 96.12 66 SER B N 1
ATOM 2676 C CA . SER B 1 66 ? 3.396 16.438 -9.289 1 96.12 66 SER B CA 1
ATOM 2677 C C . SER B 1 66 ? 2.627 15.133 -9.18 1 96.12 66 SER B C 1
ATOM 2679 O O . SER B 1 66 ? 3.229 14.062 -9.07 1 96.12 66 SER B O 1
ATOM 2681 N N . VAL B 1 67 ? 1.343 15.227 -9.289 1 97.12 67 VAL B N 1
ATOM 2682 C CA . VAL B 1 67 ? 0.505 14.039 -9.234 1 97.12 67 VAL B CA 1
ATOM 2683 C C . VAL B 1 67 ? 0.798 13.141 -10.438 1 97.12 67 VAL B C 1
ATOM 2685 O O . VAL B 1 67 ? 0.799 11.914 -10.32 1 97.12 67 VAL B O 1
ATOM 2688 N N . SER B 1 68 ? 1.035 13.773 -11.523 1 97.19 68 SER B N 1
ATOM 2689 C CA . SER B 1 68 ? 1.375 13.016 -12.727 1 97.19 68 SER B CA 1
ATOM 2690 C C . SER B 1 68 ? 2.639 12.188 -12.516 1 97.19 68 SER B C 1
ATOM 2692 O O . SER B 1 68 ? 2.693 11.023 -12.906 1 97.19 68 SER B O 1
ATOM 2694 N N . ASP B 1 69 ? 3.668 12.781 -11.914 1 96.88 69 ASP B N 1
ATOM 2695 C CA . ASP B 1 69 ? 4.895 12.047 -11.617 1 96.88 69 ASP B CA 1
ATOM 2696 C C . ASP B 1 69 ? 4.629 10.891 -10.656 1 96.88 69 ASP B C 1
ATOM 2698 O O . ASP B 1 69 ? 5.215 9.812 -10.797 1 96.88 69 ASP B O 1
ATOM 2702 N N . MET B 1 70 ? 3.805 11.125 -9.727 1 98.38 70 MET B N 1
ATOM 2703 C CA . MET B 1 70 ? 3.438 10.086 -8.766 1 98.38 70 MET B CA 1
ATOM 2704 C C . MET B 1 70 ? 2.74 8.93 -9.469 1 98.38 70 MET B C 1
ATOM 2706 O O . MET B 1 70 ? 3.02 7.762 -9.172 1 98.38 70 MET B O 1
ATOM 2710 N N . GLN B 1 71 ? 1.837 9.289 -10.32 1 98.06 71 GLN B N 1
ATOM 2711 C CA . GLN B 1 71 ? 1.114 8.273 -11.07 1 98.06 71 GLN B CA 1
ATOM 2712 C C . GLN B 1 71 ? 2.061 7.473 -11.961 1 98.06 71 GLN B C 1
ATOM 2714 O O . GLN B 1 71 ? 1.894 6.262 -12.125 1 98.06 71 GLN B O 1
ATOM 2719 N N . ASP B 1 72 ? 3.004 8.172 -12.523 1 97.12 72 ASP B N 1
ATOM 2720 C CA . ASP B 1 72 ? 4.008 7.48 -13.328 1 97.12 72 ASP B CA 1
ATOM 2721 C C . ASP B 1 72 ? 4.801 6.488 -12.477 1 97.12 72 ASP B C 1
ATOM 2723 O O . ASP B 1 72 ? 5.102 5.383 -12.93 1 97.12 72 ASP B O 1
ATOM 2727 N N . LEU B 1 73 ? 5.188 6.891 -11.336 1 97.38 73 LEU B N 1
ATOM 2728 C CA . LEU B 1 73 ? 5.887 5.996 -10.414 1 97.38 73 LEU B CA 1
ATOM 2729 C C . LEU B 1 73 ? 5.047 4.754 -10.125 1 97.38 73 LEU B C 1
ATOM 2731 O O . LEU B 1 73 ? 5.547 3.629 -10.211 1 97.38 73 LEU B O 1
ATOM 2735 N N . PHE B 1 74 ? 3.754 4.91 -9.859 1 98.62 74 PHE B N 1
ATOM 2736 C CA . PHE B 1 74 ? 2.869 3.787 -9.57 1 98.62 74 PHE B CA 1
ATOM 2737 C C . PHE B 1 74 ? 2.705 2.898 -10.797 1 98.62 74 PHE B C 1
ATOM 2739 O O . PHE B 1 74 ? 2.568 1.679 -10.68 1 98.62 74 PHE B O 1
ATOM 2746 N N . ASN B 1 75 ? 2.662 3.562 -11.93 1 97.81 75 ASN B N 1
ATOM 2747 C CA . ASN B 1 75 ? 2.518 2.812 -13.172 1 97.81 75 ASN B CA 1
ATOM 2748 C C . ASN B 1 75 ? 3.66 1.82 -13.367 1 97.81 75 ASN B C 1
ATOM 2750 O O . ASN B 1 75 ? 3.469 0.752 -13.953 1 97.81 75 ASN B O 1
ATOM 2754 N N . THR B 1 76 ? 4.77 2.16 -12.875 1 96.44 76 THR B N 1
ATOM 2755 C CA . THR B 1 76 ? 5.938 1.292 -12.969 1 96.44 76 THR B CA 1
ATOM 2756 C C . THR B 1 76 ? 6.004 0.347 -11.766 1 96.44 76 THR B C 1
ATOM 2758 O O . THR B 1 76 ? 6.008 -0.875 -11.938 1 96.44 76 THR B O 1
ATOM 2761 N N . ASN B 1 77 ? 6.016 0.925 -10.57 1 97.75 77 ASN B N 1
ATOM 2762 C CA . ASN B 1 77 ? 6.309 0.17 -9.352 1 97.75 77 ASN B CA 1
ATOM 2763 C C . ASN B 1 77 ? 5.195 -0.82 -9.031 1 97.75 77 ASN B C 1
ATOM 2765 O O . ASN B 1 77 ? 5.457 -1.918 -8.539 1 97.75 77 ASN B O 1
ATOM 2769 N N . PHE B 1 78 ? 3.967 -0.414 -9.273 1 98.69 78 PHE B N 1
ATOM 2770 C CA . PHE B 1 78 ? 2.85 -1.241 -8.828 1 98.69 78 PHE B CA 1
ATOM 2771 C C . PHE B 1 78 ? 2.135 -1.864 -10.023 1 98.69 78 PHE B C 1
ATOM 2773 O O . PHE B 1 78 ? 2.039 -3.088 -10.125 1 98.69 78 PHE B O 1
ATOM 2780 N N . PHE B 1 79 ? 1.698 -1.045 -10.953 1 98.62 79 PHE B N 1
ATOM 2781 C CA . PHE B 1 79 ? 0.888 -1.565 -12.055 1 98.62 79 PHE B CA 1
ATOM 2782 C C . PHE B 1 79 ? 1.738 -2.396 -13.008 1 98.62 79 PHE B C 1
ATOM 2784 O O . PHE B 1 79 ? 1.221 -3.268 -13.711 1 98.62 79 PHE B O 1
ATOM 2791 N N . GLY B 1 80 ? 3.035 -2.086 -13.078 1 97.69 80 GLY B N 1
ATOM 2792 C CA . GLY B 1 80 ? 3.92 -2.98 -13.805 1 97.69 80 GLY B CA 1
ATOM 2793 C C . GLY B 1 80 ? 3.885 -4.406 -13.289 1 97.69 80 GLY B C 1
ATOM 2794 O O . GLY B 1 80 ? 3.787 -5.355 -14.07 1 97.69 80 GLY B O 1
ATOM 2795 N N . LEU B 1 81 ? 3.939 -4.547 -11.961 1 98.12 81 LEU B N 1
ATOM 2796 C CA . LEU B 1 81 ? 3.83 -5.855 -11.328 1 98.12 81 LEU B CA 1
ATOM 2797 C C . LEU B 1 81 ? 2.482 -6.496 -11.641 1 98.12 81 LEU B C 1
ATOM 2799 O O . LEU B 1 81 ? 2.418 -7.676 -11.992 1 98.12 81 LEU B O 1
ATOM 2803 N N . VAL B 1 82 ? 1.445 -5.73 -11.516 1 98.5 82 VAL B N 1
ATOM 2804 C CA . VAL B 1 82 ? 0.089 -6.23 -11.719 1 98.5 82 VAL B CA 1
ATOM 2805 C C . VAL B 1 82 ? -0.045 -6.805 -13.133 1 98.5 82 VAL B C 1
ATOM 2807 O O . VAL B 1 82 ? -0.577 -7.902 -13.312 1 98.5 82 VAL B O 1
ATOM 2810 N N . ARG B 1 83 ? 0.411 -6.047 -14.086 1 98.06 83 ARG B N 1
ATOM 2811 C CA . ARG B 1 83 ? 0.315 -6.48 -15.477 1 98.06 83 ARG B CA 1
ATOM 2812 C C . ARG B 1 83 ? 1.063 -7.789 -15.695 1 98.06 83 ARG B C 1
ATOM 2814 O O . ARG B 1 83 ? 0.563 -8.695 -16.375 1 98.06 83 ARG B O 1
ATOM 2821 N N . LEU B 1 84 ? 2.238 -7.906 -15.133 1 97.69 84 LEU B N 1
ATOM 2822 C CA . LEU B 1 84 ? 3.051 -9.109 -15.297 1 97.69 84 LEU B CA 1
ATOM 2823 C C . LEU B 1 84 ? 2.375 -10.312 -14.656 1 97.69 84 LEU B C 1
ATOM 2825 O O . LEU B 1 84 ? 2.303 -11.383 -15.258 1 97.69 84 LEU B O 1
ATOM 2829 N N . VAL B 1 85 ? 1.873 -10.141 -13.461 1 98.06 85 VAL B N 1
ATOM 2830 C CA . VAL B 1 85 ? 1.235 -11.227 -12.734 1 98.06 85 VAL B CA 1
ATOM 2831 C C . VAL B 1 85 ? -0.044 -11.656 -13.453 1 98.06 85 VAL B C 1
ATOM 2833 O O . VAL B 1 85 ? -0.315 -12.844 -13.602 1 98.06 85 VAL B O 1
ATOM 2836 N N . LYS B 1 86 ? -0.81 -10.672 -13.891 1 97.31 86 LYS B N 1
ATOM 2837 C CA . LYS B 1 86 ? -2.037 -10.961 -14.625 1 97.31 86 LYS B CA 1
ATOM 2838 C C . LYS B 1 86 ? -1.749 -11.812 -15.859 1 97.31 86 LYS B C 1
ATOM 2840 O O . LYS B 1 86 ? -2.545 -12.68 -16.219 1 97.31 86 LYS B O 1
ATOM 2845 N N . GLU B 1 87 ? -0.674 -11.531 -16.469 1 96.88 87 GLU B N 1
ATOM 2846 C CA . GLU B 1 87 ? -0.313 -12.227 -17.703 1 96.88 87 GLU B CA 1
ATOM 2847 C C . GLU B 1 87 ? 0.159 -13.648 -17.406 1 96.88 87 GLU B C 1
ATOM 2849 O O . GLU B 1 87 ? -0.161 -14.578 -18.156 1 96.88 87 GLU B O 1
ATOM 2854 N N . LEU B 1 88 ? 0.875 -13.883 -16.328 1 97.5 88 LEU B N 1
ATOM 2855 C CA . LEU B 1 88 ? 1.615 -15.133 -16.141 1 97.5 88 LEU B CA 1
ATOM 2856 C C . LEU B 1 88 ? 0.868 -16.078 -15.203 1 97.5 88 LEU B C 1
ATOM 2858 O O . LEU B 1 88 ? 1.017 -17.297 -15.289 1 97.5 88 LEU B O 1
ATOM 2862 N N . LEU B 1 89 ? 0.064 -15.508 -14.305 1 97.44 89 LEU B N 1
ATOM 2863 C CA . LEU B 1 89 ? -0.545 -16.281 -13.227 1 97.44 89 LEU B CA 1
ATOM 2864 C C . LEU B 1 89 ? -1.44 -17.391 -13.789 1 97.44 89 LEU B C 1
ATOM 2866 O O . LEU B 1 89 ? -1.387 -18.531 -13.336 1 97.44 89 LEU B O 1
ATOM 2870 N N . PRO B 1 90 ? -2.25 -17.094 -14.844 1 97.06 90 PRO B N 1
ATOM 2871 C CA . PRO B 1 90 ? -3.104 -18.156 -15.383 1 97.06 90 PRO B CA 1
ATOM 2872 C C . PRO B 1 90 ? -2.309 -19.359 -15.867 1 97.06 90 PRO B C 1
ATOM 2874 O O . PRO B 1 90 ? -2.699 -20.5 -15.602 1 97.06 90 PRO B O 1
ATOM 2877 N N . ASP B 1 91 ? -1.216 -19.125 -16.531 1 97.31 91 ASP B N 1
ATOM 2878 C CA . ASP B 1 91 ? -0.375 -20.219 -17.016 1 97.31 91 ASP B CA 1
ATOM 2879 C C . ASP B 1 91 ? 0.232 -21 -15.844 1 97.31 91 ASP B C 1
ATOM 2881 O O . ASP B 1 91 ? 0.302 -22.234 -15.883 1 97.31 91 ASP B O 1
ATOM 2885 N N . MET B 1 92 ? 0.655 -20.297 -14.844 1 97.94 92 MET B N 1
ATOM 2886 C CA . MET B 1 92 ? 1.245 -20.938 -13.672 1 97.94 92 MET B CA 1
ATOM 2887 C C . MET B 1 92 ? 0.208 -21.766 -12.922 1 97.94 92 MET B C 1
ATOM 2889 O O . MET B 1 92 ? 0.506 -22.875 -12.461 1 97.94 92 MET B O 1
ATOM 2893 N N . LYS B 1 93 ? -0.979 -21.234 -12.797 1 97.56 93 LYS B N 1
ATOM 2894 C CA . LYS B 1 93 ? -2.061 -21.969 -12.156 1 97.56 93 LYS B CA 1
ATOM 2895 C C . LYS B 1 93 ? -2.365 -23.266 -12.906 1 97.56 93 LYS B C 1
ATOM 2897 O O . LYS B 1 93 ? -2.535 -24.328 -12.297 1 97.56 93 LYS B O 1
ATOM 2902 N N . GLN B 1 94 ? -2.424 -23.141 -14.18 1 96.75 94 GLN B N 1
ATOM 2903 C CA . GLN B 1 94 ? -2.727 -24.297 -15.016 1 96.75 94 GLN B CA 1
ATOM 2904 C C . GLN B 1 94 ? -1.682 -25.391 -14.836 1 96.75 94 GLN B C 1
ATOM 2906 O O . GLN B 1 94 ? -2.023 -26.562 -14.734 1 96.75 94 GLN B O 1
ATOM 2911 N N . ARG B 1 95 ? -0.469 -25.031 -14.758 1 96.69 95 ARG B N 1
ATOM 2912 C CA . ARG B 1 95 ? 0.626 -26 -14.641 1 96.69 95 ARG B CA 1
ATOM 2913 C C . ARG B 1 95 ? 0.835 -26.406 -13.188 1 96.69 95 ARG B C 1
ATOM 2915 O O . ARG B 1 95 ? 1.54 -27.391 -12.906 1 96.69 95 ARG B O 1
ATOM 2922 N N . GLN B 1 96 ? 0.221 -25.703 -12.281 1 97.62 96 GLN B N 1
ATOM 2923 C CA . GLN B 1 96 ? 0.381 -25.938 -10.852 1 97.62 96 GLN B CA 1
ATOM 2924 C C . GLN B 1 96 ? 1.848 -25.859 -10.438 1 97.62 96 GLN B C 1
ATOM 2926 O O . GLN B 1 96 ? 2.357 -26.734 -9.742 1 97.62 96 GLN B O 1
ATOM 2931 N N . SER B 1 97 ? 2.467 -24.875 -10.992 1 97.5 97 SER B N 1
ATOM 2932 C CA . SER B 1 97 ? 3.877 -24.625 -10.711 1 97.5 97 SER B CA 1
ATOM 2933 C C . SER B 1 97 ? 4.273 -23.203 -11.109 1 97.5 97 SER B C 1
ATOM 2935 O O . SER B 1 97 ? 3.797 -22.688 -12.117 1 97.5 97 SER B O 1
ATOM 2937 N N . GLY B 1 98 ? 5.086 -22.594 -10.328 1 97.81 98 GLY B N 1
ATOM 2938 C CA . GLY B 1 98 ? 5.578 -21.25 -10.578 1 97.81 98 GLY B CA 1
ATOM 2939 C C . GLY B 1 98 ? 6.059 -20.547 -9.32 1 97.81 98 GLY B C 1
ATOM 2940 O O . GLY B 1 98 ? 5.676 -20.922 -8.211 1 97.81 98 GLY B O 1
ATOM 2941 N N . HIS B 1 99 ? 6.977 -19.688 -9.516 1 98.62 99 HIS B N 1
ATOM 2942 C CA . HIS B 1 99 ? 7.492 -18.875 -8.422 1 98.62 99 HIS B CA 1
ATOM 2943 C C . HIS B 1 99 ? 7.566 -17.406 -8.812 1 98.62 99 HIS B C 1
ATOM 2945 O O . HIS B 1 99 ? 8.312 -17.031 -9.719 1 98.62 99 HIS B O 1
ATOM 2951 N N . ILE B 1 100 ? 6.746 -16.609 -8.203 1 98.62 100 ILE B N 1
ATOM 2952 C CA . ILE B 1 100 ? 6.754 -15.164 -8.422 1 98.62 100 ILE B CA 1
ATOM 2953 C C . ILE B 1 100 ? 7.562 -14.477 -7.324 1 98.62 100 ILE B C 1
ATOM 2955 O O . ILE B 1 100 ? 7.168 -14.492 -6.156 1 98.62 100 ILE B O 1
ATOM 2959 N N . VAL B 1 101 ? 8.68 -13.938 -7.676 1 98.69 101 VAL B N 1
ATOM 2960 C CA . VAL B 1 101 ? 9.547 -13.188 -6.777 1 98.69 101 VAL B CA 1
ATOM 2961 C C . VAL B 1 101 ? 9.422 -11.695 -7.059 1 98.69 101 VAL B C 1
ATOM 2963 O O . VAL B 1 101 ? 9.648 -11.25 -8.188 1 98.69 101 VAL B O 1
ATOM 2966 N N . VAL B 1 102 ? 9.047 -10.945 -6.066 1 98.44 102 VAL B N 1
ATOM 2967 C CA . VAL B 1 102 ? 8.805 -9.516 -6.238 1 98.44 102 VAL B CA 1
ATOM 2968 C C . VAL B 1 102 ? 9.781 -8.719 -5.379 1 98.44 102 VAL B C 1
ATOM 2970 O O . VAL B 1 102 ? 9.867 -8.93 -4.168 1 98.44 102 VAL B O 1
ATOM 2973 N N . MET B 1 103 ? 10.484 -7.801 -5.992 1 97.25 103 MET B N 1
ATOM 2974 C CA . MET B 1 103 ? 11.359 -6.891 -5.258 1 97.25 103 MET B CA 1
ATOM 2975 C C . MET B 1 103 ? 10.555 -5.75 -4.641 1 97.25 103 MET B C 1
ATOM 2977 O O . MET B 1 103 ? 10.219 -4.781 -5.324 1 97.25 103 MET B O 1
ATOM 2981 N N . SER B 1 104 ? 10.242 -5.879 -3.445 1 96.81 104 SER B N 1
ATOM 2982 C CA . SER B 1 104 ? 9.625 -4.805 -2.678 1 96.81 104 SER B CA 1
ATOM 2983 C C . SER B 1 104 ? 10.672 -3.895 -2.047 1 96.81 104 SER B C 1
ATOM 2985 O O . SER B 1 104 ? 11.578 -3.414 -2.732 1 96.81 104 SER B O 1
ATOM 2987 N N . SER B 1 105 ? 10.602 -3.588 -0.78 1 94.44 105 SER B N 1
ATOM 2988 C CA . SER B 1 105 ? 11.492 -2.723 -0.012 1 94.44 105 SER B CA 1
ATOM 2989 C C . SER B 1 105 ? 11.125 -2.729 1.469 1 94.44 105 SER B C 1
ATOM 2991 O O . SER B 1 105 ? 9.992 -3.064 1.834 1 94.44 105 SER B O 1
ATOM 2993 N N . VAL B 1 106 ? 12.109 -2.434 2.295 1 91.12 106 VAL B N 1
ATOM 2994 C CA . VAL B 1 106 ? 11.766 -2.162 3.686 1 91.12 106 VAL B CA 1
ATOM 2995 C C . VAL B 1 106 ? 10.75 -1.021 3.756 1 91.12 106 VAL B C 1
ATOM 2997 O O . VAL B 1 106 ? 9.93 -0.964 4.672 1 91.12 106 VAL B O 1
ATOM 3000 N N . MET B 1 107 ? 10.742 -0.249 2.705 1 93.38 107 MET B N 1
ATOM 3001 C CA . MET B 1 107 ? 9.805 0.872 2.643 1 93.38 107 MET B CA 1
ATOM 3002 C C . MET B 1 107 ? 8.422 0.405 2.203 1 93.38 107 MET B C 1
ATOM 3004 O O . MET B 1 107 ? 7.492 1.208 2.107 1 93.38 107 MET B O 1
ATOM 3008 N N . GLY B 1 108 ? 8.281 -0.858 1.96 1 94.69 108 GLY B N 1
ATOM 3009 C CA . GLY B 1 108 ? 6.977 -1.461 1.758 1 94.69 108 GLY B CA 1
ATOM 3010 C C . GLY B 1 108 ? 6.301 -1.87 3.053 1 94.69 108 GLY B C 1
ATOM 3011 O O . GLY B 1 108 ? 5.109 -2.188 3.066 1 94.69 108 GLY B O 1
ATOM 3012 N N . ILE B 1 109 ? 7.062 -1.803 4.109 1 90.56 109 ILE B N 1
ATOM 3013 C CA . ILE B 1 109 ? 6.523 -2.229 5.398 1 90.56 109 ILE B CA 1
ATOM 3014 C C . ILE B 1 109 ? 6.703 -1.116 6.426 1 90.56 109 ILE B C 1
ATOM 3016 O O . ILE B 1 109 ? 6.113 -1.162 7.508 1 90.56 109 ILE B O 1
ATOM 3020 N N . GLN B 1 110 ? 7.527 -0.132 6.039 1 89.88 110 GLN B N 1
ATOM 3021 C CA . GLN B 1 110 ? 7.758 1.013 6.914 1 89.88 110 GLN B CA 1
ATOM 3022 C C . GLN B 1 110 ? 7.828 2.311 6.117 1 89.88 110 GLN B C 1
ATOM 3024 O O . GLN B 1 110 ? 8.656 2.449 5.219 1 89.88 110 GLN B O 1
ATOM 3029 N N . GLY B 1 111 ? 6.988 3.242 6.531 1 92 111 GLY B N 1
ATOM 3030 C CA . GLY B 1 111 ? 7.07 4.555 5.914 1 92 111 GLY B CA 1
ATOM 3031 C C . GLY B 1 111 ? 8.305 5.336 6.332 1 92 111 GLY B C 1
ATOM 3032 O O . GLY B 1 111 ? 8.836 5.125 7.422 1 92 111 GLY B O 1
ATOM 3033 N N . LEU B 1 112 ? 8.75 6.242 5.488 1 92.12 112 LEU B N 1
ATOM 3034 C CA . LEU B 1 112 ? 9.914 7.074 5.766 1 92.12 112 LEU B CA 1
ATOM 3035 C C . LEU B 1 112 ? 9.695 8.5 5.266 1 92.12 112 LEU B C 1
ATOM 3037 O O . LEU B 1 112 ? 9.234 8.703 4.141 1 92.12 112 LEU B O 1
ATOM 3041 N N . LEU B 1 113 ? 10.117 9.406 6.082 1 93.75 113 LEU B N 1
ATOM 3042 C CA . LEU B 1 113 ? 10.016 10.828 5.766 1 93.75 113 LEU B CA 1
ATOM 3043 C C . LEU B 1 113 ? 10.609 11.125 4.395 1 93.75 113 LEU B C 1
ATOM 3045 O O . LEU B 1 113 ? 11.703 10.672 4.07 1 93.75 113 LEU B O 1
ATOM 3049 N N . PHE B 1 114 ? 9.852 11.852 3.475 1 96.56 114 PHE B N 1
ATOM 3050 C CA . PHE B 1 114 ? 10.219 12.352 2.154 1 96.56 114 PHE B CA 1
ATOM 3051 C C . PHE B 1 114 ? 10.242 11.219 1.137 1 96.56 114 PHE B C 1
ATOM 3053 O O . PHE B 1 114 ? 10.734 11.391 0.018 1 96.56 114 PHE B O 1
ATOM 3060 N N . ASN B 1 115 ? 9.797 10.016 1.544 1 96.62 115 ASN B N 1
ATOM 3061 C CA . ASN B 1 115 ? 9.594 8.883 0.647 1 96.62 115 ASN B CA 1
ATOM 3062 C C . ASN B 1 115 ? 8.117 8.492 0.571 1 96.62 115 ASN B C 1
ATOM 3064 O O . ASN B 1 115 ? 7.793 7.312 0.443 1 96.62 115 ASN B O 1
ATOM 3068 N N . ASP B 1 116 ? 7.27 9.445 0.667 1 97.88 116 ASP B N 1
ATOM 3069 C CA . ASP B 1 116 ? 5.844 9.211 0.886 1 97.88 116 ASP B CA 1
ATOM 3070 C C . ASP B 1 116 ? 5.234 8.406 -0.26 1 97.88 116 ASP B C 1
ATOM 3072 O O . ASP B 1 116 ? 4.59 7.383 -0.031 1 97.88 116 ASP B O 1
ATOM 3076 N N . VAL B 1 117 ? 5.508 8.859 -1.485 1 98.31 117 VAL B N 1
ATOM 3077 C CA . VAL B 1 117 ? 4.879 8.25 -2.648 1 98.31 117 VAL B CA 1
ATOM 3078 C C . VAL B 1 117 ? 5.574 6.93 -2.979 1 98.31 117 VAL B C 1
ATOM 3080 O O . VAL B 1 117 ? 4.922 5.949 -3.344 1 98.31 117 VAL B O 1
ATOM 3083 N N . TYR B 1 118 ? 6.875 6.91 -2.854 1 97.88 118 TYR B N 1
ATOM 3084 C CA . TYR B 1 118 ? 7.613 5.676 -3.084 1 97.88 118 TYR B CA 1
ATOM 3085 C C . TYR B 1 118 ? 7.176 4.59 -2.105 1 97.88 118 TYR B C 1
ATOM 3087 O O . TYR B 1 118 ? 6.852 3.473 -2.512 1 97.88 118 TYR B O 1
ATOM 3095 N N . ALA B 1 119 ? 7.176 4.93 -0.822 1 97.81 119 ALA B N 1
ATOM 3096 C CA . ALA B 1 119 ? 6.738 3.975 0.193 1 97.81 119 ALA B CA 1
ATOM 3097 C C . ALA B 1 119 ? 5.32 3.486 -0.091 1 97.81 119 ALA B C 1
ATOM 3099 O O . ALA B 1 119 ? 5.039 2.287 -0.008 1 97.81 119 ALA B O 1
ATOM 3100 N N . ALA B 1 120 ? 4.469 4.398 -0.413 1 98.75 120 ALA B N 1
ATOM 3101 C CA . ALA B 1 120 ? 3.094 4.031 -0.735 1 98.75 120 ALA B CA 1
ATOM 3102 C C . ALA B 1 120 ? 3.051 2.986 -1.848 1 98.75 120 ALA B C 1
ATOM 3104 O O . ALA B 1 120 ? 2.287 2.021 -1.772 1 98.75 120 ALA B O 1
ATOM 3105 N N . SER B 1 121 ? 3.822 3.166 -2.881 1 98.81 121 SER B N 1
ATOM 3106 C CA . SER B 1 121 ? 3.838 2.23 -3.998 1 98.81 121 SER B CA 1
ATOM 3107 C C . SER B 1 121 ? 4.309 0.849 -3.559 1 98.81 121 SER B C 1
ATOM 3109 O O . SER B 1 121 ? 3.791 -0.169 -4.023 1 98.81 121 SER B O 1
ATOM 3111 N N . LYS B 1 122 ? 5.285 0.838 -2.713 1 98.5 122 LYS B N 1
ATOM 3112 C CA . LYS B 1 122 ? 5.812 -0.439 -2.242 1 98.5 122 LYS B CA 1
ATOM 3113 C C . LYS B 1 122 ? 4.863 -1.086 -1.235 1 98.5 122 LYS B C 1
ATOM 3115 O O . LYS B 1 122 ? 4.758 -2.312 -1.176 1 98.5 122 LYS B O 1
ATOM 3120 N N . PHE B 1 123 ? 4.145 -0.256 -0.452 1 98.38 123 PHE B N 1
ATOM 3121 C CA . PHE B 1 123 ? 3.053 -0.788 0.357 1 98.38 123 PHE B CA 1
ATOM 3122 C C . PHE B 1 123 ? 1.996 -1.444 -0.522 1 98.3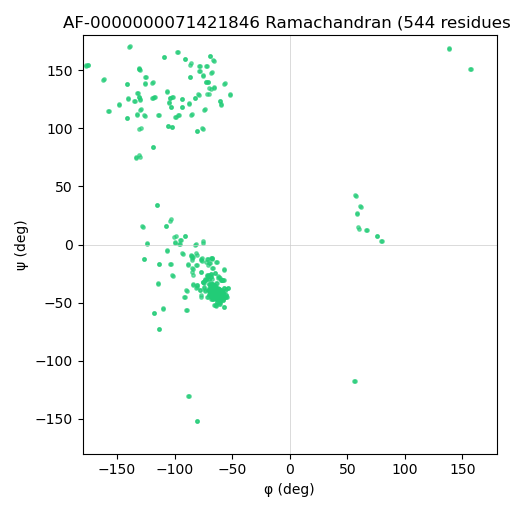8 123 PHE B C 1
ATOM 3124 O O . PHE B 1 123 ? 1.48 -2.514 -0.189 1 98.38 123 PHE B O 1
ATOM 3131 N N . ALA B 1 124 ? 1.688 -0.785 -1.58 1 98.81 124 ALA B N 1
ATOM 3132 C CA . ALA B 1 124 ? 0.708 -1.343 -2.508 1 98.81 124 ALA B CA 1
ATOM 3133 C C . ALA B 1 124 ? 1.153 -2.709 -3.02 1 98.81 124 ALA B C 1
ATOM 3135 O O . ALA B 1 124 ? 0.35 -3.641 -3.102 1 98.81 124 ALA B O 1
ATOM 3136 N N . VAL B 1 125 ? 2.422 -2.836 -3.334 1 98.75 125 VAL B N 1
ATOM 3137 C CA . VAL B 1 125 ? 3 -4.094 -3.791 1 98.75 125 VAL B CA 1
ATOM 3138 C C . VAL B 1 125 ? 2.822 -5.168 -2.719 1 98.75 125 VAL B C 1
ATOM 3140 O O . VAL B 1 125 ? 2.402 -6.289 -3.016 1 98.75 125 VAL B O 1
ATOM 3143 N N . GLU B 1 126 ? 3.1 -4.82 -1.495 1 97.62 126 GLU B N 1
ATOM 3144 C CA . GLU B 1 126 ? 2.963 -5.742 -0.372 1 97.62 126 GLU B CA 1
ATOM 3145 C C . GLU B 1 126 ? 1.52 -6.215 -0.216 1 97.62 126 GLU B C 1
ATOM 3147 O O . GLU B 1 126 ? 1.264 -7.41 -0.065 1 97.62 126 GLU B O 1
ATOM 3152 N N . GLY B 1 127 ? 0.599 -5.258 -0.211 1 97.75 127 GLY B N 1
ATOM 3153 C CA . GLY B 1 127 ? -0.807 -5.602 -0.067 1 97.75 127 GLY B CA 1
ATOM 3154 C C . GLY B 1 127 ? -1.325 -6.48 -1.191 1 97.75 127 GLY B C 1
ATOM 3155 O O . GLY B 1 127 ? -2.08 -7.426 -0.951 1 97.75 127 GLY B O 1
ATOM 3156 N N . PHE B 1 128 ? -0.873 -6.207 -2.402 1 98.69 128 PHE B N 1
ATOM 3157 C CA . PHE B 1 128 ? -1.26 -6.965 -3.588 1 98.69 128 PHE B CA 1
ATOM 3158 C C . PHE B 1 128 ? -0.805 -8.414 -3.479 1 98.69 128 PHE B C 1
ATOM 3160 O O . PHE B 1 128 ? -1.605 -9.336 -3.645 1 98.69 128 PHE B O 1
ATOM 3167 N N . CYS B 1 129 ? 0.432 -8.602 -3.15 1 98.38 129 CYS B N 1
ATOM 3168 C CA . CYS B 1 129 ? 1.014 -9.938 -3.084 1 98.38 129 CYS B CA 1
ATOM 3169 C C . CYS B 1 129 ? 0.438 -10.727 -1.912 1 98.38 129 CYS B C 1
ATOM 3171 O O . CYS B 1 129 ? 0.151 -11.914 -2.041 1 98.38 129 CYS B O 1
ATOM 3173 N N . GLU B 1 130 ? 0.265 -10.055 -0.789 1 95.88 130 GLU B N 1
ATOM 3174 C CA . GLU B 1 130 ? -0.313 -10.727 0.374 1 95.88 130 GLU B CA 1
ATOM 3175 C C . GLU B 1 130 ? -1.725 -11.227 0.078 1 95.88 130 GLU B C 1
ATOM 3177 O O . GLU B 1 130 ? -2.111 -12.305 0.523 1 95.88 130 GLU B O 1
ATOM 3182 N N . SER B 1 131 ? -2.484 -10.453 -0.654 1 96.75 131 SER B N 1
ATOM 3183 C CA . SER B 1 131 ? -3.854 -10.828 -0.989 1 96.75 131 SER B CA 1
ATOM 3184 C C . SER B 1 131 ? -3.885 -12 -1.964 1 96.75 131 SER B C 1
ATOM 3186 O O . SER B 1 131 ? -4.801 -12.828 -1.923 1 96.75 131 SER B O 1
ATOM 3188 N N . LEU B 1 132 ? -2.881 -12.094 -2.777 1 97.5 132 LEU B N 1
ATOM 3189 C CA . LEU B 1 132 ? -2.848 -13.117 -3.814 1 97.5 132 LEU B CA 1
ATOM 3190 C C . LEU B 1 132 ? -2.227 -14.406 -3.285 1 97.5 132 LEU B C 1
ATOM 3192 O O . LEU B 1 132 ? -2.363 -15.469 -3.9 1 97.5 132 LEU B O 1
ATOM 3196 N N . ALA B 1 133 ? -1.522 -14.312 -2.172 1 96.44 133 ALA B N 1
ATOM 3197 C CA . ALA B 1 133 ? -0.668 -15.391 -1.683 1 96.44 133 ALA B CA 1
ATOM 3198 C C . ALA B 1 133 ? -1.475 -16.672 -1.446 1 96.44 133 ALA B C 1
ATOM 3200 O O . ALA B 1 133 ? -1.037 -17.766 -1.808 1 96.44 133 ALA B O 1
ATOM 3201 N N . VAL B 1 134 ? -2.654 -16.531 -0.886 1 93.38 134 VAL B N 1
ATOM 3202 C CA . VAL B 1 134 ? -3.469 -17.688 -0.537 1 93.38 134 VAL B CA 1
ATOM 3203 C C . VAL B 1 134 ? -3.936 -18.391 -1.809 1 93.38 134 VAL B C 1
ATOM 3205 O O . VAL B 1 134 ? -3.912 -19.625 -1.888 1 93.38 134 VAL B O 1
ATOM 3208 N N . GLN B 1 135 ? -4.391 -17.641 -2.744 1 94.88 135 GLN B N 1
ATOM 3209 C CA . GLN B 1 135 ? -4.785 -18.219 -4.023 1 94.88 135 GLN B CA 1
ATOM 3210 C C . GLN B 1 135 ? -3.598 -18.891 -4.711 1 94.88 135 GLN B C 1
ATOM 3212 O O . GLN B 1 135 ? -3.729 -19.984 -5.254 1 94.88 135 GLN B O 1
ATOM 3217 N N . ALA B 1 136 ? -2.471 -18.188 -4.734 1 96.62 136 ALA B N 1
ATOM 3218 C CA . ALA B 1 136 ? -1.275 -18.75 -5.348 1 96.62 136 ALA B CA 1
ATOM 3219 C C . ALA B 1 136 ? -0.936 -20.109 -4.727 1 96.62 136 ALA B C 1
ATOM 3221 O O . ALA B 1 136 ? -0.647 -21.062 -5.441 1 96.62 136 ALA B O 1
ATOM 3222 N N . MET B 1 137 ? -1.032 -20.141 -3.465 1 95.38 137 MET B N 1
ATOM 3223 C CA . MET B 1 137 ? -0.743 -21.359 -2.729 1 95.38 137 MET B CA 1
ATOM 3224 C C . MET B 1 137 ? -1.689 -22.484 -3.145 1 95.38 137 MET B C 1
ATOM 3226 O O . MET B 1 137 ? -1.272 -23.641 -3.279 1 95.38 137 MET B O 1
ATOM 3230 N N . LYS B 1 138 ? -2.924 -22.172 -3.33 1 95.5 138 LYS B N 1
ATOM 3231 C CA . LYS B 1 138 ? -3.932 -23.141 -3.752 1 95.5 138 LYS B CA 1
ATOM 3232 C C . LYS B 1 138 ? -3.547 -23.797 -5.078 1 95.5 138 LYS B C 1
ATOM 3234 O O . LYS B 1 138 ? -3.8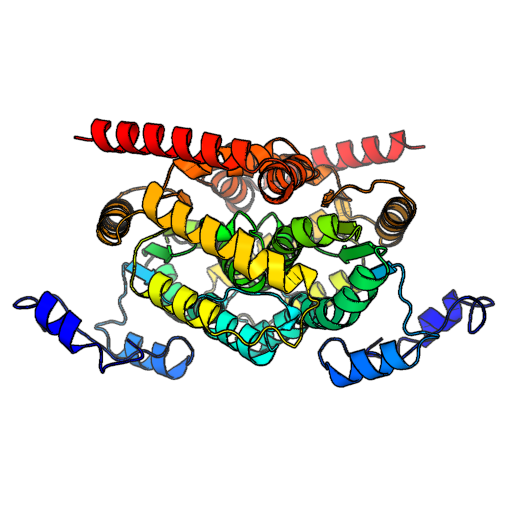4 -24.969 -5.305 1 95.5 138 LYS B O 1
ATOM 3239 N N . PHE B 1 139 ? -2.859 -23.078 -5.883 1 97.44 139 PHE B N 1
ATOM 3240 C CA . PHE B 1 139 ? -2.523 -23.578 -7.215 1 97.44 139 PHE B CA 1
ATOM 3241 C C . PHE B 1 139 ? -1.046 -23.938 -7.301 1 97.44 139 PHE B C 1
ATOM 3243 O O . PHE B 1 139 ? -0.477 -24 -8.391 1 97.44 139 PHE B O 1
ATOM 3250 N N . ASN B 1 140 ? -0.42 -24.062 -6.156 1 97.12 140 ASN B N 1
ATOM 3251 C CA . ASN B 1 140 ? 0.973 -24.484 -6.059 1 97.12 140 ASN B CA 1
ATOM 3252 C C . ASN B 1 140 ? 1.908 -23.5 -6.754 1 97.12 140 ASN B C 1
ATOM 3254 O O . ASN B 1 140 ? 2.848 -23.906 -7.438 1 97.12 140 ASN B O 1
ATOM 3258 N N . VAL B 1 141 ? 1.54 -22.266 -6.723 1 97.88 141 VAL B N 1
ATOM 3259 C CA . VAL B 1 141 ? 2.398 -21.172 -7.168 1 97.88 141 VAL B CA 1
ATOM 3260 C C . VAL B 1 141 ? 3.004 -20.469 -5.953 1 97.88 141 VAL B C 1
ATOM 3262 O O . VAL B 1 141 ? 2.287 -20.109 -5.016 1 97.88 141 VAL B O 1
ATOM 3265 N N . LYS B 1 142 ? 4.305 -20.328 -5.922 1 97.56 142 LYS B N 1
ATOM 3266 C CA . LYS B 1 142 ? 4.996 -19.656 -4.82 1 97.56 142 LYS B CA 1
ATOM 3267 C C . LYS B 1 142 ? 5.074 -18.156 -5.043 1 97.56 142 LYS B C 1
ATOM 3269 O O . LYS B 1 142 ? 5.164 -17.703 -6.184 1 97.56 142 LYS B O 1
ATOM 3274 N N . MET B 1 143 ? 4.973 -17.453 -3.986 1 97.56 143 MET B N 1
ATOM 3275 C CA . MET B 1 143 ? 5.141 -16 -4 1 97.56 143 MET B CA 1
ATOM 3276 C C . MET B 1 143 ? 6.105 -15.562 -2.91 1 97.56 143 MET B C 1
ATOM 3278 O O . MET B 1 143 ? 5.961 -15.945 -1.749 1 97.56 143 MET B O 1
ATOM 3282 N N . THR B 1 144 ? 7.129 -14.805 -3.303 1 98.12 144 THR B N 1
ATOM 3283 C CA . THR B 1 144 ? 8.125 -14.312 -2.354 1 98.12 144 THR B CA 1
ATOM 3284 C C . THR B 1 144 ? 8.336 -12.812 -2.514 1 98.12 144 THR B C 1
ATOM 3286 O O . THR B 1 144 ? 8.57 -12.328 -3.623 1 98.12 144 THR B O 1
ATOM 3289 N N . LEU B 1 145 ? 8.164 -12.141 -1.43 1 97.94 145 LEU B N 1
ATOM 3290 C CA . LEU B 1 145 ? 8.516 -10.727 -1.358 1 97.94 145 LEU B CA 1
ATOM 3291 C C . LEU B 1 145 ? 9.938 -10.547 -0.828 1 97.94 145 LEU B C 1
ATOM 3293 O O . LEU B 1 145 ? 10.242 -10.953 0.293 1 97.94 145 LEU B O 1
ATOM 3297 N N . VAL B 1 146 ? 10.789 -9.977 -1.631 1 97.31 146 VAL B N 1
ATOM 3298 C CA . VAL B 1 146 ? 12.117 -9.57 -1.175 1 97.31 146 VAL B CA 1
ATOM 3299 C C . VAL B 1 146 ? 12.094 -8.117 -0.724 1 97.31 146 VAL B C 1
ATOM 3301 O O . VAL B 1 146 ? 11.656 -7.234 -1.47 1 97.31 146 VAL B O 1
ATOM 3304 N N . GLU B 1 147 ? 12.508 -7.867 0.442 1 95.19 147 GLU B N 1
ATOM 3305 C CA . GLU B 1 147 ? 12.43 -6.543 1.046 1 95.19 147 GLU B CA 1
ATOM 3306 C C . GLU B 1 147 ? 13.82 -6.008 1.383 1 95.19 147 GLU B C 1
ATOM 3308 O O . GLU B 1 147 ? 14.234 -6.035 2.543 1 95.19 147 GLU B O 1
ATOM 3313 N N . PRO B 1 148 ? 14.438 -5.426 0.393 1 93.31 148 PRO B N 1
ATOM 3314 C CA . PRO B 1 148 ? 15.773 -4.883 0.642 1 93.31 148 PRO B CA 1
ATOM 3315 C C . PRO B 1 148 ? 15.742 -3.586 1.445 1 93.31 148 PRO B C 1
ATOM 3317 O O . PRO B 1 148 ? 14.789 -2.807 1.328 1 93.31 148 PRO B O 1
ATOM 3320 N N . GLY B 1 149 ? 16.734 -3.395 2.279 1 88.88 149 GLY B N 1
ATOM 3321 C CA . GLY B 1 149 ? 17.031 -2.068 2.793 1 88.88 149 GLY B CA 1
ATOM 3322 C C . GLY B 1 149 ? 17.828 -1.218 1.82 1 88.88 149 GLY B C 1
ATOM 3323 O O . GLY B 1 149 ? 17.688 -1.371 0.604 1 88.88 149 GLY B O 1
ATOM 3324 N N . PRO B 1 150 ? 18.609 -0.305 2.328 1 86.38 150 PRO B N 1
ATOM 3325 C CA . PRO B 1 150 ? 19.438 0.498 1.435 1 86.38 150 PRO B CA 1
ATOM 3326 C C . PRO B 1 150 ? 20.422 -0.349 0.633 1 86.38 150 PRO B C 1
ATOM 3328 O O . PRO B 1 150 ? 21.141 -1.175 1.204 1 86.38 150 PRO B O 1
ATOM 3331 N N . VAL B 1 151 ? 20.312 -0.197 -0.63 1 89.25 151 VAL B N 1
ATOM 3332 C CA . VAL B 1 151 ? 21.234 -0.879 -1.536 1 89.25 151 VAL B CA 1
ATOM 3333 C C . VAL B 1 151 ? 22.016 0.149 -2.355 1 89.25 151 VAL B C 1
ATOM 3335 O O . VAL B 1 151 ? 21.422 1.049 -2.955 1 89.25 151 VAL B O 1
ATOM 3338 N N . VAL B 1 152 ? 23.312 0.013 -2.287 1 85 152 VAL B N 1
ATOM 3339 C CA . VAL B 1 152 ? 24.172 0.934 -3.039 1 85 152 VAL B CA 1
ATOM 3340 C C . VAL B 1 152 ? 24.141 0.566 -4.52 1 85 152 VAL B C 1
ATOM 3342 O O . VAL B 1 152 ? 24.844 -0.361 -4.949 1 85 152 VAL B O 1
ATOM 3345 N N . THR B 1 153 ? 23.344 1.297 -5.262 1 83.44 153 THR B N 1
ATOM 3346 C CA . THR B 1 153 ? 23.156 1.036 -6.684 1 83.44 153 THR B CA 1
ATOM 3347 C C . THR B 1 153 ? 23.109 2.344 -7.469 1 83.44 153 THR B C 1
ATOM 3349 O O . THR B 1 153 ? 23.141 3.428 -6.883 1 83.44 153 THR B O 1
ATOM 3352 N N . GLU B 1 154 ? 23.141 2.176 -8.75 1 77 154 GLU B N 1
ATOM 3353 C CA . GLU B 1 154 ? 22.891 3.322 -9.625 1 77 154 GLU B CA 1
ATOM 3354 C C . GLU B 1 154 ? 21.5 3.912 -9.391 1 77 154 GLU B C 1
ATOM 3356 O O . GLU B 1 154 ? 21.297 5.113 -9.578 1 77 154 GLU B O 1
ATOM 3361 N N . PHE B 1 155 ? 20.625 3.082 -8.992 1 74.94 155 PHE B N 1
ATOM 3362 C CA . PHE B 1 155 ? 19.281 3.514 -8.648 1 74.94 155 PHE B CA 1
ATOM 3363 C C . PHE B 1 155 ? 19.312 4.59 -7.57 1 74.94 155 PHE B C 1
ATOM 3365 O O . PHE B 1 155 ? 18.734 5.664 -7.738 1 74.94 155 PHE B O 1
ATOM 3372 N N . GLU B 1 156 ? 19.953 4.285 -6.535 1 78.81 156 GLU B N 1
ATOM 3373 C CA . GLU B 1 156 ? 20.062 5.207 -5.406 1 78.81 156 GLU B CA 1
ATOM 3374 C C . GLU B 1 156 ? 20.797 6.484 -5.801 1 78.81 156 GLU B C 1
ATOM 3376 O O . GLU B 1 156 ? 20.375 7.586 -5.43 1 78.81 156 GLU B O 1
ATOM 3381 N N . LYS B 1 157 ? 21.85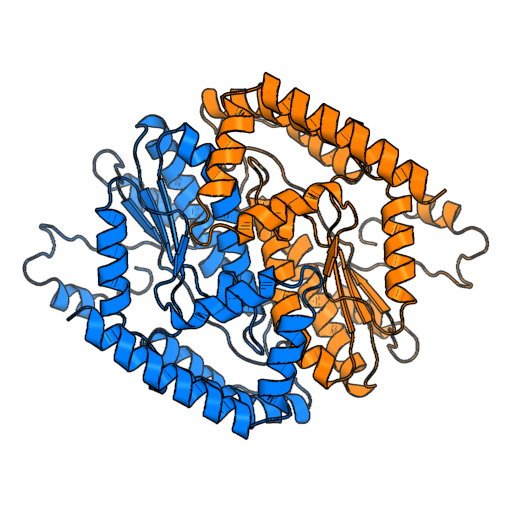9 6.277 -6.531 1 79.44 157 LYS B N 1
ATOM 3382 C CA . LYS B 1 157 ? 22.641 7.43 -6.965 1 79.44 157 LYS B CA 1
ATOM 3383 C C . LYS B 1 157 ? 21.797 8.391 -7.793 1 79.44 157 LYS B C 1
ATOM 3385 O O . LYS B 1 157 ? 21.844 9.609 -7.582 1 79.44 157 LYS B O 1
ATOM 3390 N N . LYS B 1 158 ? 21 7.855 -8.633 1 82.56 158 LYS B N 1
ATOM 3391 C CA . LYS B 1 158 ? 20.156 8.664 -9.5 1 82.56 158 LYS B CA 1
ATOM 3392 C C . LYS B 1 158 ? 19.109 9.43 -8.688 1 82.56 158 LYS B C 1
ATOM 3394 O O . LYS B 1 158 ? 18.875 10.609 -8.93 1 82.56 158 LYS B O 1
ATOM 3399 N N . VAL B 1 159 ? 18.531 8.812 -7.762 1 85.38 159 VAL B N 1
ATOM 3400 C CA . VAL B 1 159 ? 17.469 9.406 -6.957 1 85.38 159 VAL B CA 1
ATOM 3401 C C . VAL B 1 159 ? 18.031 10.555 -6.129 1 85.38 159 VAL B C 1
ATOM 3403 O O . VAL B 1 159 ? 17.406 11.609 -6.004 1 85.38 159 VAL B O 1
ATOM 3406 N N . TYR B 1 160 ? 19.25 10.414 -5.684 1 86.06 160 TYR B N 1
ATOM 3407 C CA . TYR B 1 160 ? 19.844 11.43 -4.828 1 86.06 160 TYR B CA 1
ATOM 3408 C C . TYR B 1 160 ? 20.359 12.602 -5.652 1 86.06 160 TYR B C 1
ATOM 3410 O O . TYR B 1 160 ? 20.312 13.75 -5.207 1 86.06 160 TYR B O 1
ATOM 3418 N N . GLU B 1 161 ? 20.844 12.25 -6.828 1 86.5 161 GLU B N 1
ATOM 3419 C CA . GLU B 1 161 ? 21.234 13.328 -7.723 1 86.5 161 GLU B CA 1
ATOM 3420 C C . GLU B 1 161 ? 20.047 14.211 -8.086 1 86.5 161 GLU B C 1
ATOM 3422 O O . GLU B 1 161 ? 20.156 15.438 -8.117 1 86.5 161 GLU B O 1
ATOM 3427 N N . GLU B 1 162 ? 18.984 13.57 -8.328 1 87.81 162 GLU B N 1
ATOM 3428 C CA . GLU B 1 162 ? 17.75 14.305 -8.633 1 87.81 162 GLU B CA 1
ATOM 3429 C C . GLU B 1 162 ? 17.281 15.109 -7.422 1 87.81 162 GLU B C 1
ATOM 3431 O O . GLU B 1 162 ? 16.828 16.25 -7.566 1 87.81 162 GLU B O 1
ATOM 3436 N N . ALA B 1 163 ? 17.422 14.508 -6.297 1 89.19 163 ALA B N 1
ATOM 3437 C CA . ALA B 1 163 ? 17 15.156 -5.059 1 89.19 163 ALA B CA 1
ATOM 3438 C C . ALA B 1 163 ? 17.844 16.406 -4.773 1 89.19 163 ALA B C 1
ATOM 3440 O O . ALA B 1 163 ? 17.312 17.406 -4.297 1 89.19 163 ALA B O 1
ATOM 3441 N N . GLU B 1 164 ? 19.062 16.312 -5.074 1 89.81 164 GLU B N 1
ATOM 3442 C CA . GLU B 1 164 ? 19.969 17.422 -4.82 1 89.81 164 GLU B CA 1
ATOM 3443 C C . GLU B 1 164 ? 19.656 18.609 -5.715 1 89.81 164 GLU B C 1
ATOM 3445 O O . GLU B 1 164 ? 19.844 19.766 -5.32 1 89.81 164 GLU B O 1
ATOM 3450 N N . LYS B 1 165 ? 19.109 18.344 -6.84 1 92.5 165 LYS B N 1
ATOM 3451 C CA . LYS B 1 165 ? 18.844 19.391 -7.816 1 92.5 165 LYS B CA 1
ATOM 3452 C C . LYS B 1 165 ? 17.375 19.812 -7.777 1 92.5 165 LYS B C 1
ATOM 3454 O O . LYS B 1 165 ? 16.938 20.641 -8.57 1 92.5 165 LYS B O 1
ATOM 3459 N N . MET B 1 166 ? 16.703 19.297 -6.867 1 94.06 166 MET B N 1
ATOM 3460 C CA . MET B 1 166 ? 15.258 19.5 -6.828 1 94.06 166 MET B CA 1
ATOM 3461 C C . MET B 1 166 ? 14.914 20.953 -6.504 1 94.06 166 MET B C 1
ATOM 3463 O O . MET B 1 166 ? 15.547 21.562 -5.641 1 94.06 166 MET B O 1
ATOM 3467 N N . ASP B 1 167 ? 13.969 21.453 -7.305 1 95.56 167 ASP B N 1
ATOM 3468 C CA . ASP B 1 167 ? 13.398 22.766 -6.988 1 95.56 167 ASP B CA 1
ATOM 3469 C C . ASP B 1 167 ? 12.461 22.672 -5.789 1 95.56 167 ASP B C 1
ATOM 3471 O O . ASP B 1 167 ? 11.414 22.031 -5.859 1 95.56 167 ASP B O 1
ATOM 3475 N N . LEU B 1 168 ? 12.766 23.328 -4.688 1 96.62 168 LEU B N 1
ATOM 3476 C CA . LEU B 1 168 ? 12 23.234 -3.453 1 96.62 168 LEU B CA 1
ATOM 3477 C C . LEU B 1 168 ? 11.141 24.469 -3.246 1 96.62 168 LEU B C 1
ATOM 3479 O O . LEU B 1 168 ? 10.703 24.75 -2.127 1 96.62 168 LEU B O 1
ATOM 3483 N N . SER B 1 169 ? 10.859 25.234 -4.312 1 95.69 169 SER B N 1
ATOM 3484 C CA . SER B 1 169 ? 10.156 26.5 -4.211 1 95.69 169 SER B CA 1
ATOM 3485 C C . SER B 1 169 ? 8.695 26.297 -3.824 1 95.69 169 SER B C 1
ATOM 3487 O O . SER B 1 169 ? 8.039 27.234 -3.363 1 95.69 169 SER B O 1
ATOM 3489 N N . GLU B 1 170 ? 8.219 25.078 -3.951 1 95.12 170 GLU B N 1
ATOM 3490 C CA . GLU B 1 170 ? 6.797 24.844 -3.711 1 95.12 170 GLU B CA 1
ATOM 3491 C C . GLU B 1 170 ? 6.547 24.422 -2.262 1 95.12 170 GLU B C 1
ATOM 3493 O O . GLU B 1 170 ? 5.395 24.281 -1.845 1 95.12 170 GLU B O 1
ATOM 3498 N N . THR B 1 171 ? 7.594 24.188 -1.525 1 96.94 171 THR B N 1
ATOM 3499 C CA . THR B 1 171 ? 7.422 23.844 -0.12 1 96.94 171 THR B CA 1
ATOM 3500 C C . THR B 1 171 ? 7.883 24.984 0.783 1 96.94 171 THR B C 1
ATOM 3502 O O . THR B 1 171 ? 8.508 25.938 0.317 1 96.94 171 THR B O 1
ATOM 3505 N N . ASP B 1 172 ? 7.465 24.984 2.012 1 97.19 172 ASP B N 1
ATOM 3506 C CA . ASP B 1 172 ? 7.867 26.016 2.959 1 97.19 172 ASP B CA 1
ATOM 3507 C C . ASP B 1 172 ? 9.352 25.875 3.314 1 97.19 172 ASP B C 1
ATOM 3509 O O . ASP B 1 172 ? 9.938 24.812 3.152 1 97.19 172 ASP B O 1
ATOM 3513 N N . GLU B 1 173 ? 9.938 26.875 3.846 1 96.88 173 GLU B N 1
ATOM 3514 C CA . GLU B 1 173 ? 11.375 26.969 4.117 1 96.88 173 GLU B CA 1
ATOM 3515 C C . GLU B 1 173 ? 11.812 25.906 5.117 1 96.88 173 GLU B C 1
ATOM 3517 O O . GLU B 1 173 ? 12.898 25.344 4.988 1 96.88 173 GLU B O 1
ATOM 3522 N N . GLU B 1 174 ? 11 25.688 6.07 1 96.19 174 GLU B N 1
ATOM 3523 C CA . GLU B 1 174 ? 11.359 24.703 7.094 1 96.19 174 GLU B CA 1
ATOM 3524 C C . GLU B 1 174 ? 11.422 23.297 6.516 1 96.19 174 GLU B C 1
ATOM 3526 O O . GLU B 1 174 ? 12.344 22.531 6.809 1 96.19 174 GLU B O 1
ATOM 3531 N N . THR B 1 175 ? 10.461 22.938 5.73 1 97.19 175 THR B N 1
ATOM 3532 C CA . THR B 1 175 ? 10.461 21.625 5.07 1 97.19 175 THR B CA 1
ATOM 3533 C C . THR B 1 175 ? 11.664 21.484 4.145 1 97.19 175 THR B C 1
ATOM 3535 O O . THR B 1 175 ? 12.312 20.438 4.113 1 97.19 175 THR B O 1
ATOM 3538 N N . ALA B 1 176 ? 11.93 22.562 3.424 1 97.25 176 ALA B N 1
ATOM 3539 C CA . ALA B 1 176 ? 13.094 22.562 2.545 1 97.25 176 ALA B CA 1
ATOM 3540 C C . ALA B 1 176 ? 14.383 22.359 3.34 1 97.25 176 ALA B C 1
ATOM 3542 O O . ALA B 1 176 ? 15.273 21.609 2.912 1 97.25 176 ALA B O 1
ATOM 3543 N N . ARG B 1 177 ? 14.469 23 4.449 1 95.62 177 ARG B N 1
ATOM 3544 C CA . ARG B 1 177 ? 15.641 22.875 5.312 1 95.62 177 ARG B CA 1
ATOM 3545 C C . ARG B 1 177 ? 15.781 21.453 5.84 1 95.62 177 ARG B C 1
ATOM 3547 O O . ARG B 1 177 ? 16.859 20.859 5.801 1 95.62 177 ARG B O 1
ATOM 3554 N N . ILE B 1 178 ? 14.695 20.906 6.305 1 94.19 178 ILE B N 1
ATOM 3555 C CA . ILE B 1 178 ? 14.719 19.547 6.836 1 94.19 178 ILE B CA 1
ATOM 3556 C C . ILE B 1 178 ? 15.164 18.578 5.75 1 94.19 178 ILE B C 1
ATOM 3558 O O . ILE B 1 178 ? 15.977 17.672 6.004 1 94.19 178 ILE B O 1
ATOM 3562 N N . PHE B 1 179 ? 14.664 18.828 4.566 1 95.75 179 PHE B N 1
ATOM 3563 C CA . PHE B 1 179 ? 14.984 17.938 3.453 1 95.75 179 PHE B CA 1
ATOM 3564 C C . PHE B 1 179 ? 16.469 18.031 3.105 1 95.75 179 PHE B C 1
ATOM 3566 O O . PHE B 1 179 ? 17.156 17 3.016 1 95.75 179 PHE B O 1
ATOM 3573 N N . ARG B 1 180 ? 16.984 19.188 3 1 94.62 180 ARG B N 1
ATOM 3574 C CA . ARG B 1 180 ? 18.344 19.422 2.508 1 94.62 180 ARG B CA 1
ATOM 3575 C C . ARG B 1 180 ? 19.375 19.188 3.607 1 94.62 180 ARG B C 1
ATOM 3577 O O . ARG B 1 180 ? 20.438 18.625 3.352 1 94.62 180 ARG B O 1
ATOM 3584 N N . GLN B 1 181 ? 19.047 19.547 4.781 1 91.94 181 GLN B N 1
ATOM 3585 C CA . GLN B 1 181 ? 20.078 19.609 5.812 1 91.94 181 GLN B CA 1
ATOM 3586 C C . GLN B 1 181 ? 19.969 18.422 6.766 1 91.94 181 GLN B C 1
ATOM 3588 O O . GLN B 1 181 ? 20.922 18.141 7.5 1 91.94 181 GLN B O 1
ATOM 3593 N N . ILE B 1 182 ? 18.891 17.812 6.723 1 90.44 182 ILE B N 1
ATOM 3594 C CA . ILE B 1 182 ? 18.734 16.719 7.672 1 90.44 182 ILE B CA 1
ATOM 3595 C C . ILE B 1 182 ? 18.562 15.398 6.914 1 90.44 182 ILE B C 1
ATOM 3597 O O . ILE B 1 182 ? 19.406 14.516 6.973 1 90.44 182 ILE B O 1
ATOM 3601 N N . TYR B 1 183 ? 17.547 15.344 6.102 1 92.25 183 TYR B N 1
ATOM 3602 C CA . TYR B 1 183 ? 17.203 14.086 5.457 1 92.25 183 TYR B CA 1
ATOM 3603 C C . TYR B 1 183 ? 18.312 13.617 4.527 1 92.25 183 TYR B C 1
ATOM 3605 O O . TYR B 1 183 ? 18.766 12.477 4.605 1 92.25 183 TYR B O 1
ATOM 3613 N N . LEU B 1 184 ? 18.75 14.492 3.625 1 91.69 184 LEU B N 1
ATOM 3614 C CA . LEU B 1 184 ? 19.688 14.086 2.594 1 91.69 184 LEU B CA 1
ATOM 3615 C C . LEU B 1 184 ? 21.016 13.648 3.211 1 91.69 184 LEU B C 1
ATOM 3617 O O . LEU B 1 184 ? 21.531 12.57 2.893 1 91.69 184 LEU B O 1
ATOM 3621 N N . PRO B 1 185 ? 21.547 14.414 4.195 1 87.62 185 PRO B N 1
ATOM 3622 C CA . PRO B 1 185 ? 22.781 13.961 4.828 1 87.62 185 PRO B CA 1
ATOM 3623 C C . PRO B 1 185 ? 22.594 12.648 5.598 1 87.62 185 PRO B C 1
ATOM 3625 O O . PRO B 1 185 ? 23.484 11.789 5.562 1 87.62 185 PRO B O 1
ATOM 3628 N N . TYR B 1 186 ? 21.484 12.523 6.25 1 83.31 186 TYR B N 1
ATOM 3629 C CA . TYR B 1 186 ? 21.219 11.312 7.008 1 83.31 186 TYR B CA 1
ATOM 3630 C C . TYR B 1 186 ? 21.109 10.102 6.082 1 83.31 186 TYR B C 1
ATOM 3632 O O . TYR B 1 186 ? 21.625 9.023 6.391 1 83.31 186 TYR B O 1
ATOM 3640 N N . SER B 1 187 ? 20.391 10.273 5.059 1 85.31 187 SER B N 1
ATOM 3641 C CA . SER B 1 187 ? 20.203 9.195 4.102 1 85.31 187 SER B CA 1
ATOM 3642 C C . SER B 1 187 ? 21.531 8.742 3.502 1 85.31 187 SER B C 1
ATOM 3644 O O . SER B 1 187 ? 21.766 7.547 3.32 1 85.31 187 SER B O 1
ATOM 3646 N N . ARG B 1 188 ? 22.344 9.68 3.201 1 84.25 188 ARG B N 1
ATOM 3647 C CA . ARG B 1 188 ? 23.672 9.367 2.668 1 84.25 188 ARG B CA 1
ATOM 3648 C C . ARG B 1 188 ? 24.484 8.562 3.674 1 84.25 188 ARG B C 1
ATOM 3650 O O . ARG B 1 188 ? 25.172 7.617 3.301 1 84.25 188 ARG B O 1
ATOM 3657 N N . LYS B 1 189 ? 24.375 8.945 4.895 1 83.31 189 LYS B N 1
ATOM 3658 C CA . LYS B 1 189 ? 25.109 8.242 5.949 1 83.31 189 LYS B CA 1
ATOM 3659 C C . LYS B 1 189 ? 24.609 6.809 6.102 1 83.31 189 LYS B C 1
ATOM 3661 O O . LYS B 1 189 ? 25.391 5.891 6.312 1 83.31 189 LYS B O 1
ATOM 3666 N N . ILE B 1 190 ? 23.344 6.668 5.992 1 81.75 190 ILE B N 1
ATOM 3667 C CA . ILE B 1 190 ? 22.734 5.352 6.129 1 81.75 190 ILE B CA 1
ATOM 3668 C C . ILE B 1 190 ? 23.203 4.441 4.996 1 81.75 190 ILE B C 1
ATOM 3670 O O . ILE B 1 190 ? 23.625 3.307 5.238 1 81.75 190 ILE B O 1
ATOM 3674 N N . PHE B 1 191 ? 23.203 4.906 3.838 1 82.38 191 PHE B N 1
ATOM 3675 C CA . PHE B 1 191 ? 23.609 4.113 2.688 1 82.38 191 PHE B CA 1
ATOM 3676 C C . PHE B 1 191 ? 25.094 3.762 2.779 1 82.38 191 PHE B C 1
ATOM 3678 O O . PHE B 1 191 ? 25.5 2.648 2.436 1 82.38 191 PHE B O 1
ATOM 3685 N N . ASN B 1 192 ? 25.828 4.695 3.287 1 80.12 192 ASN B N 1
ATOM 3686 C CA . ASN B 1 192 ? 27.266 4.465 3.396 1 80.12 192 ASN B CA 1
ATOM 3687 C C . ASN B 1 192 ? 27.594 3.488 4.52 1 80.12 192 ASN B C 1
ATOM 3689 O O . ASN B 1 192 ? 28.562 2.732 4.43 1 80.12 192 ASN B O 1
ATOM 3693 N N . SER B 1 193 ? 26.766 3.496 5.512 1 78.75 193 SER B N 1
ATOM 3694 C CA . SER B 1 193 ? 27.078 2.721 6.707 1 78.75 193 SER B CA 1
ATOM 3695 C C . SER B 1 193 ? 26.484 1.319 6.629 1 78.75 193 SER B C 1
ATOM 3697 O O . SER B 1 193 ? 27.156 0.337 6.957 1 78.75 193 SER B O 1
ATOM 3699 N N . ILE B 1 194 ? 25.25 1.253 6.223 1 78.56 194 ILE B N 1
ATOM 3700 C CA . ILE B 1 194 ? 24.594 -0.04 6.363 1 78.56 194 ILE B CA 1
ATOM 3701 C C . ILE B 1 194 ? 23.969 -0.454 5.031 1 78.56 194 ILE B C 1
ATOM 3703 O O . ILE B 1 194 ? 23.156 -1.374 4.98 1 78.56 194 ILE B O 1
ATOM 3707 N N . GLY B 1 195 ? 24.375 0.181 4.012 1 84.31 195 GLY B N 1
ATOM 3708 C CA . GLY B 1 195 ? 23.906 -0.197 2.689 1 84.31 195 GLY B CA 1
ATOM 3709 C C . GLY B 1 195 ? 24.469 -1.525 2.217 1 84.31 195 GLY B C 1
ATOM 3710 O O . GLY B 1 195 ? 25.625 -1.84 2.469 1 84.31 195 GLY B O 1
ATOM 3711 N N . GLN B 1 196 ? 23.562 -2.295 1.558 1 88.44 196 GLN B N 1
ATOM 3712 C CA . GLN B 1 196 ? 23.984 -3.555 0.955 1 88.44 196 GLN B CA 1
ATOM 3713 C C . GLN B 1 196 ? 24.422 -3.354 -0.494 1 88.44 196 GLN B C 1
ATOM 3715 O O . GLN B 1 196 ? 24.078 -2.344 -1.114 1 88.44 196 GLN B O 1
ATOM 3720 N N . THR B 1 197 ? 25.188 -4.324 -0.958 1 89.75 197 THR B N 1
ATOM 3721 C CA . THR B 1 197 ? 25.547 -4.293 -2.375 1 89.75 197 THR B CA 1
ATOM 3722 C C . THR B 1 197 ? 24.469 -4.984 -3.209 1 89.75 197 THR B C 1
ATOM 3724 O O . THR B 1 197 ? 23.719 -5.812 -2.697 1 89.75 197 THR B O 1
ATOM 3727 N N . PRO B 1 198 ? 24.359 -4.613 -4.484 1 91 198 PRO B N 1
ATOM 3728 C CA . PRO B 1 198 ? 23.422 -5.328 -5.348 1 91 198 PRO B CA 1
ATOM 3729 C C . PRO B 1 198 ? 23.719 -6.824 -5.438 1 91 198 PRO B C 1
ATOM 3731 O O . PRO B 1 198 ? 22.797 -7.637 -5.562 1 91 198 PRO B O 1
ATOM 3734 N N . GLU B 1 199 ? 24.953 -7.191 -5.328 1 92.38 199 GLU B N 1
ATOM 3735 C CA . GLU B 1 199 ? 25.359 -8.594 -5.375 1 92.38 199 GLU B CA 1
ATOM 3736 C C . GLU B 1 199 ? 24.812 -9.359 -4.172 1 92.38 199 GLU B C 1
ATOM 3738 O O . GLU B 1 199 ? 24.375 -10.508 -4.305 1 92.38 199 GLU B O 1
ATOM 3743 N N . ASP B 1 200 ? 24.844 -8.672 -3.057 1 91.56 200 ASP B N 1
ATOM 3744 C CA . ASP B 1 200 ? 24.297 -9.297 -1.851 1 91.56 200 ASP B CA 1
ATOM 3745 C C . ASP B 1 200 ? 22.812 -9.609 -2.012 1 91.56 200 ASP B C 1
ATOM 3747 O O . ASP B 1 200 ? 22.359 -10.703 -1.665 1 91.56 200 ASP B O 1
ATOM 3751 N N . VAL B 1 201 ? 22.125 -8.703 -2.518 1 93.88 201 VAL B N 1
ATOM 3752 C CA . VAL B 1 201 ? 20.688 -8.867 -2.711 1 93.88 201 VAL B CA 1
ATOM 3753 C C . VAL B 1 201 ? 20.422 -9.938 -3.766 1 93.88 201 VAL B C 1
ATOM 3755 O O . VAL B 1 201 ? 19.531 -10.773 -3.604 1 93.88 201 VAL B O 1
ATOM 3758 N N . ALA B 1 202 ? 21.234 -9.953 -4.836 1 94.69 202 ALA B N 1
ATOM 3759 C CA . ALA B 1 202 ? 21.078 -10.938 -5.906 1 94.69 202 ALA B CA 1
ATOM 3760 C C . ALA B 1 202 ? 21.328 -12.352 -5.391 1 94.69 202 ALA B C 1
ATOM 3762 O O . ALA B 1 202 ? 20.625 -13.289 -5.754 1 94.69 202 ALA B O 1
ATOM 3763 N N . GLU B 1 203 ? 22.297 -12.5 -4.574 1 96.38 203 GLU B N 1
ATOM 3764 C CA . GLU B 1 203 ? 22.641 -13.805 -4.023 1 96.38 203 GLU B CA 1
ATOM 3765 C C . GLU B 1 203 ? 21.531 -14.344 -3.129 1 96.38 203 GLU B C 1
ATOM 3767 O O . GLU B 1 203 ? 21.172 -15.516 -3.207 1 96.38 203 GLU B O 1
ATOM 3772 N N . GLN B 1 204 ? 21.047 -13.477 -2.307 1 96.06 204 GLN B N 1
ATOM 3773 C CA . GLN B 1 204 ? 19.953 -13.898 -1.448 1 96.06 204 GLN B CA 1
ATOM 3774 C C . GLN B 1 204 ? 18.719 -14.25 -2.271 1 96.06 204 GLN B C 1
ATOM 3776 O O . GLN B 1 204 ? 18.016 -15.219 -1.968 1 96.06 204 GLN B O 1
ATOM 3781 N N . THR B 1 205 ? 18.453 -13.516 -3.262 1 97.31 205 THR B N 1
ATOM 3782 C CA . THR B 1 205 ? 17.328 -13.789 -4.141 1 97.31 205 THR B CA 1
ATOM 3783 C C . THR B 1 205 ? 17.484 -15.133 -4.84 1 97.31 205 THR B C 1
ATOM 3785 O O . THR B 1 205 ? 16.531 -15.891 -4.973 1 97.31 205 THR B O 1
ATOM 3788 N N . LEU B 1 206 ? 18.719 -15.445 -5.293 1 97.56 206 LEU B N 1
ATOM 3789 C CA . LEU B 1 206 ? 19.016 -16.734 -5.922 1 97.56 206 LEU B CA 1
ATOM 3790 C C . LEU B 1 206 ? 18.734 -17.875 -4.957 1 97.56 206 LEU B C 1
ATOM 3792 O O . LEU B 1 206 ? 18.188 -18.906 -5.348 1 97.56 206 LEU B O 1
ATOM 3796 N N . GLN B 1 207 ? 19.094 -17.641 -3.729 1 97.94 207 GLN B N 1
ATOM 3797 C CA . GLN B 1 207 ? 18.859 -18.672 -2.713 1 97.94 207 GLN B CA 1
ATOM 3798 C C . GLN B 1 207 ? 17.375 -18.906 -2.516 1 97.94 207 GLN B C 1
ATOM 3800 O O . GLN B 1 207 ? 16.938 -20.047 -2.348 1 97.94 207 GLN B O 1
ATOM 3805 N N . LEU B 1 208 ? 16.625 -17.859 -2.537 1 97.38 208 LEU B N 1
ATOM 3806 C CA . LEU B 1 208 ? 15.172 -17.953 -2.393 1 97.38 208 LEU B CA 1
ATOM 3807 C C . LEU B 1 208 ? 14.562 -18.719 -3.572 1 97.38 208 LEU B C 1
ATOM 3809 O O . LEU B 1 208 ? 13.68 -19.562 -3.387 1 97.38 208 LEU B O 1
ATOM 3813 N N . ILE B 1 209 ? 15.055 -18.453 -4.727 1 97.5 209 ILE B N 1
ATOM 3814 C CA . ILE B 1 209 ? 14.562 -19.078 -5.941 1 97.5 209 ILE B CA 1
ATOM 3815 C C . ILE B 1 209 ? 14.852 -20.578 -5.895 1 97.5 209 ILE B C 1
ATOM 3817 O O . ILE B 1 209 ? 14.023 -21.391 -6.312 1 97.5 209 ILE B O 1
ATOM 3821 N N . GLY B 1 210 ? 15.961 -20.938 -5.348 1 96.94 210 GLY B N 1
ATOM 3822 C CA . GLY B 1 210 ? 16.375 -22.328 -5.293 1 96.94 210 GLY B CA 1
ATOM 3823 C C . GLY B 1 210 ? 15.781 -23.078 -4.113 1 96.94 210 GLY B C 1
ATOM 3824 O O . GLY B 1 210 ? 15.883 -24.312 -4.035 1 96.94 210 GLY B O 1
ATOM 3825 N N . SER B 1 211 ? 15.211 -22.375 -3.266 1 96.19 211 SER B N 1
ATOM 3826 C CA . SER B 1 211 ? 14.648 -22.984 -2.062 1 96.19 211 SER B CA 1
ATOM 3827 C C . SER B 1 211 ? 13.383 -23.781 -2.381 1 96.19 211 SER B C 1
ATOM 3829 O O . SER B 1 211 ? 12.562 -23.344 -3.197 1 96.19 211 SER B O 1
ATOM 3831 N N . LYS B 1 212 ? 13.195 -24.938 -1.777 1 94.62 212 LYS B N 1
ATOM 3832 C CA . LYS B 1 212 ? 12 -25.75 -1.945 1 94.62 212 LYS B CA 1
ATOM 3833 C C . LYS B 1 212 ? 10.781 -25.078 -1.32 1 94.62 212 LYS B C 1
ATOM 3835 O O . LYS B 1 212 ? 9.672 -25.156 -1.866 1 94.62 212 LYS B O 1
ATOM 3840 N N . ASN B 1 213 ? 11.023 -24.438 -0.22 1 94.19 213 ASN B N 1
ATOM 3841 C CA . ASN B 1 213 ? 9.953 -23.75 0.499 1 94.19 213 ASN B CA 1
ATOM 3842 C C . ASN B 1 213 ? 10.375 -22.344 0.918 1 94.19 213 ASN B C 1
ATOM 3844 O O . ASN B 1 213 ? 10.586 -22.094 2.104 1 94.19 213 ASN B O 1
ATOM 3848 N N . PRO B 1 214 ? 10.414 -21.438 -0.027 1 96.25 214 PRO B N 1
ATOM 3849 C CA . PRO B 1 214 ? 10.812 -20.078 0.316 1 96.25 214 PRO B CA 1
ATOM 3850 C C . PRO B 1 214 ? 9.789 -19.359 1.195 1 96.25 214 PRO B C 1
ATOM 3852 O O . PRO B 1 214 ? 8.594 -19.656 1.121 1 96.25 214 PRO B O 1
ATOM 3855 N N . PRO B 1 215 ? 10.297 -18.5 2.035 1 95.38 215 PRO B N 1
ATOM 3856 C CA . PRO B 1 215 ? 9.359 -17.672 2.807 1 95.38 215 PRO B CA 1
ATOM 3857 C C . PRO B 1 215 ? 8.57 -16.703 1.936 1 95.38 215 PRO B C 1
ATOM 3859 O O . PRO B 1 215 ? 8.977 -16.406 0.807 1 95.38 215 PRO B O 1
ATOM 3862 N N . PHE B 1 216 ? 7.453 -16.266 2.436 1 96.44 216 PHE B N 1
ATOM 3863 C CA . PHE B 1 216 ? 6.668 -15.266 1.722 1 96.44 216 PHE B CA 1
ATOM 3864 C C . PHE B 1 216 ? 7.379 -13.914 1.73 1 96.44 216 PHE B C 1
ATOM 3866 O O . PHE B 1 216 ? 7.406 -13.219 0.716 1 96.44 216 PHE B O 1
ATOM 3873 N N . ARG B 1 217 ? 7.922 -13.547 2.871 1 94.94 217 ARG B N 1
ATOM 3874 C CA . ARG B 1 217 ? 8.68 -12.312 3.016 1 94.94 217 ARG B CA 1
ATOM 3875 C C . ARG B 1 217 ? 10.117 -12.594 3.434 1 94.94 217 ARG B C 1
ATOM 3877 O O . ARG B 1 217 ? 10.367 -13.469 4.262 1 94.94 217 ARG B O 1
ATOM 3884 N N . HIS B 1 218 ? 11.008 -11.82 2.816 1 94.5 218 HIS B N 1
ATOM 3885 C CA . HIS B 1 218 ? 12.422 -11.938 3.135 1 94.5 218 HIS B CA 1
ATOM 3886 C C . HIS B 1 218 ? 13.102 -10.57 3.154 1 94.5 218 HIS B C 1
ATOM 3888 O O . HIS B 1 218 ? 13.266 -9.945 2.105 1 94.5 218 HIS B O 1
ATOM 3894 N N . GLN B 1 219 ? 13.461 -10.109 4.336 1 92 219 GLN B N 1
ATOM 3895 C CA . GLN B 1 219 ? 14.258 -8.898 4.461 1 92 219 GLN B CA 1
ATOM 3896 C C . GLN B 1 219 ? 15.742 -9.195 4.262 1 92 219 GLN B C 1
ATOM 3898 O O . GLN B 1 219 ? 16.312 -10.039 4.961 1 92 219 GLN B O 1
ATOM 3903 N N . THR B 1 220 ? 16.344 -8.484 3.369 1 91.88 220 THR B N 1
ATOM 3904 C CA . THR B 1 220 ? 17.703 -8.828 3.012 1 91.88 220 THR B CA 1
ATOM 3905 C C . THR B 1 220 ? 18.703 -8.188 3.984 1 91.88 220 THR B C 1
ATOM 3907 O O . THR B 1 220 ? 19.875 -8.555 4.016 1 91.88 220 THR B O 1
ATOM 3910 N N . ASN B 1 221 ? 18.25 -7.148 4.672 1 86.38 221 ASN B N 1
ATOM 3911 C CA . ASN B 1 221 ? 19.047 -6.496 5.707 1 86.38 221 ASN B CA 1
ATOM 3912 C C . ASN B 1 221 ? 18.406 -6.668 7.09 1 86.38 221 ASN B C 1
ATOM 3914 O O . ASN B 1 221 ? 17.406 -6.023 7.406 1 86.38 221 ASN B O 1
ATOM 3918 N N . ARG B 1 222 ? 18.969 -7.379 7.941 1 78.62 222 ARG B N 1
ATOM 3919 C CA . ARG B 1 222 ? 18.438 -7.75 9.242 1 78.62 222 ARG B CA 1
ATOM 3920 C C . ARG B 1 222 ? 18.422 -6.555 10.195 1 78.62 222 ARG B C 1
ATOM 3922 O O . ARG B 1 222 ? 17.734 -6.566 11.211 1 78.62 222 ARG B O 1
ATOM 3929 N N . LEU B 1 223 ? 19.188 -5.539 9.852 1 75.06 223 LEU B N 1
ATOM 3930 C CA . LEU B 1 223 ? 19.312 -4.387 10.734 1 75.06 223 LEU B CA 1
ATOM 3931 C C . LEU B 1 223 ? 18 -3.621 10.82 1 75.06 223 LEU B C 1
ATOM 3933 O O . LEU B 1 223 ? 17.797 -2.834 11.75 1 75.06 223 LEU B O 1
ATOM 3937 N N . TYR B 1 224 ? 17.125 -3.943 9.953 1 75.19 224 TYR B N 1
ATOM 3938 C CA . TYR B 1 224 ? 15.875 -3.188 9.922 1 75.19 224 TYR B CA 1
ATOM 3939 C C . TYR B 1 224 ? 14.766 -3.947 10.641 1 75.19 224 TYR B C 1
ATOM 3941 O O . TYR B 1 224 ? 13.672 -3.414 10.844 1 75.19 224 TYR B O 1
ATOM 3949 N N . MET B 1 225 ? 15.086 -5.082 11.172 1 73.69 225 MET B N 1
ATOM 3950 C CA . MET B 1 225 ? 14.07 -5.93 11.797 1 73.69 225 MET B CA 1
ATOM 3951 C C . MET B 1 225 ? 13.531 -5.285 13.062 1 73.69 225 MET B C 1
ATOM 3953 O O . MET B 1 225 ? 12.328 -5.34 13.328 1 73.69 225 MET B O 1
ATOM 3957 N N . PRO B 1 226 ? 14.383 -4.582 13.773 1 69.5 226 PRO B N 1
ATOM 3958 C CA . PRO B 1 226 ? 13.844 -3.961 14.984 1 69.5 226 PRO B CA 1
ATOM 3959 C C . PRO B 1 226 ? 12.828 -2.863 14.68 1 69.5 226 PRO B C 1
ATOM 3961 O O . PRO B 1 226 ? 11.867 -2.676 15.43 1 69.5 226 PRO B O 1
ATOM 3964 N N . LEU B 1 227 ? 13.078 -2.201 13.625 1 69.38 227 LEU B N 1
ATOM 3965 C CA . LEU B 1 227 ? 12.141 -1.151 13.234 1 69.38 227 LEU B CA 1
ATOM 3966 C C . LEU B 1 227 ? 10.781 -1.74 12.875 1 69.38 227 LEU B C 1
ATOM 3968 O O . LEU B 1 227 ? 9.742 -1.203 13.273 1 69.38 227 LEU B O 1
ATOM 3972 N N . THR B 1 228 ? 10.82 -2.857 12.266 1 71.94 228 THR B N 1
ATOM 3973 C CA . THR B 1 228 ? 9.586 -3.533 11.898 1 71.94 228 THR B CA 1
ATOM 3974 C C . THR B 1 228 ? 8.906 -4.137 13.125 1 71.94 228 THR B C 1
ATOM 3976 O O . THR B 1 228 ? 7.68 -4.125 13.227 1 71.94 228 THR B O 1
ATOM 3979 N N . ALA B 1 229 ? 9.75 -4.5 14.047 1 70.44 229 ALA B N 1
ATOM 3980 C CA . ALA B 1 229 ? 9.219 -5.074 15.281 1 70.44 229 ALA B CA 1
ATOM 3981 C C . ALA B 1 229 ? 8.508 -4.012 16.125 1 70.44 229 ALA B C 1
ATOM 3983 O O . ALA B 1 229 ? 7.496 -4.293 16.766 1 70.44 229 ALA B O 1
ATOM 3984 N N . MET B 1 230 ? 8.992 -2.812 16.078 1 73.19 230 MET B N 1
ATOM 3985 C CA . MET B 1 230 ? 8.391 -1.713 16.828 1 73.19 230 MET B CA 1
ATOM 3986 C C . MET B 1 230 ? 6.984 -1.41 16.328 1 73.19 230 MET B C 1
ATOM 3988 O O . MET B 1 230 ? 6.094 -1.093 17.125 1 73.19 230 MET B O 1
ATOM 3992 N N . LYS B 1 231 ? 6.789 -1.499 15.086 1 75.25 231 LYS B N 1
ATOM 3993 C CA . LYS B 1 231 ? 5.473 -1.274 14.492 1 75.25 231 LYS B CA 1
ATOM 3994 C C . LYS B 1 231 ? 4.461 -2.295 15 1 75.25 231 LYS B C 1
ATOM 3996 O O . LYS B 1 231 ? 3.295 -1.961 15.227 1 75.25 231 LYS B O 1
ATOM 4001 N N . HIS B 1 232 ? 5.008 -3.381 15.305 1 69.94 232 HIS B N 1
ATOM 4002 C CA . HIS B 1 232 ? 4.145 -4.473 15.742 1 69.94 232 HIS B CA 1
ATOM 4003 C C . HIS B 1 232 ? 3.846 -4.371 17.234 1 69.94 232 HIS B C 1
ATOM 4005 O O . HIS B 1 232 ? 2.799 -4.836 17.688 1 69.94 232 HIS B O 1
ATOM 4011 N N . ALA B 1 233 ? 4.699 -3.73 17.906 1 71.88 233 ALA B N 1
ATOM 4012 C CA . ALA B 1 233 ? 4.59 -3.66 19.359 1 71.88 233 ALA B CA 1
ATOM 4013 C C . ALA B 1 233 ? 3.512 -2.664 19.781 1 71.88 233 ALA B C 1
ATOM 4015 O O . ALA B 1 233 ? 2.957 -2.766 20.875 1 71.88 233 ALA B O 1
ATOM 4016 N N . ASP B 1 234 ? 3.18 -1.723 18.984 1 77.38 234 ASP B N 1
ATOM 4017 C CA . ASP B 1 234 ? 2.191 -0.699 19.297 1 77.38 234 ASP B CA 1
ATOM 4018 C C . ASP B 1 234 ? 1.154 -0.571 18.188 1 77.38 234 ASP B C 1
ATOM 4020 O O . ASP B 1 234 ? 1.364 0.161 17.219 1 77.38 234 ASP B O 1
ATOM 4024 N N . PRO B 1 235 ? 0.01 -1.185 18.438 1 75.62 235 PRO B N 1
ATOM 4025 C CA . PRO B 1 235 ? -1.015 -1.164 17.391 1 75.62 235 PRO B CA 1
ATOM 4026 C C . PRO B 1 235 ? -1.512 0.246 17.078 1 75.62 235 PRO B C 1
ATOM 4028 O O . PRO B 1 235 ? -2.109 0.474 16.031 1 75.62 235 PRO B O 1
ATOM 4031 N N . THR B 1 236 ? -1.238 1.177 17.922 1 82.75 236 THR B N 1
ATOM 4032 C CA . THR B 1 236 ? -1.676 2.547 17.672 1 82.75 236 THR B CA 1
ATOM 4033 C C . THR B 1 236 ? -0.727 3.252 16.719 1 82.75 236 THR B C 1
ATOM 4035 O O . THR B 1 236 ? -1.058 4.309 16.172 1 82.75 236 THR B O 1
ATOM 4038 N N . GLY B 1 237 ? 0.464 2.676 16.578 1 83.31 237 GLY B N 1
ATOM 4039 C CA . GLY B 1 237 ? 1.438 3.23 15.648 1 83.31 237 GLY B CA 1
ATOM 4040 C C . GLY B 1 237 ? 2.178 4.43 16.203 1 83.31 237 GLY B C 1
ATOM 4041 O O . GLY B 1 237 ? 3.055 4.988 15.547 1 83.31 237 GLY B O 1
ATOM 4042 N N . GLN B 1 238 ? 1.93 4.789 17.422 1 87 238 GLN B N 1
ATOM 4043 C CA . GLN B 1 238 ? 2.516 5.996 17.984 1 87 238 GLN B CA 1
ATOM 4044 C C . GLN B 1 238 ? 3.988 5.789 18.328 1 87 238 GLN B C 1
ATOM 4046 O O . GLN B 1 238 ? 4.805 6.691 18.141 1 87 238 GLN B O 1
ATOM 4051 N N . LEU B 1 239 ? 4.301 4.621 18.688 1 83.56 239 LEU B N 1
ATOM 4052 C CA . LEU B 1 239 ? 5.648 4.348 19.188 1 83.56 239 LEU B CA 1
ATOM 4053 C C . LEU B 1 239 ? 6.68 4.539 18.078 1 83.56 239 LEU B C 1
ATOM 4055 O O . LEU B 1 239 ? 7.633 5.301 18.234 1 83.56 239 LEU B O 1
ATOM 4059 N N . PRO B 1 240 ? 6.488 3.93 16.969 1 83.31 240 PRO B N 1
ATOM 4060 C CA . PRO B 1 240 ? 7.48 4.141 15.922 1 83.31 240 PRO B CA 1
ATOM 4061 C C . PRO B 1 240 ? 7.527 5.59 15.438 1 83.31 240 PRO B C 1
ATOM 4063 O O . PRO B 1 240 ? 8.602 6.113 15.148 1 83.31 240 PRO B O 1
ATOM 4066 N N . ILE B 1 241 ? 6.426 6.215 15.359 1 86.69 241 ILE B N 1
ATOM 4067 C CA . ILE B 1 241 ? 6.375 7.594 14.883 1 86.69 241 ILE B CA 1
ATOM 4068 C C . ILE B 1 241 ? 7.125 8.5 15.852 1 86.69 241 ILE B C 1
ATOM 4070 O O . ILE B 1 241 ? 7.926 9.344 15.438 1 86.69 241 ILE B O 1
ATOM 4074 N N . ASP B 1 242 ? 6.875 8.281 17.125 1 86.88 242 ASP B N 1
ATOM 4075 C CA . ASP B 1 242 ? 7.562 9.062 18.141 1 86.88 242 ASP B CA 1
ATOM 4076 C C . ASP B 1 242 ? 9.07 8.805 18.109 1 86.88 242 ASP B C 1
ATOM 4078 O O . ASP B 1 242 ? 9.867 9.734 18.266 1 86.88 242 ASP B O 1
ATOM 4082 N N . ALA B 1 243 ? 9.391 7.566 17.953 1 82.75 243 ALA B N 1
ATOM 4083 C CA . ALA B 1 243 ? 10.805 7.199 17.906 1 82.75 243 ALA B CA 1
ATOM 4084 C C . ALA B 1 243 ? 11.508 7.859 16.719 1 82.75 243 ALA B C 1
ATOM 4086 O O . ALA B 1 243 ? 12.586 8.43 16.875 1 82.75 243 ALA B O 1
ATOM 4087 N N . PHE B 1 244 ? 10.883 7.844 15.648 1 83.25 244 PHE B N 1
ATOM 4088 C CA . PHE B 1 244 ? 11.477 8.43 14.453 1 83.25 244 PHE B CA 1
ATOM 4089 C C . PHE B 1 244 ? 11.531 9.953 14.562 1 83.25 244 PHE B C 1
ATOM 4091 O O . PHE B 1 244 ? 12.5 10.57 14.117 1 83.25 244 PHE B O 1
ATOM 4098 N N . TYR B 1 245 ? 10.516 10.492 15.109 1 87.31 245 TYR B N 1
ATOM 4099 C CA . TYR B 1 245 ? 10.5 11.938 15.328 1 87.31 245 TYR B CA 1
ATOM 4100 C C . TYR B 1 245 ? 11.672 12.367 16.203 1 87.31 245 TYR B C 1
ATOM 4102 O O . TYR B 1 245 ? 12.391 13.312 15.859 1 87.31 245 TYR B O 1
ATOM 4110 N N . LYS B 1 246 ? 11.852 11.641 17.234 1 84.06 246 LYS B N 1
ATOM 4111 C CA . LYS B 1 246 ? 12.938 11.961 18.156 1 84.06 246 LYS B CA 1
ATOM 4112 C C . LYS B 1 246 ? 14.297 11.766 17.5 1 84.06 246 LYS B C 1
ATOM 4114 O O . LYS B 1 246 ? 15.203 12.586 17.672 1 84.06 246 LYS B O 1
ATOM 4119 N N . MET B 1 247 ? 14.414 10.766 16.734 1 78.62 247 MET B N 1
ATOM 4120 C CA . MET B 1 247 ? 15.664 10.453 16.047 1 78.62 247 MET B CA 1
ATOM 4121 C C . MET B 1 247 ? 16 11.531 15.031 1 78.62 247 MET B C 1
ATOM 4123 O O . MET B 1 247 ? 17.172 11.914 14.883 1 78.62 247 MET B O 1
ATOM 4127 N N . ILE B 1 248 ? 15.023 12.07 14.445 1 80.94 248 ILE B N 1
ATOM 4128 C CA . ILE B 1 248 ? 15.242 12.984 13.328 1 80.94 248 ILE B CA 1
ATOM 4129 C C . ILE B 1 248 ? 15.367 14.414 13.852 1 80.94 248 ILE B C 1
ATOM 4131 O O . ILE B 1 248 ? 16.219 15.172 13.391 1 80.94 248 ILE B O 1
ATOM 4135 N N . PHE B 1 249 ? 14.586 14.773 14.82 1 83.88 249 PHE B N 1
ATOM 4136 C CA . PHE B 1 249 ? 14.469 16.188 15.125 1 83.88 249 PHE B CA 1
ATOM 4137 C C . PHE B 1 249 ? 15.047 16.5 16.5 1 83.88 249 PHE B C 1
ATOM 4139 O O . PHE B 1 249 ? 15.281 17.672 16.828 1 83.88 249 PHE B O 1
ATOM 4146 N N . GLN B 1 250 ? 15.25 15.633 17.297 1 76.62 250 GLN B N 1
ATOM 4147 C CA . GLN B 1 250 ? 15.695 15.984 18.641 1 76.62 250 GLN B CA 1
ATOM 4148 C C . GLN B 1 250 ? 17.109 15.469 18.906 1 76.62 250 GLN B C 1
ATOM 4150 O O . GLN B 1 250 ? 17.844 16.062 19.703 1 76.62 250 GLN B O 1
ATOM 4155 N N . HIS B 1 251 ? 17.359 14.453 18.391 1 66.94 251 HIS B N 1
ATOM 4156 C CA . HIS B 1 251 ? 18.578 13.836 18.891 1 66.94 251 HIS B CA 1
ATOM 4157 C C . HIS B 1 251 ? 19.516 13.43 17.75 1 66.94 251 HIS B C 1
ATOM 4159 O O . HIS B 1 251 ? 19.672 12.242 17.469 1 66.94 251 HIS B O 1
ATOM 4165 N N . ASP B 1 252 ? 20.078 14.375 17.266 1 66 252 ASP B N 1
ATOM 4166 C CA . ASP B 1 252 ? 21.078 14.078 16.25 1 66 25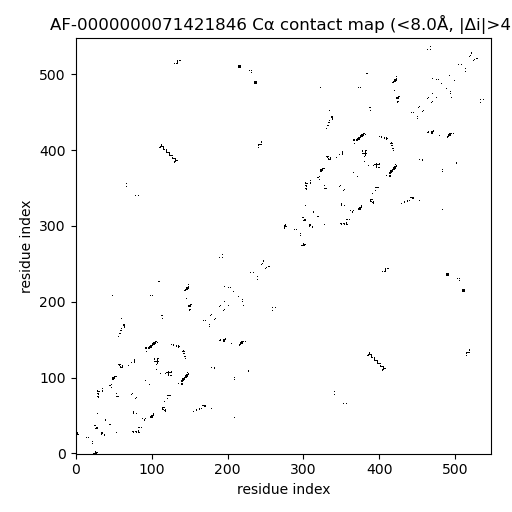2 ASP B CA 1
ATOM 4167 C C . ASP B 1 252 ? 22.125 13.102 16.797 1 66 252 ASP B C 1
ATOM 4169 O O . ASP B 1 252 ? 22.562 12.188 16.094 1 66 252 ASP B O 1
ATOM 4173 N N . ARG B 1 253 ? 22.406 13.352 18.016 1 63.34 253 ARG B N 1
ATOM 4174 C CA . ARG B 1 253 ? 23.391 12.508 18.672 1 63.34 253 ARG B CA 1
ATOM 4175 C C . ARG B 1 253 ? 22.906 11.062 18.766 1 63.34 253 ARG B C 1
ATOM 4177 O O . ARG B 1 253 ? 23.672 10.125 18.531 1 63.34 253 ARG B O 1
ATOM 4184 N N . MET B 1 254 ? 21.688 10.961 19.031 1 63.5 254 MET B N 1
ATOM 4185 C CA . MET B 1 254 ? 21.109 9.625 19.141 1 63.5 254 MET B CA 1
ATOM 4186 C C . MET B 1 254 ? 21.109 8.922 17.797 1 63.5 254 MET B C 1
ATOM 4188 O O . MET B 1 254 ? 21.406 7.723 17.719 1 63.5 254 MET B O 1
ATOM 4192 N N . PHE B 1 255 ? 20.891 9.617 16.812 1 66.94 255 PHE B N 1
ATOM 4193 C CA . PHE B 1 255 ? 20.906 9.039 15.477 1 66.94 255 PHE B CA 1
ATOM 4194 C C . PHE B 1 255 ? 22.297 8.516 15.141 1 66.94 255 PHE B C 1
ATOM 4196 O O . PHE B 1 255 ? 22.438 7.383 14.672 1 66.94 255 PHE B O 1
ATOM 4203 N N . ASN B 1 256 ? 23.234 9.328 15.453 1 71.56 256 ASN B N 1
ATOM 4204 C CA . ASN B 1 256 ? 24.609 8.93 15.148 1 71.56 256 ASN B CA 1
ATOM 4205 C C . ASN B 1 256 ? 25.031 7.734 15.992 1 71.56 256 ASN B C 1
ATOM 4207 O O . ASN B 1 256 ? 25.766 6.863 15.508 1 71.56 256 ASN B O 1
ATOM 4211 N N . ALA B 1 257 ? 24.516 7.77 17.203 1 69.88 257 ALA B N 1
ATOM 4212 C CA . ALA B 1 257 ? 24.828 6.637 18.062 1 69.88 257 ALA B CA 1
ATOM 4213 C C . ALA B 1 257 ? 24.188 5.355 17.547 1 69.88 257 ALA B C 1
ATOM 4215 O O . ALA B 1 257 ? 24.844 4.301 17.516 1 69.88 257 ALA B O 1
ATOM 4216 N N . THR B 1 258 ? 22.984 5.512 17.094 1 69.31 258 THR B N 1
ATOM 4217 C CA . THR B 1 258 ? 22.266 4.359 16.547 1 69.31 258 THR B CA 1
ATOM 4218 C C . THR B 1 258 ? 22.938 3.855 15.281 1 69.31 258 THR B C 1
ATOM 4220 O O . THR B 1 258 ? 23.125 2.648 15.109 1 69.31 258 THR B O 1
ATOM 4223 N N . LEU B 1 259 ? 23.359 4.723 14.539 1 71.44 259 LEU B N 1
ATOM 4224 C CA . LEU B 1 259 ? 24.031 4.352 13.305 1 71.44 259 LEU B CA 1
ATOM 4225 C C . LEU B 1 259 ? 25.359 3.639 13.602 1 71.44 259 LEU B C 1
ATOM 4227 O O . LEU B 1 259 ? 25.719 2.68 12.914 1 71.44 259 LEU B O 1
ATOM 4231 N N . SER B 1 260 ? 25.953 4.152 14.602 1 72.06 260 SER B N 1
ATOM 4232 C CA . SER B 1 260 ? 27.219 3.533 14.992 1 72.06 260 SER B CA 1
ATOM 4233 C C . SER B 1 260 ? 27 2.1 15.469 1 72.06 260 SER B C 1
ATOM 4235 O O . SER B 1 260 ? 27.766 1.2 15.109 1 72.06 260 SER B O 1
ATOM 4237 N N . ILE B 1 261 ? 25.969 1.964 16.219 1 69.44 261 ILE B N 1
ATOM 4238 C CA . ILE B 1 261 ? 25.641 0.633 16.719 1 69.44 261 ILE B CA 1
ATOM 4239 C C . ILE B 1 261 ? 25.281 -0.286 15.555 1 69.44 261 ILE B C 1
ATOM 4241 O O . ILE B 1 261 ? 25.75 -1.429 15.492 1 69.44 261 ILE B O 1
ATOM 4245 N N . LEU B 1 262 ? 24.547 0.266 14.672 1 70.31 262 LEU B N 1
ATOM 4246 C CA . LEU B 1 262 ? 24.125 -0.526 13.516 1 70.31 262 LEU B CA 1
ATOM 4247 C C . LEU B 1 262 ? 25.312 -0.9 12.656 1 70.31 262 LEU B C 1
ATOM 4249 O O . LEU B 1 262 ? 25.391 -2.016 12.133 1 70.31 262 LEU B O 1
ATOM 4253 N N . ARG B 1 263 ? 26.25 -0.036 12.578 1 72.44 263 ARG B N 1
ATOM 4254 C CA . ARG B 1 263 ? 27.469 -0.302 11.82 1 72.44 263 ARG B CA 1
ATOM 4255 C C . ARG B 1 263 ? 28.266 -1.434 12.461 1 72.44 263 ARG B C 1
ATOM 4257 O O . ARG B 1 263 ? 28.781 -2.309 11.758 1 72.44 263 ARG B O 1
ATOM 4264 N N . ILE B 1 264 ? 28.234 -1.36 13.711 1 72.62 264 ILE B N 1
ATOM 4265 C CA . ILE B 1 264 ? 28.984 -2.379 14.445 1 72.62 264 ILE B CA 1
ATOM 4266 C C . ILE B 1 264 ? 28.297 -3.734 14.281 1 72.62 264 ILE B C 1
ATOM 4268 O O . ILE B 1 264 ? 28.969 -4.742 14.023 1 72.62 264 ILE B O 1
ATOM 4272 N N . LEU B 1 265 ? 27.031 -3.648 14.383 1 67.19 265 LEU B N 1
ATOM 4273 C CA . LEU B 1 265 ? 26.266 -4.887 14.234 1 67.19 265 LEU B CA 1
ATOM 4274 C C . LEU B 1 265 ? 26.391 -5.43 12.812 1 67.19 265 LEU B C 1
ATOM 4276 O O . LEU B 1 265 ? 26.516 -6.637 12.617 1 67.19 265 LEU B O 1
ATOM 4280 N N . HIS B 1 266 ? 26.312 -4.574 11.969 1 69.62 266 HIS B N 1
ATOM 4281 C CA . HIS B 1 266 ? 26.422 -4.945 10.562 1 69.62 266 HIS B CA 1
ATOM 4282 C C . HIS B 1 266 ? 27.766 -5.609 10.281 1 69.62 266 HIS B C 1
ATOM 4284 O O . HIS B 1 266 ? 27.828 -6.605 9.555 1 69.62 266 HIS B O 1
ATOM 4290 N N . ARG B 1 267 ? 28.75 -5.051 10.789 1 67.19 267 ARG B N 1
ATOM 4291 C CA . ARG B 1 267 ? 30.094 -5.586 10.609 1 67.19 267 ARG B CA 1
ATOM 4292 C C . ARG B 1 267 ? 30.219 -6.965 11.25 1 67.19 267 ARG B C 1
ATOM 4294 O O . ARG B 1 267 ? 30.875 -7.855 10.695 1 67.19 267 ARG B O 1
ATOM 4301 N N . ARG B 1 268 ? 29.516 -7.09 12.289 1 61.5 268 ARG B N 1
ATOM 4302 C CA . ARG B 1 268 ? 29.594 -8.359 13.008 1 61.5 268 ARG B CA 1
ATOM 4303 C C . ARG B 1 268 ? 28.781 -9.438 12.289 1 61.5 268 ARG B C 1
ATOM 4305 O O . ARG B 1 268 ? 29.188 -10.602 12.258 1 61.5 268 ARG B O 1
ATOM 4312 N N . MET B 1 269 ? 27.641 -8.992 11.898 1 59.12 269 MET B N 1
ATOM 4313 C CA . MET B 1 269 ? 26.797 -9.945 11.18 1 59.12 269 MET B CA 1
ATOM 4314 C C . MET B 1 269 ? 27.406 -10.305 9.836 1 59.12 269 MET B C 1
ATOM 4316 O O . MET B 1 269 ? 27.234 -11.422 9.344 1 59.12 269 MET B O 1
ATOM 4320 N N . GLY B 1 270 ? 27.938 -9.398 9.18 1 55.72 270 GLY B N 1
ATOM 4321 C CA . GLY B 1 270 ? 28.688 -9.695 7.961 1 55.72 270 GLY B CA 1
ATOM 4322 C C . GLY B 1 270 ? 29.875 -10.602 8.195 1 55.72 270 GLY B C 1
ATOM 4323 O O . GLY B 1 270 ? 30.219 -11.414 7.328 1 55.72 270 GLY B O 1
ATOM 4324 N N . GLN B 1 271 ? 30.625 -10.422 9.289 1 49.47 271 GLN B N 1
ATOM 4325 C CA . GLN B 1 271 ? 31.766 -11.273 9.602 1 49.47 271 GLN B CA 1
ATOM 4326 C C . GLN B 1 271 ? 31.312 -12.672 10.023 1 49.47 271 GLN B C 1
ATOM 4328 O O . GLN B 1 271 ? 32.094 -13.625 9.938 1 49.47 271 GLN B O 1
ATOM 4333 N N . GLY B 1 272 ? 30.25 -12.891 10.508 1 37.38 272 GLY B N 1
ATOM 4334 C CA . GLY B 1 272 ? 29.906 -14.234 10.945 1 37.38 272 GLY B CA 1
ATOM 4335 C C . GLY B 1 272 ? 29.625 -15.18 9.789 1 37.38 272 GLY B C 1
ATOM 4336 O O . GLY B 1 272 ? 29.391 -16.375 10 1 37.38 272 GLY B O 1
ATOM 4337 N N . THR B 1 273 ? 29.031 -14.797 8.82 1 36.66 273 THR B N 1
ATOM 4338 C CA . THR B 1 273 ? 28.812 -15.781 7.77 1 36.66 273 THR B CA 1
ATOM 4339 C C . THR B 1 273 ? 30.109 -16.031 6.996 1 36.66 273 THR B C 1
ATOM 4341 O O . THR B 1 273 ? 30.109 -16.703 5.969 1 36.66 273 THR B O 1
ATOM 4344 N N . ALA B 1 274 ? 31.281 -15.422 7.285 1 30.23 274 ALA B N 1
ATOM 4345 C CA . ALA B 1 274 ? 32.5 -16 6.75 1 30.23 274 ALA B CA 1
ATOM 4346 C C . ALA B 1 274 ? 32.969 -17.172 7.609 1 30.23 274 ALA B C 1
ATOM 4348 O O . ALA B 1 274 ? 32.969 -17.094 8.844 1 30.23 274 ALA B O 1
#

Organism: Carassius auratus (NCBI:txid7957)

Foldseek 3Di:
DQDCVCVVVVCVVCPPVYPPVDDDDHADLLDLVRLLVVLVVDDVSDDQEAEADWAAAFFADPQQDDPVNLVVRLSTLPVSLVSNCVNCVVVCLVVLGHEYEYEAAVLLLPPDHRRHSVSVSSVNVVVVQVVCQVVCVVSNYHAAYEHEYAEPDVRVVVNLVCQVVGDCVRDDPVRVCLSVPFVSVLVVLLCVQQHHYPVLSVVVVVVQVPDPDHDRYDYSRCLCVVLSVQCVVDVVSVRSVVVVCCCRPPPVPVVVVSSVVSSVVNVVVVVVVD/DQDCVCVVVVCVVCPPVDPPVDDDDHADLLDLVRLLVVLVVDDVSDDQEAEADWAAAFFADPQQDDPVNLVVRLSTLPVSLVSNCVNCVVVCLVVLGHEYEYEAAVLLLDPDHRRHSVSVSSVNVVVVQVVCQVVCVVSNYHAAYEHEYAEPDVRVVVNLVCQVVGDCVRDDPVRVCLSVPFVSVLVVLLCVQQHHYPVQSVVVVVVQVPDPDHDRYDYSGCLCVVLSVQCVVDVVSVRSVVVVCCCRPPPVPVVVVSSVVSSVVNVVVVVVVD

Secondary structure (DSSP, 8-state):
---GGGHHHHHHHHGGGBTTTB------TT-HHHHHHHHHTSGGG--SEEEE-------S-GGGS-HHHHHHHHHHHTHHHHHHHHHHHHHHHHHT--EEEEE--GGGTS--TT-HHHHHHHHHHHHHHHHHHHHHHHTT-EEEEEE---B-SHHHHHHHHHHHT---TTS-HHHHHIIIIIIHHHHHHHHHHHPBPHHHHHHHHHHHHH-SS--SEEES-GGGHHHHHHHHH-TTSHHHHHHHHIIIII-HHHHHHHHHHHHHHHHHHHHTT-/---GGGHHHHHHHHGGGBTTTB------TT-HHHHHHHHHTSGGG--SEEEE-------S-GGGS-HHHHHHHHHHHTHHHHHHHHHHHHHHHHHT--EEEEE--GGGTS--TT-HHHHHHHHHHHHHHHHHHHHHHHTT-EEEEEE---B-SHHHHHHHHHHHT---TTS-HHHHHIIIIIIHHHHHHHHHHHPBPHHHHHHHHHHHHH-SS--SEEES-GGGHHHHHHHHH-TTSHHHHHHHHIIIII-HHHHHHHHHHHHHHHHHHHHTT-

Radius of gyration: 23.63 Å; Cα contacts (8 Å, |Δi|>4): 812; chains: 2; bounding box: 65×59×56 Å